Protein AF-0000000067800783 (afdb_homodimer)

Solvent-accessible surface area (backbone atoms only — not comparable to full-atom values): 25568 Å² total; per-residue (Å²): 109,69,65,57,51,54,49,50,56,50,50,53,51,50,42,39,51,51,50,55,54,52,52,68,62,44,72,72,63,83,54,63,78,52,46,61,51,41,54,51,48,53,39,51,51,39,40,50,51,52,49,51,55,44,42,70,77,40,67,85,53,42,53,25,36,76,65,89,71,30,76,47,62,46,54,59,49,42,20,39,31,32,23,58,57,34,14,56,64,30,40,72,47,44,70,35,69,29,20,35,31,38,21,37,24,50,55,54,41,56,44,32,13,29,40,28,34,49,82,78,70,40,38,34,37,24,5,57,92,41,72,41,25,47,63,93,41,76,56,64,54,74,73,93,71,61,54,70,63,28,34,32,34,39,38,61,68,43,42,48,66,33,50,71,1,43,31,54,46,37,69,53,29,70,34,68,33,23,77,63,22,56,47,60,46,47,50,34,32,59,69,57,42,22,56,28,36,39,43,74,44,42,41,46,54,42,47,20,54,42,25,33,27,48,65,31,47,25,40,62,28,29,71,88,68,44,78,74,79,66,78,53,74,41,53,32,31,40,35,42,51,91,43,45,66,61,51,50,52,41,20,61,70,44,82,109,67,66,58,49,54,50,50,55,51,51,54,52,49,43,39,52,52,49,55,54,51,53,67,60,42,72,74,60,81,54,66,77,51,45,61,50,42,54,51,46,52,38,50,52,38,40,50,51,52,49,52,55,45,42,71,77,39,68,83,50,41,53,24,36,75,66,89,72,31,75,48,63,46,54,58,50,42,20,39,32,32,23,56,58,33,15,55,64,30,39,72,47,43,70,36,70,29,19,34,32,37,20,35,23,49,55,54,40,57,44,32,12,28,41,28,34,48,81,77,69,41,40,34,36,24,6,58,90,40,72,41,26,48,63,91,41,79,54,64,54,74,71,94,70,64,54,69,64,28,34,32,33,37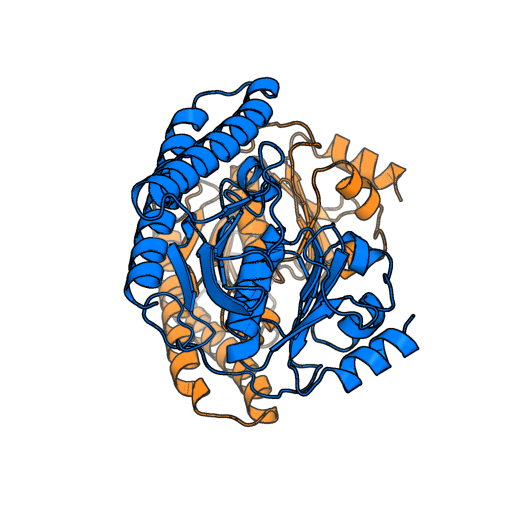,39,62,67,44,42,47,64,34,50,70,2,44,32,55,45,38,69,53,29,69,34,70,34,22,78,63,22,57,47,61,46,48,50,33,34,58,68,56,42,22,57,28,35,37,43,73,45,42,40,47,56,41,48,18,55,41,25,32,24,50,66,30,45,26,40,64,30,30,72,88,68,45,78,76,80,67,78,54,74,41,52,30,30,41,34,42,50,91,43,44,66,61,52,50,52,41,20,62,71,44,81

Radius of gyration: 23.29 Å; Cα contacts (8 Å, |Δi|>4): 1131; chains: 2; bounding box: 54×68×54 Å

Secondary structure (DSSP, 8-state):
-HHHHHHHHHHHHHHHHHHHHHHHHHTT---HHHHHHHHHHHHHHHHHHHHHHHHHH-TT-EEEESGGG----TTSSEEEEEEEEE-HHHHHHHS-S-EEEEEEEETTEEEEEEEEETTTTEEEEEETTEEEEETTEEPPPP----GGG--EEE-HHHHHTTGGGHHHHHTTSS-EEB-S-HHHHHHHHHTTSSSEEEEEE-HHHHHHHHHHHHHTTEEEEETTSPPP-SSS-EEEEEEEGGGHHHHHHHHHH--/-HHHHHHHHHHHHHHHHHHHHHHHHHTT---HHHHHHHHHHHHHHHHHHHHHHHHHH-TT-EEEESGGG----TTSSEEEEEEEEE-HHHHHHHS-S-EEEEEEEETTEEEEEEEEETTTTEEEEEETTEEEEETTEEPPPP----GGG--EEE-HHHHHTTGGGHHHHHTTSS-EEB-S-HHHHHHHHHTTSSSEEEEEE-HHHHHHHHHHHHHTTEEEEETTSPPP-SSS-EEEEEEEGGGHHHHHHHHHH--

pLDDT: mean 93.05, std 10.53, range [46.91, 98.94]

Structure (mmCIF, N/CA/C/O backbone):
data_AF-0000000067800783-model_v1
#
loop_
_entity.id
_entity.type
_entity.pdbx_description
1 polymer 'Inositol monophosphatase family protein'
#
loop_
_atom_site.group_PDB
_atom_site.id
_atom_site.type_symbol
_atom_site.label_atom_id
_atom_site.label_alt_id
_atom_site.label_comp_id
_atom_site.label_asym_id
_atom_site.label_entity_id
_atom_site.label_seq_id
_atom_site.pdbx_PDB_ins_code
_atom_site.Cartn_x
_atom_site.Cartn_y
_atom_site.Cartn_z
_atom_site.occupancy
_atom_site.B_iso_or_equiv
_atom_site.auth_seq_id
_atom_site.auth_comp_id
_atom_site.auth_asym_id
_atom_site.auth_atom_id
_atom_site.pdbx_PDB_model_num
ATOM 1 N N . MET A 1 1 ? 0.707 -35.031 -0.145 1 89.5 1 MET A N 1
ATOM 2 C CA . MET A 1 1 ? 0.405 -33.625 -0.422 1 89.5 1 MET A CA 1
ATOM 3 C C . MET A 1 1 ? 0.593 -32.781 0.827 1 89.5 1 MET A C 1
ATOM 5 O O . MET A 1 1 ? 1.224 -31.719 0.772 1 89.5 1 MET A O 1
ATOM 9 N N . GLU A 1 2 ? 0.248 -33.344 2.002 1 91.88 2 GLU A N 1
ATOM 10 C CA . GLU A 1 2 ? 0.424 -32.625 3.252 1 91.88 2 GLU A CA 1
ATOM 11 C C . GLU A 1 2 ? 1.903 -32.406 3.561 1 91.88 2 GLU A C 1
ATOM 13 O O . GLU A 1 2 ? 2.305 -31.312 3.977 1 91.88 2 GLU A O 1
ATOM 18 N N . ASN A 1 3 ? 2.678 -33.375 3.289 1 93.81 3 ASN A N 1
ATOM 19 C CA . ASN A 1 3 ? 4.113 -33.281 3.541 1 93.81 3 ASN A CA 1
ATOM 20 C C . ASN A 1 3 ? 4.773 -32.219 2.664 1 93.81 3 ASN A C 1
ATOM 22 O O . ASN A 1 3 ? 5.656 -31.5 3.123 1 93.81 3 ASN A O 1
ATOM 26 N N . LYS A 1 4 ? 4.312 -32.188 1.416 1 97.56 4 LYS A N 1
ATOM 27 C CA . LYS A 1 4 ? 4.898 -31.219 0.494 1 97.56 4 LYS A CA 1
ATOM 28 C C . LYS A 1 4 ? 4.527 -29.781 0.887 1 97.56 4 LYS A C 1
ATOM 30 O O . LYS A 1 4 ? 5.336 -28.875 0.753 1 97.56 4 LYS A O 1
ATOM 35 N N . LEU A 1 5 ? 3.295 -29.641 1.345 1 98.31 5 LEU A N 1
ATOM 36 C CA . LEU A 1 5 ? 2.873 -28.312 1.771 1 98.31 5 LEU A CA 1
ATOM 37 C C . LEU A 1 5 ? 3.648 -27.859 3.006 1 98.31 5 LEU A C 1
ATOM 39 O O . LEU A 1 5 ? 4.07 -26.703 3.094 1 98.31 5 LEU A O 1
ATOM 43 N N . VAL A 1 6 ? 3.797 -28.766 3.975 1 98.25 6 VAL A N 1
ATOM 44 C CA . VAL A 1 6 ? 4.559 -28.469 5.184 1 98.25 6 VAL A CA 1
ATOM 45 C C . VAL A 1 6 ? 5.992 -28.094 4.812 1 98.25 6 VAL A C 1
ATOM 47 O O . VAL A 1 6 ? 6.551 -27.141 5.336 1 98.25 6 VAL A O 1
ATOM 50 N N . PHE A 1 7 ? 6.504 -28.891 3.918 1 98.62 7 PHE A N 1
ATOM 51 C CA . PHE A 1 7 ? 7.848 -28.625 3.418 1 98.62 7 PHE A CA 1
ATOM 52 C C . PHE A 1 7 ? 7.93 -27.266 2.756 1 98.62 7 PHE A C 1
ATOM 54 O O . PHE A 1 7 ? 8.867 -26.5 3.004 1 98.62 7 PHE A O 1
ATOM 61 N N . ALA A 1 8 ? 6.949 -26.906 1.933 1 98.75 8 ALA A N 1
ATOM 62 C CA . ALA A 1 8 ? 6.914 -25.625 1.234 1 98.75 8 ALA A CA 1
ATOM 63 C C . ALA A 1 8 ? 6.863 -24.453 2.223 1 98.75 8 ALA A C 1
ATOM 65 O O . ALA A 1 8 ? 7.508 -23.438 2.016 1 98.75 8 ALA A O 1
ATOM 66 N N . LYS A 1 9 ? 6.098 -24.625 3.287 1 98.69 9 LYS A N 1
ATOM 67 C CA . LYS A 1 9 ? 5.992 -23.594 4.32 1 98.69 9 LYS A CA 1
ATOM 68 C C . LYS A 1 9 ? 7.332 -23.375 5.016 1 98.69 9 LYS A C 1
ATOM 70 O O . LYS A 1 9 ? 7.699 -22.25 5.328 1 98.69 9 LYS A O 1
ATOM 75 N N . GLU A 1 10 ? 7.992 -24.422 5.203 1 98.56 10 GLU A N 1
ATOM 76 C CA . GLU A 1 10 ? 9.297 -24.344 5.855 1 98.56 10 GLU A CA 1
ATOM 77 C C . GLU A 1 10 ? 10.305 -23.594 4.984 1 98.56 10 GLU A C 1
ATOM 79 O O . GLU A 1 10 ? 10.984 -22.672 5.457 1 98.56 10 GLU A O 1
ATOM 84 N N . ILE A 1 11 ? 10.367 -23.938 3.779 1 98.62 11 ILE A N 1
ATOM 85 C CA . ILE A 1 11 ? 11.445 -23.422 2.953 1 98.62 11 ILE A CA 1
ATOM 86 C C . ILE A 1 11 ? 11.148 -21.969 2.561 1 98.62 11 ILE A C 1
ATOM 88 O O . ILE A 1 11 ? 12.062 -21.172 2.365 1 98.62 11 ILE A O 1
ATOM 92 N N . ILE A 1 12 ? 9.852 -21.641 2.396 1 98.75 12 ILE A N 1
ATOM 93 C CA . ILE A 1 12 ? 9.539 -20.25 2.045 1 98.75 12 ILE A CA 1
ATOM 94 C C . ILE A 1 12 ? 9.898 -19.328 3.207 1 98.75 12 ILE A C 1
ATOM 96 O O . ILE A 1 12 ? 10.336 -18.203 2.994 1 98.75 12 ILE A O 1
ATOM 100 N N . LYS A 1 13 ? 9.711 -19.781 4.418 1 98.56 13 LYS A N 1
ATOM 101 C CA . LYS A 1 13 ? 10.125 -19.016 5.594 1 98.56 13 LYS A CA 1
ATOM 102 C C . LYS A 1 13 ? 11.641 -18.922 5.672 1 98.56 13 LYS A C 1
ATOM 104 O O . LYS A 1 13 ? 12.18 -17.875 6.062 1 98.56 13 LYS A O 1
ATOM 109 N N . GLU A 1 14 ? 12.297 -20 5.34 1 98.44 14 GLU A N 1
ATOM 110 C CA . GLU A 1 14 ? 13.758 -19.984 5.27 1 98.44 14 GLU A CA 1
ATOM 111 C C . GLU A 1 14 ? 14.242 -18.953 4.258 1 98.44 14 GLU A C 1
ATOM 113 O O . GLU A 1 14 ? 15.195 -18.219 4.523 1 98.44 14 GLU A O 1
ATOM 118 N N . ALA A 1 15 ? 13.625 -18.953 3.117 1 98 15 ALA A N 1
ATOM 119 C CA . ALA A 1 15 ? 13.961 -17.984 2.08 1 98 15 ALA A CA 1
ATOM 120 C C . ALA A 1 15 ? 13.758 -16.562 2.576 1 98 15 ALA A C 1
ATOM 122 O O . ALA A 1 15 ? 14.602 -15.688 2.352 1 98 15 ALA A O 1
ATOM 123 N N . GLY A 1 16 ? 12.602 -16.328 3.215 1 97.81 16 GLY A N 1
ATOM 124 C CA . GLY A 1 16 ? 12.344 -15.023 3.789 1 97.81 16 GLY A CA 1
ATOM 125 C C . GLY A 1 16 ? 13.398 -14.586 4.785 1 97.81 16 GLY A C 1
ATOM 126 O O . GLY A 1 16 ? 13.844 -13.438 4.758 1 97.81 16 GLY A O 1
ATOM 127 N N . ALA A 1 17 ? 13.789 -15.469 5.648 1 97.31 17 ALA A N 1
ATOM 128 C CA . ALA A 1 17 ? 14.82 -15.18 6.645 1 97.31 17 ALA A CA 1
ATOM 129 C C . ALA A 1 17 ? 16.156 -14.859 5.977 1 97.31 17 ALA A C 1
ATOM 131 O O . ALA A 1 17 ? 16.875 -13.961 6.418 1 97.31 17 ALA A O 1
ATOM 132 N N . PHE A 1 18 ? 16.484 -15.609 4.992 1 96.06 18 PHE A N 1
ATOM 133 C CA . PHE A 1 18 ? 17.703 -15.383 4.23 1 96.06 18 PHE A CA 1
ATOM 134 C C . PHE A 1 18 ? 17.703 -13.984 3.621 1 96.06 18 PHE A C 1
ATOM 136 O O . PHE A 1 18 ? 18.703 -13.266 3.707 1 96.06 18 PHE A O 1
ATOM 143 N N . ILE A 1 19 ? 16.625 -13.586 3.029 1 94.69 19 ILE A N 1
ATOM 144 C CA . ILE A 1 19 ? 16.5 -12.281 2.389 1 94.69 19 ILE A CA 1
ATOM 145 C C . ILE A 1 19 ? 16.656 -11.18 3.432 1 94.69 19 ILE A C 1
ATOM 147 O O . ILE A 1 19 ? 17.391 -10.211 3.215 1 94.69 19 ILE A O 1
ATOM 151 N N . LYS A 1 20 ? 15.969 -11.273 4.555 1 93 20 LYS A N 1
ATOM 152 C CA . LYS A 1 20 ? 16.047 -10.281 5.625 1 93 20 LYS A CA 1
ATOM 153 C C . LYS A 1 20 ? 17.484 -10.102 6.113 1 93 20 LYS A C 1
ATOM 155 O O . LYS A 1 20 ? 17.922 -8.977 6.332 1 93 20 LYS A O 1
ATOM 160 N N . LYS A 1 21 ? 18.156 -11.219 6.25 1 90.88 21 LYS A N 1
ATOM 161 C CA . LYS A 1 21 ? 19.547 -11.18 6.695 1 90.88 21 LYS A CA 1
ATOM 162 C C . LYS A 1 21 ? 20.438 -10.492 5.668 1 90.88 21 LYS A C 1
ATOM 164 O O . LYS A 1 21 ? 21.344 -9.734 6.031 1 90.88 21 LYS A O 1
ATOM 169 N N . SER A 1 22 ? 20.219 -10.75 4.457 1 86.12 22 SER A N 1
ATOM 170 C CA . SER A 1 22 ? 21 -10.156 3.379 1 86.12 22 SER A CA 1
ATOM 171 C C . SER A 1 22 ? 20.781 -8.648 3.303 1 86.12 22 SER A C 1
ATOM 173 O O . SER A 1 22 ? 21.688 -7.898 2.967 1 86.12 22 SER A O 1
ATOM 175 N N . LEU A 1 23 ? 19.547 -8.203 3.541 1 82.25 23 LEU A N 1
ATOM 176 C CA . LEU A 1 23 ? 19.203 -6.781 3.543 1 82.25 23 LEU A CA 1
ATOM 177 C C . LEU A 1 23 ? 19.938 -6.051 4.66 1 82.25 23 LEU A C 1
ATOM 179 O O . LEU A 1 23 ? 20.375 -4.914 4.484 1 82.25 23 LEU A O 1
ATOM 183 N N . SER A 1 24 ? 20.016 -6.594 5.715 1 77.31 24 SER A N 1
ATOM 184 C CA . SER A 1 24 ? 20.656 -5.98 6.867 1 77.31 24 SER A CA 1
ATOM 185 C C . SER A 1 24 ? 22.156 -5.805 6.633 1 77.31 24 SER A C 1
ATOM 187 O O . SER A 1 24 ? 22.766 -4.871 7.156 1 77.31 24 SER A O 1
ATOM 189 N N . LYS A 1 25 ? 22.734 -6.703 5.824 1 70.88 25 LYS A N 1
ATOM 190 C CA . LYS A 1 25 ? 24.156 -6.645 5.543 1 70.88 25 LYS A CA 1
ATOM 191 C C . LYS A 1 25 ? 24.469 -5.57 4.504 1 70.88 25 LYS A C 1
ATOM 193 O O . LYS A 1 25 ? 25.578 -5.035 4.477 1 70.88 25 LYS A O 1
ATOM 198 N N . THR A 1 26 ? 23.656 -5.387 3.473 1 58.75 26 THR A N 1
ATOM 199 C CA . THR A 1 26 ? 23.891 -4.504 2.338 1 58.75 26 THR A CA 1
ATOM 200 C C . THR A 1 26 ? 23.75 -3.041 2.752 1 58.75 26 THR A C 1
ATOM 202 O O . THR A 1 26 ? 24.312 -2.152 2.115 1 58.75 26 THR A O 1
ATOM 205 N N . ILE A 1 27 ? 22.938 -2.719 3.635 1 54.78 27 ILE A N 1
ATOM 206 C CA . ILE A 1 27 ? 22.766 -1.322 4.027 1 54.78 27 ILE A CA 1
ATOM 207 C C . ILE A 1 27 ? 24.141 -0.67 4.184 1 54.78 27 ILE A C 1
ATOM 209 O O . ILE A 1 27 ? 24.297 0.529 3.943 1 54.78 27 ILE A O 1
ATOM 213 N N . THR A 1 28 ? 25.109 -1.48 4.215 1 47.44 28 THR A N 1
ATOM 214 C CA . THR A 1 28 ? 26.406 -0.83 4.371 1 47.44 28 THR A CA 1
ATOM 215 C C . THR A 1 28 ? 27 -0.475 3.012 1 47.44 28 THR A C 1
ATOM 217 O O . THR A 1 28 ? 27.984 0.251 2.932 1 47.44 28 THR A O 1
ATOM 220 N N . VAL A 1 29 ? 26.422 -0.997 1.944 1 47.5 29 VAL A N 1
ATOM 221 C CA . VAL A 1 29 ? 27.109 -0.758 0.675 1 47.5 29 VAL A CA 1
ATOM 222 C C . VAL A 1 29 ? 26.391 0.35 -0.094 1 47.5 29 VAL A C 1
ATOM 224 O O . VAL A 1 29 ? 25.203 0.22 -0.427 1 47.5 29 VAL A O 1
ATOM 227 N N . GLU A 1 30 ? 26.766 1.521 -0.139 1 47.84 30 GLU A N 1
ATOM 228 C CA . GLU A 1 30 ? 26.234 2.814 -0.577 1 47.84 30 GLU A CA 1
ATOM 229 C C . GLU A 1 30 ? 26.25 2.922 -2.1 1 47.84 30 GLU A C 1
ATOM 231 O O . GLU A 1 30 ? 25.5 3.729 -2.67 1 47.84 30 GLU A O 1
ATOM 236 N N . GLU A 1 31 ? 27.047 2.217 -2.98 1 47.12 31 GLU A N 1
ATOM 237 C CA . GLU A 1 31 ? 27.188 2.639 -4.371 1 47.12 31 GLU A CA 1
ATOM 238 C C . GLU A 1 31 ? 26.156 1.928 -5.258 1 47.12 31 GLU A C 1
ATOM 240 O O . GLU A 1 31 ? 25.828 0.764 -5.023 1 47.12 31 GLU A O 1
ATOM 245 N N . LYS A 1 32 ? 25.547 2.664 -6.199 1 50.69 32 LYS A N 1
ATOM 246 C CA . LYS A 1 32 ? 24.469 2.381 -7.152 1 50.69 32 LYS A CA 1
ATOM 247 C C . LYS A 1 32 ? 24.641 0.998 -7.777 1 50.69 32 LYS A C 1
ATOM 249 O O . LYS A 1 32 ? 23.703 0.205 -7.812 1 50.69 32 LYS A O 1
ATOM 254 N N . SER A 1 33 ? 25.688 1.02 -8.648 1 51.62 33 SER A N 1
ATOM 255 C CA . SER A 1 33 ? 26 -0.219 -9.359 1 51.62 33 SER A CA 1
ATOM 256 C C . SER A 1 33 ? 25.938 -1.422 -8.422 1 51.62 33 SER A C 1
ATOM 258 O O . SER A 1 33 ? 25.469 -2.498 -8.82 1 51.62 33 SER A O 1
ATOM 260 N N . ALA A 1 34 ? 26.156 -0.977 -7.328 1 52.88 34 ALA A N 1
ATOM 261 C CA . ALA A 1 34 ? 26.297 -2.035 -6.336 1 52.88 34 ALA A CA 1
ATOM 262 C C . ALA A 1 34 ? 24.938 -2.508 -5.832 1 52.88 34 ALA A C 1
ATOM 264 O O . ALA A 1 34 ? 24.734 -3.701 -5.598 1 52.88 34 ALA A O 1
ATOM 265 N N . PHE A 1 35 ? 24 -1.573 -5.957 1 56.16 35 PHE A N 1
ATOM 266 C CA . PHE A 1 35 ? 22.703 -1.95 -5.418 1 56.16 35 PHE A CA 1
ATOM 267 C C . PHE A 1 35 ? 21.938 -2.814 -6.414 1 56.16 35 PHE A C 1
ATOM 269 O O . PHE A 1 35 ? 21.312 -3.814 -6.031 1 56.16 35 PHE A O 1
ATOM 276 N N . ASP A 1 36 ? 21.953 -2.424 -7.691 1 60.34 36 ASP A N 1
ATOM 277 C CA . ASP A 1 36 ? 21.312 -3.252 -8.711 1 60.34 36 ASP A CA 1
ATOM 278 C C . ASP A 1 36 ? 21.906 -4.66 -8.727 1 60.34 36 ASP A C 1
ATOM 280 O O . ASP A 1 36 ? 21.172 -5.645 -8.859 1 60.34 36 ASP A O 1
ATOM 284 N N . ASP A 1 37 ? 23.062 -4.605 -8.617 1 63.53 37 ASP A N 1
ATOM 285 C CA . ASP A 1 37 ? 23.781 -5.875 -8.555 1 63.53 37 ASP A CA 1
ATOM 286 C C . ASP A 1 37 ? 23.391 -6.668 -7.312 1 63.53 37 ASP A C 1
ATOM 288 O O . ASP A 1 37 ? 23.266 -7.895 -7.367 1 63.53 37 ASP A O 1
ATOM 292 N N . LEU A 1 38 ? 23.109 -5.996 -6.34 1 61.62 38 LEU A N 1
ATOM 293 C CA . LEU A 1 38 ? 22.766 -6.637 -5.074 1 61.62 38 LEU A CA 1
ATOM 294 C C . LEU A 1 38 ? 21.406 -7.328 -5.168 1 61.62 38 LEU A C 1
ATOM 296 O O . LEU A 1 38 ? 21.266 -8.484 -4.762 1 61.62 38 LEU A O 1
ATOM 300 N N . VAL A 1 39 ? 20.484 -6.609 -5.711 1 68.56 39 VAL A N 1
ATOM 301 C CA . VAL A 1 39 ? 19.156 -7.199 -5.824 1 68.56 39 VAL A CA 1
ATOM 302 C C . VAL A 1 39 ? 19.219 -8.43 -6.723 1 68.56 39 VAL A C 1
ATOM 304 O O . VAL A 1 39 ? 18.609 -9.461 -6.41 1 68.56 39 VAL A O 1
ATOM 307 N N . THR A 1 40 ? 20.016 -8.273 -7.633 1 72.06 40 THR A N 1
ATOM 308 C CA . THR A 1 40 ? 20.188 -9.398 -8.547 1 72.06 40 THR A CA 1
ATOM 309 C C . THR A 1 40 ? 20.828 -10.578 -7.832 1 72.06 40 THR A C 1
ATOM 311 O O . THR A 1 40 ? 20.391 -11.719 -7.992 1 72.06 40 THR A O 1
ATOM 314 N N . ASN A 1 41 ? 21.688 -10.258 -6.984 1 82.69 41 ASN A N 1
ATOM 315 C CA . ASN A 1 41 ? 22.391 -11.328 -6.285 1 82.69 41 ASN A CA 1
ATOM 316 C C . ASN A 1 41 ? 21.5 -12 -5.246 1 82.69 41 ASN A C 1
ATOM 318 O O . ASN A 1 41 ? 21.484 -13.234 -5.137 1 82.69 41 ASN A O 1
ATOM 322 N N . ILE A 1 42 ? 20.719 -11.234 -4.539 1 88.06 42 ILE A N 1
ATOM 323 C CA . ILE A 1 42 ? 19.844 -11.805 -3.516 1 88.06 42 ILE A CA 1
ATOM 324 C C . ILE A 1 42 ? 18.766 -12.648 -4.176 1 88.06 42 ILE A C 1
ATOM 326 O O . ILE A 1 42 ? 18.422 -13.719 -3.672 1 88.06 42 ILE A O 1
ATOM 330 N N . ASP A 1 43 ? 18.25 -12.164 -5.27 1 88.94 43 ASP A N 1
ATOM 331 C CA . ASP A 1 43 ? 17.25 -12.898 -6.035 1 88.94 43 ASP A CA 1
ATOM 332 C C . ASP A 1 43 ? 17.781 -14.266 -6.457 1 88.94 43 ASP A C 1
ATOM 334 O O . ASP A 1 43 ? 17.125 -15.289 -6.215 1 88.94 43 ASP A O 1
ATOM 338 N N . LYS A 1 44 ? 18.938 -14.297 -7.023 1 90.06 44 LYS A N 1
ATOM 339 C CA . LYS A 1 44 ? 19.547 -15.531 -7.504 1 90.06 44 LYS A CA 1
ATOM 340 C C . LYS A 1 44 ? 19.875 -16.469 -6.344 1 90.06 44 LYS A C 1
ATOM 342 O O . LYS A 1 44 ? 19.625 -17.672 -6.426 1 90.06 44 LYS A O 1
ATOM 347 N N . GLU A 1 45 ? 20.406 -15.938 -5.34 1 92.62 45 GLU A N 1
ATOM 348 C CA . GLU A 1 45 ? 20.781 -16.75 -4.184 1 92.62 45 GLU A CA 1
ATOM 349 C C . GLU A 1 45 ? 19.547 -17.344 -3.506 1 92.62 45 GLU A C 1
ATOM 351 O O . GLU A 1 45 ? 19.594 -18.469 -3.018 1 92.62 45 GLU A O 1
ATOM 356 N N . THR A 1 46 ? 18.531 -16.531 -3.434 1 95 46 THR A N 1
ATOM 357 C CA . THR A 1 46 ? 17.297 -17.031 -2.854 1 95 46 THR A CA 1
ATOM 358 C C . THR A 1 46 ? 16.719 -18.172 -3.688 1 95 46 THR A C 1
ATOM 360 O O . THR A 1 46 ? 16.281 -19.188 -3.143 1 95 46 THR A O 1
ATOM 363 N N . GLN A 1 47 ? 16.719 -18 -4.969 1 94.69 47 GLN A N 1
ATOM 364 C CA . GLN A 1 47 ? 16.266 -19.062 -5.848 1 94.69 47 GLN A CA 1
ATOM 365 C C . GLN A 1 47 ? 17.094 -20.328 -5.668 1 94.69 47 GLN A C 1
ATOM 367 O O . GLN A 1 47 ? 16.547 -21.438 -5.594 1 94.69 47 GLN A O 1
ATOM 372 N N . ASP A 1 48 ? 18.406 -20.172 -5.621 1 95.25 48 ASP A N 1
ATOM 373 C CA . ASP A 1 48 ? 19.312 -21.312 -5.449 1 95.25 48 ASP A CA 1
ATOM 374 C C . ASP A 1 48 ? 19 -22.078 -4.16 1 95.25 48 ASP A C 1
ATOM 376 O O . ASP A 1 48 ? 19 -23.297 -4.137 1 95.25 48 ASP A O 1
ATOM 380 N N . LEU A 1 49 ? 18.75 -21.328 -3.139 1 96.88 49 LEU A N 1
ATOM 381 C CA . LEU A 1 49 ? 18.391 -21.922 -1.855 1 96.88 49 LEU A CA 1
ATOM 382 C C . LEU A 1 49 ? 17.125 -22.766 -1.982 1 96.88 49 LEU A C 1
ATOM 384 O O . LEU A 1 49 ? 17.109 -23.922 -1.551 1 96.88 49 LEU A O 1
ATOM 388 N N . LEU A 1 50 ? 16.125 -22.203 -2.584 1 97.81 50 LEU A N 1
ATOM 389 C CA . LEU A 1 50 ? 14.852 -22.891 -2.734 1 97.81 50 LEU A CA 1
ATOM 390 C C . LEU A 1 50 ? 15.008 -24.125 -3.609 1 97.81 50 LEU A C 1
ATOM 392 O O . LEU A 1 50 ? 14.508 -25.203 -3.266 1 97.81 50 LEU A O 1
ATOM 396 N N . VAL A 1 51 ? 15.719 -24 -4.711 1 97 51 VAL A N 1
ATOM 397 C CA . VAL A 1 51 ? 15.906 -25.094 -5.652 1 97 51 VAL A CA 1
ATOM 398 C C . VAL A 1 51 ? 16.688 -26.219 -4.984 1 97 51 VAL A C 1
ATOM 400 O O . VAL A 1 51 ? 16.344 -27.391 -5.117 1 97 51 VAL A O 1
ATOM 403 N N . ALA A 1 52 ? 17.734 -25.859 -4.273 1 97.56 52 ALA A N 1
ATOM 404 C CA . ALA A 1 52 ? 18.562 -26.844 -3.59 1 97.56 52 ALA A CA 1
ATOM 405 C C . ALA A 1 52 ? 17.734 -27.625 -2.572 1 97.56 52 ALA A C 1
ATOM 407 O O . ALA A 1 52 ? 17.859 -28.859 -2.469 1 97.56 52 ALA A O 1
ATOM 408 N N . ARG A 1 53 ? 16.922 -26.906 -1.795 1 98.12 53 ARG A N 1
ATOM 409 C CA . ARG A 1 53 ? 16.062 -27.547 -0.796 1 98.12 53 ARG A CA 1
ATOM 410 C C . ARG A 1 53 ? 15.07 -28.5 -1.453 1 98.12 53 ARG A C 1
ATOM 412 O O . ARG A 1 53 ? 14.852 -29.609 -0.975 1 98.12 53 ARG A O 1
ATOM 419 N N . ILE A 1 54 ? 14.469 -28.078 -2.578 1 97.94 54 ILE A N 1
ATOM 420 C CA . ILE A 1 54 ? 13.453 -28.875 -3.27 1 97.94 54 ILE A CA 1
ATOM 421 C C . ILE A 1 54 ? 14.102 -30.109 -3.893 1 97.94 54 ILE A C 1
ATOM 423 O O . ILE A 1 54 ? 13.594 -31.219 -3.744 1 97.94 54 ILE A O 1
ATOM 427 N N . LYS A 1 55 ? 15.25 -29.922 -4.559 1 97.12 55 LYS A N 1
ATOM 428 C CA . LYS A 1 55 ? 15.922 -31.031 -5.234 1 97.12 55 LYS A CA 1
ATOM 429 C C . LYS A 1 55 ? 16.453 -32.062 -4.23 1 97.12 55 LYS A C 1
ATOM 431 O O . LYS A 1 55 ? 16.5 -33.25 -4.523 1 97.12 55 LYS A O 1
ATOM 436 N N . SER A 1 56 ? 16.797 -31.578 -3.066 1 98.12 56 SER A N 1
ATOM 437 C CA . SER A 1 56 ? 17.234 -32.5 -2.014 1 98.12 56 SER A CA 1
ATOM 438 C C . SER A 1 56 ? 16.078 -33.344 -1.514 1 98.12 56 SER A C 1
ATOM 440 O O . SER A 1 56 ? 16.25 -34.562 -1.283 1 98.12 56 SER A O 1
ATOM 442 N N . ALA A 1 57 ? 14.914 -32.844 -1.361 1 97.62 57 ALA A N 1
ATOM 443 C CA . ALA A 1 57 ? 13.758 -33.562 -0.817 1 97.62 57 ALA A CA 1
ATOM 444 C C . ALA A 1 57 ? 13.016 -34.312 -1.911 1 97.62 57 ALA A C 1
ATOM 446 O O . ALA A 1 57 ? 12.492 -35.406 -1.668 1 97.62 57 ALA A O 1
ATOM 447 N N . PHE A 1 58 ? 12.969 -33.719 -3.113 1 97.62 58 PHE A N 1
ATOM 448 C CA . PHE A 1 58 ? 12.25 -34.281 -4.246 1 97.62 58 PHE A CA 1
ATOM 449 C C . PHE A 1 58 ? 13.086 -34.188 -5.52 1 97.62 58 PHE A C 1
ATOM 451 O O . PHE A 1 58 ? 12.758 -33.438 -6.434 1 97.62 58 PHE A O 1
ATOM 458 N N . PRO A 1 59 ? 14.016 -35.094 -5.707 1 96.81 59 PRO A N 1
ATOM 459 C CA . PRO A 1 59 ? 15.008 -35 -6.777 1 96.81 59 PRO A CA 1
ATOM 460 C C . PRO A 1 59 ? 14.391 -35.094 -8.172 1 96.81 59 PRO A C 1
ATOM 462 O O . PRO A 1 59 ? 14.961 -34.594 -9.141 1 96.81 59 PRO A O 1
ATOM 465 N N . THR A 1 60 ? 13.227 -35.656 -8.32 1 95.94 60 THR A N 1
ATOM 466 C CA . THR A 1 60 ? 12.648 -35.906 -9.633 1 95.94 60 THR A CA 1
ATOM 467 C C . THR A 1 60 ? 11.695 -34.781 -10.016 1 95.94 60 THR A C 1
ATOM 469 O O . THR A 1 60 ? 11.203 -34.719 -11.148 1 95.94 60 THR A O 1
ATOM 472 N N . ASP A 1 61 ? 11.375 -33.938 -9.07 1 96.5 61 ASP A N 1
ATOM 473 C CA . ASP A 1 61 ? 10.469 -32.812 -9.367 1 96.5 61 ASP A CA 1
ATOM 474 C C . ASP A 1 61 ? 11.148 -31.766 -10.25 1 96.5 61 ASP A C 1
ATOM 476 O O . ASP A 1 61 ? 12.375 -31.656 -10.258 1 96.5 61 ASP A O 1
ATOM 480 N N . ASN A 1 62 ? 10.344 -31.062 -10.984 1 96 62 ASN A N 1
ATOM 481 C CA . ASN A 1 62 ? 10.844 -30.031 -11.891 1 96 62 ASN A CA 1
ATOM 482 C C . ASN A 1 62 ? 10.594 -28.625 -11.336 1 96 62 ASN A C 1
ATOM 484 O O . ASN A 1 62 ? 9.82 -28.453 -10.391 1 96 62 ASN A O 1
ATOM 488 N N . ILE A 1 63 ? 11.359 -27.688 -11.977 1 95.81 63 ILE A N 1
ATOM 489 C CA . ILE A 1 63 ? 11.305 -26.312 -11.469 1 95.81 63 ILE A CA 1
ATOM 490 C C . ILE A 1 63 ? 10.961 -25.359 -12.609 1 95.81 63 ILE A C 1
ATOM 492 O O . ILE A 1 63 ? 11.523 -25.453 -13.703 1 95.81 63 ILE A O 1
ATOM 496 N N . LEU A 1 64 ? 10.008 -24.516 -12.422 1 93.81 64 LEU A N 1
ATOM 497 C CA . LEU A 1 64 ? 9.742 -23.312 -13.227 1 93.81 64 LEU A CA 1
ATOM 498 C C . LEU A 1 64 ? 10.008 -22.047 -12.422 1 93.81 64 LEU A C 1
ATOM 500 O O . LEU A 1 64 ? 9.312 -21.766 -11.453 1 93.81 64 LEU A O 1
ATOM 504 N N . ALA A 1 65 ? 11.023 -21.344 -12.812 1 89.94 65 ALA A N 1
ATOM 505 C CA . ALA A 1 65 ? 11.422 -20.172 -12.031 1 89.94 65 ALA A CA 1
ATOM 506 C C . ALA A 1 65 ? 11.938 -19.047 -12.93 1 89.94 65 ALA A C 1
ATOM 508 O O . ALA A 1 65 ? 12.219 -19.281 -14.109 1 89.94 65 ALA A O 1
ATOM 509 N N . GLU A 1 66 ? 12.016 -17.875 -12.336 1 78.44 66 GLU A N 1
ATOM 510 C CA . GLU A 1 66 ? 12.352 -16.641 -13.031 1 78.44 66 GLU A CA 1
ATOM 511 C C . GLU A 1 66 ? 13.82 -16.625 -13.453 1 78.44 66 GLU A C 1
ATOM 513 O O . GLU A 1 66 ? 14.141 -16.297 -14.594 1 78.44 66 GLU A O 1
ATOM 518 N N . GLU A 1 67 ? 14.641 -17.078 -12.539 1 74.06 67 GLU A N 1
ATOM 519 C CA . GLU A 1 67 ? 16.078 -16.875 -12.75 1 74.06 67 GLU A CA 1
ATOM 520 C C . GLU A 1 67 ? 16.688 -18.047 -13.523 1 74.06 67 GLU A C 1
ATOM 522 O O . GLU A 1 67 ? 16.234 -19.188 -13.383 1 74.06 67 GLU A O 1
ATOM 527 N N . ASN A 1 68 ? 17.688 -17.797 -14.289 1 73.12 68 ASN A N 1
ATOM 528 C CA . ASN A 1 68 ? 18.5 -18.766 -15.016 1 73.12 68 ASN A CA 1
ATOM 529 C C . ASN A 1 68 ? 17.672 -19.547 -16.031 1 73.12 68 ASN A C 1
ATOM 531 O O . ASN A 1 68 ? 17.969 -20.719 -16.312 1 73.12 68 ASN A O 1
ATOM 535 N N . ASP A 1 69 ? 16.578 -19.016 -16.438 1 74.5 69 ASP A N 1
ATOM 536 C CA . ASP A 1 69 ? 15.75 -19.594 -17.484 1 74.5 69 ASP A CA 1
ATOM 537 C C . ASP A 1 69 ? 15.312 -21 -17.125 1 74.5 69 ASP A C 1
ATOM 539 O O . ASP A 1 69 ? 15.391 -21.906 -17.969 1 74.5 69 ASP A O 1
ATOM 543 N N . MET A 1 70 ? 15.148 -21.141 -15.898 1 80.81 70 MET A N 1
ATOM 544 C CA . MET A 1 70 ? 14.586 -22.422 -15.492 1 80.81 70 MET A CA 1
ATOM 545 C C . MET A 1 70 ? 13.125 -22.531 -15.906 1 80.81 70 MET A C 1
ATOM 547 O O . MET A 1 70 ? 12.234 -22.109 -15.172 1 80.81 70 MET A O 1
ATOM 551 N N . VAL A 1 71 ? 12.938 -23.109 -17.109 1 83.19 71 VAL A N 1
ATOM 552 C CA . VAL A 1 71 ? 11.586 -23.172 -17.656 1 83.19 71 VAL A CA 1
ATOM 553 C C . VAL A 1 71 ? 11.18 -24.625 -17.859 1 83.19 71 VAL A C 1
ATOM 555 O O . VAL A 1 71 ? 11.914 -25.391 -18.484 1 83.19 71 VAL A O 1
ATOM 558 N N . HIS A 1 72 ? 10.219 -25.031 -17.125 1 86.31 72 HIS A N 1
ATOM 559 C CA . HIS A 1 72 ? 9.609 -26.344 -17.312 1 86.31 72 HIS A CA 1
ATOM 560 C C . HIS A 1 72 ? 8.109 -26.234 -17.531 1 86.31 72 HIS A C 1
ATOM 562 O O . HIS A 1 72 ? 7.449 -25.375 -16.953 1 86.31 72 HIS A O 1
ATOM 568 N N . ASN A 1 73 ? 7.629 -27.062 -18.359 1 89.69 73 ASN A N 1
ATOM 569 C CA . ASN A 1 73 ? 6.188 -27.125 -18.594 1 89.69 73 ASN A CA 1
ATOM 570 C C . ASN A 1 73 ? 5.434 -27.609 -17.359 1 89.69 73 ASN A C 1
ATOM 572 O O . ASN A 1 73 ? 5.707 -28.688 -16.844 1 89.69 73 ASN A O 1
ATOM 576 N N . ILE A 1 74 ? 4.457 -26.828 -16.922 1 91.12 74 ILE A N 1
ATOM 577 C CA . ILE A 1 74 ? 3.744 -27.141 -15.688 1 91.12 74 ILE A CA 1
ATOM 578 C C . ILE A 1 74 ? 2.943 -28.438 -15.867 1 91.12 74 ILE A C 1
ATOM 580 O O . ILE A 1 74 ? 2.527 -29.047 -14.883 1 91.12 74 ILE A O 1
ATOM 584 N N . LYS A 1 75 ? 2.727 -28.859 -17.078 1 91.94 75 LYS A N 1
ATOM 585 C CA . LYS A 1 75 ? 1.923 -30.031 -17.359 1 91.94 75 LYS A CA 1
ATOM 586 C C . LYS A 1 75 ? 2.773 -31.297 -17.312 1 91.94 75 LYS A C 1
ATOM 588 O O . LYS A 1 75 ? 2.242 -32.406 -17.344 1 91.94 75 LYS A O 1
ATOM 593 N N . ASP A 1 76 ? 4.039 -31.094 -17.234 1 92.62 76 ASP A N 1
ATOM 594 C CA . ASP A 1 76 ? 4.949 -32.25 -17.281 1 92.62 76 ASP A CA 1
ATOM 595 C C . ASP A 1 76 ? 5.383 -32.656 -15.883 1 92.62 76 ASP A C 1
ATOM 597 O O . ASP A 1 76 ? 6.332 -32.094 -15.328 1 92.62 76 ASP A O 1
ATOM 601 N N . GLY A 1 77 ? 4.66 -33.656 -15.352 1 94.75 77 GLY A N 1
ATOM 602 C CA . GLY A 1 77 ? 5.027 -34.219 -14.055 1 94.75 77 GLY A CA 1
ATOM 603 C C . GLY A 1 77 ? 4.746 -33.25 -12.906 1 94.75 77 GLY A C 1
ATOM 604 O O . GLY A 1 77 ? 3.707 -32.594 -12.883 1 94.75 77 GLY A O 1
ATOM 605 N N . ASN A 1 78 ? 5.676 -33.375 -11.852 1 97.19 78 ASN A N 1
ATOM 606 C CA . ASN A 1 78 ? 5.617 -32.5 -10.68 1 97.19 78 ASN A CA 1
ATOM 607 C C . ASN A 1 78 ? 6.477 -31.266 -10.867 1 97.19 78 ASN A C 1
ATOM 609 O O . ASN A 1 78 ? 7.676 -31.359 -11.141 1 97.19 78 ASN A O 1
ATOM 613 N N . VAL A 1 79 ? 5.812 -30.125 -10.766 1 97.75 79 VAL A N 1
ATOM 614 C CA . VAL A 1 79 ? 6.535 -28.891 -11.062 1 97.75 79 VAL A CA 1
ATOM 615 C C . VAL A 1 79 ? 6.352 -27.891 -9.93 1 97.75 79 VAL A C 1
ATOM 617 O O . VAL A 1 79 ? 5.227 -27.625 -9.508 1 97.75 79 VAL A O 1
ATOM 620 N N . TRP A 1 80 ? 7.465 -27.375 -9.398 1 98.19 80 TRP A N 1
ATOM 621 C CA . TRP A 1 80 ? 7.48 -26.25 -8.469 1 98.19 80 TRP A CA 1
ATOM 622 C C . TRP A 1 80 ? 7.688 -24.922 -9.211 1 98.19 80 TRP A C 1
ATOM 624 O O . TRP A 1 80 ? 8.633 -24.797 -9.992 1 98.19 80 TRP A O 1
ATOM 634 N N . VAL A 1 81 ? 6.758 -24.047 -9.031 1 97.88 81 VAL A N 1
ATOM 635 C CA . VAL A 1 81 ? 6.875 -22.703 -9.617 1 97.88 81 VAL A CA 1
ATOM 636 C C . VAL A 1 81 ? 7.352 -21.719 -8.555 1 97.88 81 VAL A C 1
ATOM 638 O O . VAL A 1 81 ? 6.727 -21.578 -7.504 1 97.88 81 VAL A O 1
ATOM 641 N N . LEU A 1 82 ? 8.461 -20.969 -8.859 1 97.56 82 LEU A N 1
ATOM 642 C CA . LEU A 1 82 ? 9.102 -20.156 -7.832 1 97.56 82 LEU A CA 1
ATOM 643 C C . LEU A 1 82 ? 9.273 -18.719 -8.32 1 97.56 82 LEU A C 1
ATOM 645 O O . LEU A 1 82 ? 9.672 -18.484 -9.461 1 97.56 82 LEU A O 1
ATOM 649 N N . ASP A 1 83 ? 8.953 -17.812 -7.469 1 96.19 83 ASP A N 1
ATOM 650 C CA . ASP A 1 83 ? 9.359 -16.406 -7.566 1 96.19 83 ASP A CA 1
ATOM 651 C C . ASP A 1 83 ? 10.078 -15.961 -6.297 1 96.19 83 ASP A C 1
ATOM 653 O O . ASP A 1 83 ? 9.438 -15.602 -5.309 1 96.19 83 ASP A O 1
ATOM 657 N N . PRO A 1 84 ? 11.352 -15.906 -6.336 1 95 84 PRO A N 1
ATOM 658 C CA . PRO A 1 84 ? 12.125 -15.617 -5.121 1 95 84 PRO A CA 1
ATOM 659 C C . PRO A 1 84 ? 11.82 -14.234 -4.543 1 95 84 PRO A C 1
ATOM 661 O O . PRO A 1 84 ? 11.766 -14.07 -3.322 1 95 84 PRO A O 1
ATOM 664 N N . ILE A 1 85 ? 11.711 -13.242 -5.398 1 93.25 85 ILE A N 1
ATOM 665 C CA . ILE A 1 85 ? 11.398 -11.898 -4.941 1 93.25 85 ILE A CA 1
ATOM 666 C C . ILE A 1 85 ? 10.414 -11.242 -5.906 1 93.25 85 ILE A C 1
ATOM 668 O O . ILE A 1 85 ? 10.812 -10.68 -6.926 1 93.25 85 ILE A O 1
ATOM 672 N N . ASP A 1 86 ? 9.188 -11.289 -5.605 1 94.75 86 ASP A N 1
ATOM 673 C CA . ASP A 1 86 ? 8.18 -10.508 -6.316 1 94.75 86 ASP A CA 1
ATOM 674 C C . ASP A 1 86 ? 8.07 -9.094 -5.742 1 94.75 86 ASP A C 1
ATOM 676 O O . ASP A 1 86 ? 7.926 -8.922 -4.531 1 94.75 86 ASP A O 1
ATOM 680 N N . GLY A 1 87 ? 8.039 -8.102 -6.613 1 93.12 87 GLY A N 1
ATOM 681 C CA . GLY A 1 87 ? 8.117 -6.723 -6.16 1 93.12 87 GLY A CA 1
ATOM 682 C C . GLY A 1 87 ? 9.539 -6.238 -5.973 1 93.12 87 GLY A C 1
ATOM 683 O O . GLY A 1 87 ? 9.875 -5.68 -4.926 1 93.12 87 GLY A O 1
ATOM 684 N N . THR A 1 88 ? 10.328 -6.488 -6.969 1 89.12 88 THR A N 1
ATOM 685 C CA . THR A 1 88 ? 11.758 -6.199 -6.918 1 89.12 88 THR A CA 1
ATOM 686 C C . THR A 1 88 ? 12 -4.707 -6.719 1 89.12 88 THR A C 1
ATOM 688 O O . THR A 1 88 ? 12.914 -4.312 -5.996 1 89.12 88 THR A O 1
ATOM 691 N N . VAL A 1 89 ? 11.18 -3.889 -7.32 1 90.62 89 VAL A N 1
ATOM 692 C CA . VAL A 1 89 ? 11.336 -2.445 -7.164 1 90.62 89 VAL A CA 1
ATOM 693 C C . VAL A 1 89 ? 11.078 -2.053 -5.711 1 90.62 89 VAL A C 1
ATOM 695 O O . VAL A 1 89 ? 11.836 -1.271 -5.133 1 90.62 89 VAL A O 1
ATOM 698 N N . ASN A 1 90 ? 10 -2.568 -5.148 1 94 90 ASN A N 1
ATOM 699 C CA . ASN A 1 90 ? 9.742 -2.33 -3.734 1 94 90 ASN A CA 1
ATOM 700 C C . ASN A 1 90 ? 10.906 -2.807 -2.865 1 94 90 ASN A C 1
ATOM 702 O O . ASN A 1 90 ? 11.297 -2.125 -1.915 1 94 90 ASN A O 1
ATOM 706 N N . PHE A 1 91 ? 11.414 -3.961 -3.238 1 91.56 91 PHE A N 1
ATOM 707 C CA . PHE A 1 91 ? 12.531 -4.543 -2.508 1 91.56 91 PHE A CA 1
ATOM 708 C C . PHE A 1 91 ? 13.727 -3.604 -2.518 1 91.56 91 PHE A C 1
ATOM 710 O O . PHE A 1 91 ? 14.336 -3.348 -1.475 1 91.56 91 PHE A O 1
ATOM 717 N N . ILE A 1 92 ? 14.008 -3.066 -3.615 1 85.31 92 ILE A N 1
ATOM 718 C CA . ILE A 1 92 ? 15.195 -2.244 -3.818 1 85.31 92 ILE A CA 1
ATOM 719 C C . ILE A 1 92 ? 14.992 -0.876 -3.172 1 85.31 92 ILE A C 1
ATOM 721 O O . ILE A 1 92 ? 15.883 -0.362 -2.496 1 85.31 92 ILE A O 1
ATOM 725 N N . VAL A 1 93 ? 13.867 -0.324 -3.283 1 89.38 93 VAL A N 1
ATOM 726 C CA . VAL A 1 93 ? 13.656 1.076 -2.936 1 89.38 93 VAL A CA 1
ATOM 727 C C . VAL A 1 93 ? 13.156 1.181 -1.495 1 89.38 93 VAL A C 1
ATOM 729 O O . VAL A 1 93 ? 13.594 2.061 -0.747 1 89.38 93 VAL A O 1
ATOM 732 N N . GLN A 1 94 ? 12.305 0.239 -1.132 1 92.12 94 GLN A N 1
ATOM 733 C CA . GLN A 1 94 ? 11.617 0.374 0.148 1 92.12 94 GLN A CA 1
ATOM 734 C C . GLN A 1 94 ? 12.148 -0.628 1.168 1 92.12 94 GLN A C 1
ATOM 736 O O . GLN A 1 94 ? 11.898 -0.494 2.367 1 92.12 94 GLN A O 1
ATOM 741 N N . GLN A 1 95 ? 12.789 -1.658 0.661 1 90.38 95 GLN A N 1
ATOM 742 C CA . GLN A 1 95 ? 13.188 -2.775 1.51 1 90.38 95 GLN A CA 1
ATOM 743 C C . GLN A 1 95 ? 12 -3.334 2.285 1 90.38 95 GLN A C 1
ATOM 745 O O . GLN A 1 95 ? 12.133 -3.691 3.459 1 90.38 95 GLN A O 1
ATOM 750 N N . ASP A 1 96 ? 10.867 -3.205 1.657 1 93.5 96 ASP A N 1
ATOM 751 C CA . ASP A 1 96 ? 9.578 -3.629 2.195 1 93.5 96 ASP A CA 1
ATOM 752 C C . ASP A 1 96 ? 8.586 -3.945 1.073 1 93.5 96 ASP A C 1
ATOM 754 O O . ASP A 1 96 ? 8.859 -3.672 -0.097 1 93.5 96 ASP A O 1
ATOM 758 N N . ASN A 1 97 ? 7.5 -4.645 1.422 1 96.38 97 ASN A N 1
ATOM 759 C CA . ASN A 1 97 ? 6.395 -4.832 0.489 1 96.38 97 ASN A CA 1
ATOM 760 C C . ASN A 1 97 ? 6.801 -5.699 -0.698 1 96.38 97 ASN A C 1
ATOM 762 O O . ASN A 1 97 ? 6.512 -5.363 -1.848 1 96.38 97 ASN A O 1
ATOM 766 N N . PHE A 1 98 ? 7.527 -6.762 -0.41 1 95.81 98 PHE A N 1
ATOM 767 C CA . PHE A 1 98 ? 7.871 -7.777 -1.401 1 95.81 98 PHE A CA 1
ATOM 768 C C . PHE A 1 98 ? 7.52 -9.172 -0.894 1 95.81 98 PHE A C 1
ATOM 770 O O . PHE A 1 98 ? 7.328 -9.367 0.308 1 95.81 98 PHE A O 1
ATOM 777 N N . CYS A 1 99 ? 7.426 -10.102 -1.854 1 98.12 99 CYS A N 1
ATOM 778 C CA . CYS A 1 99 ? 6.961 -11.43 -1.483 1 98.12 99 CYS A CA 1
ATOM 779 C C . CYS A 1 99 ? 7.855 -12.508 -2.084 1 98.12 99 CYS A C 1
ATOM 781 O O . CYS A 1 99 ? 8.5 -12.281 -3.107 1 98.12 99 CYS A O 1
ATOM 783 N N . VAL A 1 100 ? 7.887 -13.609 -1.388 1 98.25 100 VAL A N 1
ATOM 784 C CA . VAL A 1 100 ? 8.336 -14.875 -1.962 1 98.25 100 VAL A CA 1
ATOM 785 C C . VAL A 1 100 ? 7.125 -15.742 -2.314 1 98.25 100 VAL A C 1
ATOM 787 O O . VAL A 1 100 ? 6.176 -15.844 -1.533 1 98.25 100 VAL A O 1
ATOM 790 N N . MET A 1 101 ? 7.152 -16.328 -3.496 1 98.56 101 MET A N 1
ATOM 791 C CA . MET A 1 101 ? 5.996 -17.125 -3.912 1 98.56 101 MET A CA 1
ATOM 792 C C . MET A 1 101 ? 6.422 -18.516 -4.359 1 98.56 101 MET A C 1
ATOM 794 O O . MET A 1 101 ? 7.461 -18.672 -5.004 1 98.56 101 MET A O 1
ATOM 798 N N . ILE A 1 102 ? 5.648 -19.484 -3.99 1 98.75 102 ILE A N 1
ATOM 799 C CA . ILE A 1 102 ? 5.82 -20.891 -4.379 1 98.75 102 ILE A CA 1
ATOM 800 C C . ILE A 1 102 ? 4.477 -21.469 -4.801 1 98.75 102 ILE A C 1
ATOM 802 O O . ILE A 1 102 ? 3.459 -21.25 -4.141 1 98.75 102 ILE A O 1
ATOM 806 N N . ALA A 1 103 ? 4.488 -22.172 -5.867 1 98.69 103 ALA A N 1
ATOM 807 C CA . ALA A 1 103 ? 3.33 -22.969 -6.277 1 98.69 103 ALA A CA 1
ATOM 808 C C . ALA A 1 103 ? 3.742 -24.375 -6.668 1 98.69 103 ALA A C 1
ATOM 810 O O . ALA A 1 103 ? 4.867 -24.594 -7.121 1 98.69 103 ALA A O 1
ATOM 811 N N . TYR A 1 104 ? 2.834 -25.312 -6.441 1 98.69 104 TYR A N 1
ATOM 812 C CA . TYR A 1 104 ? 3.098 -26.703 -6.773 1 98.69 104 TYR A CA 1
ATOM 813 C C . TYR A 1 104 ? 2.01 -27.266 -7.684 1 98.69 104 TYR A C 1
ATOM 815 O O . TYR A 1 104 ? 0.821 -27.172 -7.371 1 98.69 104 TYR A O 1
ATOM 823 N N . TYR A 1 105 ? 2.52 -27.812 -8.797 1 98 105 TYR A N 1
ATOM 824 C CA . TYR A 1 105 ? 1.623 -28.391 -9.789 1 98 105 TYR A CA 1
ATOM 825 C C . TYR A 1 105 ? 1.938 -29.875 -9.992 1 98 105 TYR A C 1
ATOM 827 O O . TYR A 1 105 ? 3.1 -30.281 -9.938 1 98 105 TYR A O 1
ATOM 835 N N . GLU A 1 106 ? 0.931 -30.672 -10.25 1 97.75 106 GLU A N 1
ATOM 836 C CA . GLU A 1 106 ? 1.051 -32.031 -10.75 1 97.75 106 GLU A CA 1
ATOM 837 C C . GLU A 1 106 ? 0.277 -32.219 -12.055 1 97.75 106 GLU A C 1
ATOM 839 O O . GLU A 1 106 ? -0.953 -32.156 -12.07 1 97.75 106 GLU A O 1
ATOM 844 N N . LYS A 1 107 ? 1.029 -32.5 -13.156 1 96.5 107 LYS A N 1
ATOM 845 C CA . LYS A 1 107 ? 0.432 -32.719 -14.469 1 96.5 107 LYS A CA 1
ATOM 846 C C . LYS A 1 107 ? -0.502 -31.562 -14.844 1 96.5 107 LYS A C 1
ATOM 848 O O . LYS A 1 107 ? -1.639 -31.797 -15.266 1 96.5 107 LYS A O 1
ATOM 853 N N . GLY A 1 108 ? -0.064 -30.391 -14.477 1 95.19 108 GLY A N 1
ATOM 854 C CA . GLY A 1 108 ? -0.791 -29.203 -14.883 1 95.19 108 GLY A CA 1
ATOM 855 C C . GLY A 1 108 ? -1.852 -28.781 -13.883 1 95.19 108 GLY A C 1
ATOM 856 O O . GLY A 1 108 ? -2.441 -27.703 -14.016 1 95.19 108 GLY A O 1
ATOM 857 N N . GLN A 1 109 ? -2.115 -29.594 -12.922 1 96.88 109 GLN A N 1
ATOM 858 C CA . GLN A 1 109 ? -3.119 -29.266 -11.914 1 96.88 109 GLN A CA 1
ATOM 859 C C . GLN A 1 109 ? -2.482 -28.625 -10.688 1 96.88 109 GLN A C 1
ATOM 861 O O . GLN A 1 109 ? -1.595 -29.203 -10.062 1 96.88 109 GLN A O 1
ATOM 866 N N . GLY A 1 110 ? -2.971 -27.453 -10.391 1 97.75 110 GLY A N 1
ATOM 867 C CA . GLY A 1 110 ? -2.469 -26.781 -9.203 1 97.75 110 GLY A CA 1
ATOM 868 C C . GLY A 1 110 ? -2.895 -27.438 -7.914 1 97.75 110 GLY A C 1
ATOM 869 O O . GLY A 1 110 ? -4.086 -27.656 -7.68 1 97.75 110 GLY A O 1
ATOM 870 N N . LYS A 1 111 ? -1.913 -27.703 -7.07 1 98.62 111 LYS A N 1
ATOM 871 C CA . LYS A 1 111 ? -2.207 -28.422 -5.836 1 98.62 111 LYS A CA 1
ATOM 872 C C . LYS A 1 111 ? -2.229 -27.484 -4.637 1 98.62 111 LYS A C 1
ATOM 874 O O . LYS A 1 111 ? -3.105 -27.594 -3.777 1 98.62 111 LYS A O 1
ATOM 879 N N . PHE A 1 112 ? -1.213 -26.625 -4.547 1 98.75 112 PHE A N 1
ATOM 880 C CA . PHE A 1 112 ? -1.202 -25.594 -3.525 1 98.75 112 PHE A CA 1
ATOM 881 C C . PHE A 1 112 ? -0.297 -24.438 -3.936 1 98.75 112 PHE A C 1
ATOM 883 O O . PHE A 1 112 ? 0.529 -24.578 -4.84 1 98.75 112 PHE A O 1
ATOM 890 N N . GLY A 1 113 ? -0.553 -23.281 -3.354 1 98.81 113 GLY A N 1
ATOM 891 C CA . GLY A 1 113 ? 0.258 -22.078 -3.525 1 98.81 113 GLY A CA 1
ATOM 892 C C . GLY A 1 113 ? 0.598 -21.391 -2.213 1 98.81 113 GLY A C 1
ATOM 893 O O . GLY A 1 113 ? -0.096 -21.578 -1.212 1 98.81 113 GLY A O 1
ATOM 894 N N . LEU A 1 114 ? 1.698 -20.656 -2.225 1 98.94 114 LEU A N 1
ATOM 895 C CA . LEU A 1 114 ? 2.145 -19.859 -1.086 1 98.94 114 LEU A CA 1
ATOM 896 C C . LEU A 1 114 ? 2.594 -18.469 -1.533 1 98.94 114 LEU A C 1
ATOM 898 O O . LEU A 1 114 ? 3.266 -18.344 -2.559 1 98.94 114 LEU A O 1
ATOM 902 N N . ILE A 1 115 ? 2.189 -17.516 -0.821 1 98.94 115 ILE A N 1
ATOM 903 C CA . ILE A 1 115 ? 2.672 -16.141 -0.936 1 98.94 115 ILE A CA 1
ATOM 904 C C . ILE A 1 115 ? 3.121 -15.633 0.433 1 98.94 115 ILE A C 1
ATOM 906 O O . ILE A 1 115 ? 2.324 -15.57 1.371 1 98.94 115 ILE A O 1
ATOM 910 N N . TYR A 1 116 ? 4.398 -15.273 0.534 1 98.88 116 TYR A N 1
ATOM 911 C CA . TYR A 1 116 ? 4.941 -14.82 1.809 1 98.88 116 TYR A CA 1
ATOM 912 C C . TYR A 1 116 ? 5.375 -13.359 1.726 1 98.88 116 TYR A C 1
ATOM 914 O O . TYR A 1 116 ? 6.355 -13.031 1.058 1 98.88 116 TYR A O 1
ATOM 922 N N . ASN A 1 117 ? 4.551 -12.492 2.301 1 98.38 117 ASN A N 1
ATOM 923 C CA . ASN A 1 117 ? 5.004 -11.125 2.537 1 98.38 117 ASN A CA 1
ATOM 924 C C . ASN A 1 117 ? 6.066 -11.07 3.629 1 98.38 117 ASN A C 1
ATOM 926 O O . ASN A 1 117 ? 5.746 -11.109 4.816 1 98.38 117 ASN A O 1
ATOM 930 N N . VAL A 1 118 ? 7.27 -10.93 3.273 1 97.62 118 VAL A N 1
ATOM 931 C CA . VAL A 1 118 ? 8.43 -11.25 4.105 1 97.62 118 VAL A CA 1
ATOM 932 C C . VAL A 1 118 ? 8.484 -10.297 5.293 1 97.62 118 VAL A C 1
ATOM 934 O O . VAL A 1 118 ? 8.531 -10.734 6.445 1 97.62 118 VAL A O 1
ATOM 937 N N . MET A 1 119 ? 8.391 -9.086 5.078 1 95.19 119 MET A N 1
ATOM 938 C CA . 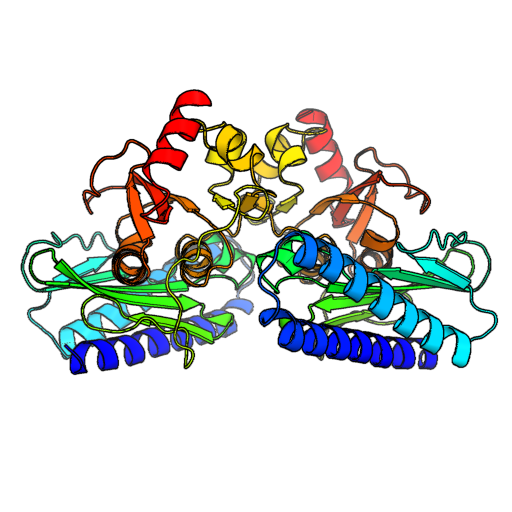MET A 1 119 ? 8.617 -8.102 6.133 1 95.19 119 MET A CA 1
ATOM 939 C C . MET A 1 119 ? 7.418 -8.039 7.078 1 95.19 119 MET A C 1
ATOM 941 O O . MET A 1 119 ? 7.578 -7.766 8.273 1 95.19 119 MET A O 1
ATOM 945 N N . ALA A 1 120 ? 6.215 -8.312 6.547 1 95.06 120 ALA A N 1
ATOM 946 C CA . ALA A 1 120 ? 5.016 -8.297 7.379 1 95.06 120 ALA A CA 1
ATOM 947 C C . ALA A 1 120 ? 4.812 -9.641 8.07 1 95.06 120 ALA A C 1
ATOM 949 O O . ALA A 1 120 ? 3.924 -9.781 8.914 1 95.06 120 ALA A O 1
ATOM 950 N N . ASP A 1 121 ? 5.578 -10.578 7.699 1 97.12 121 ASP A N 1
ATOM 951 C CA . ASP A 1 121 ? 5.465 -11.938 8.219 1 97.12 121 ASP A CA 1
ATOM 952 C C . ASP A 1 121 ? 4.051 -12.484 8.031 1 97.12 121 ASP A C 1
ATOM 954 O O . ASP A 1 121 ? 3.428 -12.945 8.984 1 97.12 121 ASP A O 1
ATOM 958 N N . GLN A 1 122 ? 3.562 -12.352 6.863 1 98.06 122 GLN A N 1
ATOM 959 C CA . GLN A 1 122 ? 2.262 -12.891 6.469 1 98.06 122 GLN A CA 1
ATOM 960 C C . GLN A 1 122 ? 2.414 -13.984 5.418 1 98.06 122 GLN A C 1
ATOM 962 O O . GLN A 1 122 ? 2.887 -13.727 4.312 1 98.06 122 GLN A O 1
ATOM 967 N N . LEU A 1 123 ? 2.047 -15.125 5.809 1 98.81 123 LEU A N 1
ATOM 968 C CA . LEU A 1 123 ? 2.141 -16.266 4.902 1 98.81 123 LEU A CA 1
ATOM 969 C C . LEU A 1 123 ? 0.753 -16.734 4.477 1 98.81 123 LEU A C 1
ATOM 971 O O . LEU A 1 123 ? -0.016 -17.25 5.297 1 98.81 123 LEU A O 1
ATOM 975 N N . PHE A 1 124 ? 0.41 -16.547 3.234 1 98.94 124 PHE A N 1
ATOM 976 C CA . PHE A 1 124 ? -0.771 -17.141 2.613 1 98.94 124 PHE A CA 1
ATOM 977 C C . PHE A 1 124 ? -0.455 -18.516 2.043 1 98.94 124 PHE A C 1
ATOM 979 O O . PHE A 1 124 ? 0.576 -18.703 1.393 1 98.94 124 PHE A O 1
ATOM 986 N N . TYR A 1 125 ? -1.284 -19.469 2.293 1 98.88 125 TYR A N 1
ATOM 987 C CA . TYR A 1 125 ? -1.012 -20.797 1.761 1 98.88 125 TYR A CA 1
ATOM 988 C C . TYR A 1 125 ? -2.293 -21.609 1.648 1 98.88 125 TYR A C 1
ATOM 990 O O . TYR A 1 125 ? -3.254 -21.375 2.385 1 98.88 125 TYR A O 1
ATOM 998 N N . GLY A 1 126 ? -2.227 -22.531 0.73 1 98.69 126 GLY A N 1
ATOM 999 C CA . GLY A 1 126 ? -3.332 -23.453 0.538 1 98.69 126 GLY A CA 1
ATOM 1000 C C . GLY A 1 126 ? -3.723 -23.625 -0.917 1 98.69 126 GLY A C 1
ATOM 1001 O O . GLY A 1 126 ? -2.877 -23.516 -1.809 1 98.69 126 GLY A O 1
ATOM 1002 N N . GLY A 1 127 ? -5.055 -24.016 -1.11 1 97.94 127 GLY A N 1
ATOM 1003 C CA . GLY A 1 127 ? -5.547 -24.312 -2.445 1 97.94 127 GLY A CA 1
ATOM 1004 C C . GLY A 1 127 ? -5.66 -25.812 -2.717 1 97.94 127 GLY A C 1
ATOM 1005 O O . GLY A 1 127 ? -5.098 -26.625 -1.983 1 97.94 127 GLY A O 1
ATOM 1006 N N . GLY A 1 128 ? -6.332 -26.141 -3.859 1 97.25 128 GLY A N 1
ATOM 1007 C CA . GLY A 1 128 ? -6.605 -27.547 -4.113 1 97.25 128 GLY A CA 1
ATOM 1008 C C . GLY A 1 128 ? -7.41 -28.203 -3.008 1 97.25 128 GLY A C 1
ATOM 1009 O O . GLY A 1 128 ? -8.508 -27.766 -2.684 1 97.25 128 GLY A O 1
ATOM 1010 N N . GLN A 1 129 ? -6.82 -29.172 -2.328 1 97.81 129 GLN A N 1
ATOM 1011 C CA . GLN A 1 129 ? -7.523 -29.891 -1.272 1 97.81 129 GLN A CA 1
ATOM 1012 C C . GLN A 1 129 ? -7.414 -29.156 0.063 1 97.81 129 GLN A C 1
ATOM 1014 O O . GLN A 1 129 ? -8.094 -29.516 1.026 1 97.81 129 GLN A O 1
ATOM 1019 N N . PHE A 1 130 ? -6.633 -28.141 0.111 1 98.31 130 PHE A N 1
ATOM 1020 C CA . PHE A 1 130 ? -6.383 -27.453 1.368 1 98.31 130 PHE A CA 1
ATOM 1021 C C . PHE A 1 130 ? -7.203 -26.172 1.448 1 98.31 130 PHE A C 1
ATOM 1023 O O . PHE A 1 130 ? -7.398 -25.484 0.441 1 98.31 130 PHE A O 1
ATOM 1030 N N . ASP A 1 131 ? -7.621 -25.844 2.678 1 98.31 131 ASP A N 1
ATOM 1031 C CA . ASP A 1 131 ? -8.156 -24.5 2.922 1 98.31 131 ASP A CA 1
ATOM 1032 C C . ASP A 1 131 ? -7.062 -23.453 2.797 1 98.31 131 ASP A C 1
ATOM 1034 O O . ASP A 1 131 ? -5.871 -23.766 2.85 1 98.31 131 ASP A O 1
ATOM 1038 N N . VAL A 1 132 ? -7.508 -22.297 2.533 1 98.75 132 VAL A N 1
ATOM 1039 C CA . VAL A 1 132 ? -6.543 -21.219 2.375 1 98.75 132 VAL A CA 1
ATOM 1040 C C . VAL A 1 132 ? -6.449 -20.422 3.67 1 98.75 132 VAL A C 1
ATOM 1042 O O . VAL A 1 132 ? -7.469 -20.016 4.23 1 98.75 132 VAL A O 1
ATOM 1045 N N . TYR A 1 133 ? -5.18 -20.188 4.125 1 98.75 133 TYR A N 1
ATOM 1046 C CA . TYR A 1 133 ? -4.918 -19.469 5.371 1 98.75 133 TYR A CA 1
ATOM 1047 C C . TYR A 1 133 ? -3.982 -18.297 5.141 1 98.75 133 TYR A C 1
ATOM 1049 O O . TYR A 1 133 ? -3.209 -18.281 4.18 1 98.75 133 TYR A O 1
ATOM 1057 N N . CYS A 1 134 ? -4.133 -17.328 5.883 1 98.5 134 CYS A N 1
ATOM 1058 C CA . CYS A 1 134 ? -3.072 -16.375 6.168 1 98.5 134 CYS A CA 1
ATOM 1059 C C . CYS A 1 134 ? -2.549 -16.531 7.59 1 98.5 134 CYS A C 1
ATOM 1061 O O . CYS A 1 134 ? -3.244 -16.219 8.555 1 98.5 134 CYS A O 1
ATOM 1063 N N . ASN A 1 135 ? -1.307 -16.953 7.609 1 97.62 135 ASN A N 1
ATOM 1064 C CA . ASN A 1 135 ? -0.804 -17.391 8.906 1 97.62 135 ASN A CA 1
ATOM 1065 C C . ASN A 1 135 ? -1.76 -18.391 9.562 1 97.62 135 ASN A C 1
ATOM 1067 O O . ASN A 1 135 ? -2.049 -19.453 9 1 97.62 135 ASN A O 1
ATOM 1071 N N . ASP A 1 136 ? -2.402 -18.031 10.711 1 95.81 136 ASP A N 1
ATOM 1072 C CA . ASP A 1 136 ? -3.273 -18.969 11.406 1 95.81 136 ASP A CA 1
ATOM 1073 C C . ASP A 1 136 ? -4.746 -18.641 11.156 1 95.81 136 ASP A C 1
ATOM 1075 O O . ASP A 1 136 ? -5.633 -19.328 11.68 1 95.81 136 ASP A O 1
ATOM 1079 N N . LYS A 1 137 ? -4.992 -17.797 10.312 1 96.44 137 LYS A N 1
ATOM 1080 C CA . LYS A 1 137 ? -6.367 -17.359 10.07 1 96.44 137 LYS A CA 1
ATOM 1081 C C . LYS A 1 137 ? -6.918 -17.969 8.789 1 96.44 137 LYS A C 1
ATOM 1083 O O . LYS A 1 137 ? -6.332 -17.812 7.715 1 96.44 137 LYS A O 1
ATOM 1088 N N . LEU A 1 138 ? -8.031 -18.625 8.867 1 98.06 138 LEU A N 1
ATOM 1089 C CA . LEU A 1 138 ? -8.734 -19.156 7.707 1 98.06 138 L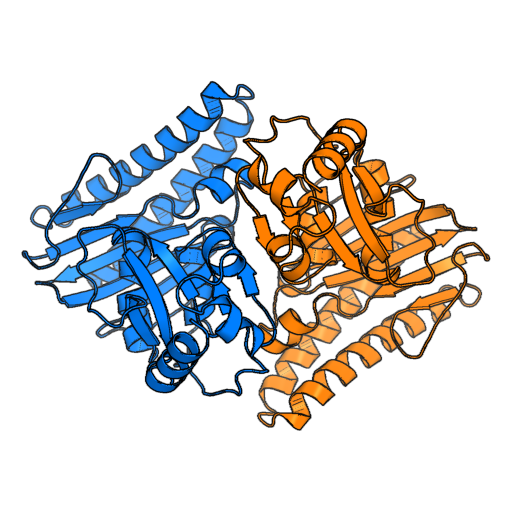EU A CA 1
ATOM 1090 C C . LEU A 1 138 ? -9.352 -18.031 6.879 1 98.06 138 LEU A C 1
ATOM 1092 O O . LEU A 1 138 ? -10.016 -17.156 7.422 1 98.06 138 LEU A O 1
ATOM 1096 N N . LEU A 1 139 ? -9.086 -18.047 5.59 1 97.88 139 LEU A N 1
ATOM 1097 C CA . LEU A 1 139 ? -9.656 -17.031 4.715 1 97.88 139 LEU A CA 1
ATOM 1098 C C . LEU A 1 139 ? -11.039 -17.453 4.219 1 97.88 139 LEU A C 1
ATOM 1100 O O . LEU A 1 139 ? -11.273 -18.641 3.949 1 97.88 139 LEU A O 1
ATOM 1104 N N . SER A 1 140 ? -11.867 -16.5 4.082 1 95.69 140 SER A N 1
ATOM 1105 C CA . SER A 1 140 ? -13.219 -16.75 3.604 1 95.69 140 SER A CA 1
ATOM 1106 C C . SER A 1 140 ? -13.32 -16.578 2.094 1 95.69 140 SER A C 1
ATOM 1108 O O . SER A 1 140 ? -12.672 -15.695 1.524 1 95.69 140 SER A O 1
ATOM 1110 N N . PRO A 1 141 ? -14.195 -17.375 1.5 1 96.69 141 PRO A N 1
ATOM 1111 C CA . PRO A 1 141 ? -14.453 -17.156 0.076 1 96.69 141 PRO A CA 1
ATOM 1112 C C . PRO A 1 141 ? -15.062 -15.781 -0.203 1 96.69 141 PRO A C 1
ATOM 1114 O O . PRO A 1 141 ? -15.516 -15.102 0.722 1 96.69 141 PRO A O 1
ATOM 1117 N N . TYR A 1 142 ? -15.016 -15.453 -1.452 1 96.25 142 TYR A N 1
ATOM 1118 C CA . TYR A 1 142 ? -15.523 -14.164 -1.896 1 96.25 142 TYR A CA 1
ATOM 1119 C C . TYR A 1 142 ? -16.969 -13.969 -1.451 1 96.25 142 TYR A C 1
ATOM 1121 O O . TYR A 1 142 ? -17.797 -14.875 -1.576 1 96.25 142 TYR A O 1
ATOM 1129 N N . LYS A 1 143 ? -17.234 -12.789 -0.9 1 91.38 143 LYS A N 1
ATOM 1130 C CA . LYS A 1 143 ? -18.578 -12.328 -0.595 1 91.38 143 LYS A CA 1
ATOM 1131 C C . LYS A 1 143 ? -18.953 -11.117 -1.438 1 91.38 143 LYS A C 1
ATOM 1133 O O . LYS A 1 143 ? -18.234 -10.109 -1.442 1 91.38 143 LYS A O 1
ATOM 1138 N N . ARG A 1 144 ? -20.094 -11.234 -2.02 1 91.56 144 ARG A N 1
ATOM 1139 C CA . ARG A 1 144 ? -20.5 -10.219 -2.984 1 91.56 144 ARG A CA 1
ATOM 1140 C C . ARG A 1 144 ? -20.797 -8.891 -2.289 1 91.56 144 ARG A C 1
ATOM 1142 O O . ARG A 1 144 ? -21.406 -8.875 -1.214 1 91.56 144 ARG A O 1
ATOM 1149 N N . ARG A 1 145 ? -20.312 -7.777 -2.869 1 88.38 145 ARG A N 1
ATOM 1150 C CA . ARG A 1 145 ? -20.578 -6.398 -2.48 1 88.38 145 ARG A CA 1
ATOM 1151 C C . ARG A 1 145 ? -20.719 -5.5 -3.707 1 88.38 145 ARG A C 1
ATOM 1153 O O . ARG A 1 145 ? -20.172 -5.805 -4.77 1 88.38 145 ARG A O 1
ATOM 1160 N N . PRO A 1 146 ? -21.438 -4.387 -3.523 1 90.69 146 PRO A N 1
ATOM 1161 C CA . PRO A 1 146 ? -21.562 -3.465 -4.656 1 90.69 146 PRO A CA 1
ATOM 1162 C C . PRO A 1 146 ? -20.203 -2.912 -5.109 1 90.69 146 PRO A C 1
ATOM 1164 O O . PRO A 1 146 ? -19.312 -2.691 -4.285 1 90.69 146 PRO A O 1
ATOM 1167 N N . LEU A 1 147 ? -20.094 -2.668 -6.395 1 93.19 147 LEU A N 1
ATOM 1168 C CA . LEU A 1 147 ? -18.859 -2.176 -6.977 1 93.19 147 LEU A CA 1
ATOM 1169 C C . LEU A 1 147 ? -18.438 -0.862 -6.324 1 93.19 147 LEU A C 1
ATOM 1171 O O . LEU A 1 147 ? -17.234 -0.622 -6.113 1 93.19 147 LEU A O 1
ATOM 1175 N N . ASP A 1 148 ? -19.422 -0.022 -5.996 1 90.25 148 ASP A N 1
ATOM 1176 C CA . ASP A 1 148 ? -19.125 1.287 -5.422 1 90.25 148 ASP A CA 1
ATOM 1177 C C . ASP A 1 148 ? -18.734 1.164 -3.953 1 90.25 148 ASP A C 1
ATOM 1179 O O . ASP A 1 148 ? -18.734 2.15 -3.215 1 90.25 148 ASP A O 1
ATOM 1183 N N . ARG A 1 149 ? -18.375 -0.031 -3.523 1 91.12 149 ARG A N 1
ATOM 1184 C CA . ARG A 1 149 ? -17.828 -0.29 -2.195 1 91.12 149 ARG A CA 1
ATOM 1185 C C . ARG A 1 149 ? -16.562 -1.141 -2.275 1 91.12 149 ARG A C 1
ATOM 1187 O O . ARG A 1 149 ? -16.219 -1.825 -1.314 1 91.12 149 ARG A O 1
ATOM 1194 N N . CYS A 1 150 ? -16.016 -1.135 -3.414 1 95.12 150 CYS A N 1
ATOM 1195 C CA . CYS A 1 150 ? -14.836 -1.958 -3.633 1 95.12 150 CYS A CA 1
ATOM 1196 C C . CYS A 1 150 ? -13.664 -1.108 -4.09 1 95.12 150 CYS A C 1
ATOM 1198 O O . CYS A 1 150 ? -13.844 0.026 -4.535 1 95.12 150 CYS A O 1
ATOM 1200 N N . LEU A 1 151 ? -12.562 -1.617 -3.826 1 97.25 151 LEU A N 1
ATOM 1201 C CA . LEU A 1 151 ? -11.305 -1.125 -4.379 1 97.25 151 LEU A CA 1
ATOM 1202 C C . LEU A 1 151 ? -10.711 -2.131 -5.359 1 97.25 151 LEU A C 1
ATOM 1204 O O . LEU A 1 151 ? -11.023 -3.322 -5.301 1 97.25 151 LEU A O 1
ATOM 1208 N N . VAL A 1 152 ? -9.883 -1.638 -6.254 1 98.62 152 VAL A N 1
ATOM 1209 C CA . VAL A 1 152 ? -9.281 -2.51 -7.254 1 98.62 152 VAL A CA 1
ATOM 1210 C C . VAL A 1 152 ? -7.781 -2.232 -7.34 1 98.62 152 VAL A C 1
ATOM 1212 O O . VAL A 1 152 ? -7.352 -1.077 -7.297 1 98.62 152 VAL A O 1
ATOM 1215 N N . GLY A 1 153 ? -7 -3.307 -7.336 1 98.75 153 GLY A N 1
ATOM 1216 C CA . GLY A 1 153 ? -5.582 -3.172 -7.633 1 98.75 153 GLY A CA 1
ATOM 1217 C C . GLY A 1 153 ? -5.277 -3.227 -9.117 1 98.75 153 GLY A C 1
ATOM 1218 O O . GLY A 1 153 ? -5.902 -3.988 -9.859 1 98.75 153 GLY A O 1
ATOM 1219 N N . SER A 1 154 ? -4.266 -2.426 -9.539 1 98.5 154 SER A N 1
ATOM 1220 C CA . SER A 1 154 ? -3.908 -2.439 -10.953 1 98.5 154 SER A CA 1
ATOM 1221 C C . SER A 1 154 ? -2.475 -1.966 -11.164 1 98.5 154 SER A C 1
ATOM 1223 O O . SER A 1 154 ? -1.923 -1.247 -10.328 1 98.5 154 SER A O 1
ATOM 1225 N N . ASN A 1 155 ? -1.938 -2.486 -12.242 1 97.75 155 ASN A N 1
ATOM 1226 C CA . ASN A 1 155 ? -0.754 -1.824 -12.781 1 97.75 155 ASN A CA 1
ATOM 1227 C C . ASN A 1 155 ? -1.037 -0.365 -13.125 1 97.75 155 ASN A C 1
ATOM 1229 O O . ASN A 1 155 ? -2.064 -0.055 -13.734 1 97.75 155 ASN A O 1
ATOM 1233 N N . ALA A 1 156 ? -0.121 0.495 -12.75 1 97.31 156 ALA A N 1
ATOM 1234 C CA . ALA A 1 156 ? -0.35 1.933 -12.867 1 97.31 156 ALA A CA 1
ATOM 1235 C C . ALA A 1 156 ? -0.499 2.346 -14.328 1 97.31 156 ALA A C 1
ATOM 1237 O O . ALA A 1 156 ? -1.372 3.148 -14.664 1 97.31 156 ALA A O 1
ATOM 1238 N N . ALA A 1 157 ? 0.373 1.845 -15.172 1 96.38 157 ALA A N 1
ATOM 1239 C CA . ALA A 1 157 ? 0.349 2.211 -16.594 1 96.38 157 ALA A CA 1
ATOM 1240 C C . ALA A 1 157 ? -0.933 1.725 -17.266 1 96.38 157 ALA A C 1
ATOM 1242 O O . ALA A 1 157 ? -1.507 2.424 -18.094 1 96.38 157 ALA A O 1
ATOM 1243 N N . MET A 1 158 ? -1.357 0.515 -16.922 1 97.31 158 MET A N 1
ATOM 1244 C CA . MET A 1 158 ? -2.604 -0.017 -17.453 1 97.31 158 MET A CA 1
ATOM 1245 C C . MET A 1 158 ? -3.783 0.875 -17.094 1 97.31 158 MET A C 1
ATOM 1247 O O . MET A 1 158 ? -4.637 1.164 -17.922 1 97.31 158 MET A O 1
ATOM 1251 N N . TYR A 1 159 ? -3.811 1.29 -15.828 1 98 159 TYR A N 1
ATOM 1252 C CA . TYR A 1 159 ? -4.863 2.182 -15.352 1 98 159 TYR A CA 1
ATOM 1253 C C . TYR A 1 159 ? -4.809 3.521 -16.078 1 98 159 TYR A C 1
ATOM 1255 O O . TYR A 1 159 ? -5.82 3.99 -16.609 1 98 159 TYR A O 1
ATOM 1263 N N . ALA A 1 160 ? -3.648 4.133 -16.141 1 97.06 160 ALA A N 1
ATOM 1264 C CA . ALA A 1 160 ? -3.48 5.465 -16.703 1 97.06 160 ALA A CA 1
ATOM 1265 C C . ALA A 1 160 ? -3.869 5.48 -18.188 1 97.06 160 ALA A C 1
ATOM 1267 O O . ALA A 1 160 ? -4.418 6.469 -18.672 1 97.06 160 ALA A O 1
ATOM 1268 N N . LYS A 1 161 ? -3.664 4.363 -18.891 1 96.62 161 LYS A N 1
ATOM 1269 C CA . LYS A 1 161 ? -3.9 4.297 -20.328 1 96.62 161 LYS A CA 1
ATOM 1270 C C . LYS A 1 161 ? -5.277 3.719 -20.625 1 96.62 161 LYS A C 1
ATOM 1272 O O . LYS A 1 161 ? -5.645 3.549 -21.797 1 96.62 161 LYS A O 1
ATOM 1277 N N . ASN A 1 162 ? -6.051 3.4 -19.594 1 97.5 162 ASN A N 1
ATOM 1278 C CA . ASN A 1 162 ? -7.328 2.709 -19.734 1 97.5 162 ASN A CA 1
ATOM 1279 C C . ASN A 1 162 ? -7.188 1.443 -20.578 1 97.5 162 ASN A C 1
ATOM 1281 O O . ASN A 1 162 ? -7.949 1.236 -21.516 1 97.5 162 ASN A O 1
ATOM 1285 N N . TYR A 1 163 ? -6.129 0.679 -20.344 1 97.44 163 TYR A N 1
ATOM 1286 C CA . TYR A 1 163 ? -5.828 -0.561 -21.047 1 97.44 163 TYR A CA 1
ATOM 1287 C C . TYR A 1 163 ? -7.004 -1.528 -20.969 1 97.44 163 TYR A C 1
ATOM 1289 O O . TYR A 1 163 ? -7.355 -2.006 -19.891 1 97.44 163 TYR A O 1
ATOM 1297 N N . HIS A 1 164 ? -7.695 -1.823 -22.156 1 97.38 164 HIS A N 1
ATOM 1298 C CA . HIS A 1 164 ? -8.805 -2.76 -22.266 1 97.38 164 HIS A CA 1
ATOM 1299 C C . HIS A 1 164 ? -9.977 -2.34 -21.391 1 97.38 164 HIS A C 1
ATOM 1301 O O . HIS A 1 164 ? -10.664 -3.188 -20.812 1 97.38 164 HIS A O 1
ATOM 1307 N N . GLY A 1 165 ? -10.117 -0.988 -21.062 1 97.75 165 GLY A N 1
ATOM 1308 C CA . GLY A 1 165 ? -11.273 -0.49 -20.328 1 97.75 165 GLY A CA 1
ATOM 1309 C C . GLY A 1 165 ? -11.109 -0.549 -18.828 1 97.75 165 GLY A C 1
ATOM 1310 O O . GLY A 1 165 ? -12.062 -0.321 -18.078 1 97.75 165 GLY A O 1
ATOM 1311 N N . ILE A 1 166 ? -9.906 -0.777 -18.375 1 97.94 166 ILE A N 1
ATOM 1312 C CA . ILE A 1 166 ? -9.625 -0.999 -16.953 1 97.94 166 ILE A CA 1
ATOM 1313 C C . ILE A 1 166 ? -9.945 0.268 -16.156 1 97.94 166 ILE A C 1
ATOM 1315 O O . ILE A 1 166 ? -10.547 0.202 -15.086 1 97.94 166 ILE A O 1
ATOM 1319 N N . LYS A 1 167 ? -9.5 1.397 -16.656 1 97.69 167 LYS A N 1
ATOM 1320 C CA . LYS A 1 167 ? -9.805 2.643 -15.961 1 97.69 167 LYS A CA 1
ATOM 1321 C C . LYS A 1 167 ? -11.312 2.857 -15.859 1 97.69 167 LYS A C 1
ATOM 1323 O O . LYS A 1 167 ? -11.812 3.254 -14.805 1 97.69 167 LYS A O 1
ATOM 1328 N N . GLY A 1 168 ? -12.016 2.646 -16.938 1 97.06 168 GLY A N 1
ATOM 1329 C CA . GLY A 1 168 ? -13.469 2.762 -16.922 1 97.06 168 GLY A CA 1
ATOM 1330 C C . GLY A 1 168 ? -14.125 1.872 -15.883 1 97.06 168 GLY A C 1
ATOM 1331 O O . GLY A 1 168 ? -15.047 2.303 -15.18 1 97.06 168 GLY A O 1
ATOM 1332 N N . PHE A 1 169 ? -13.688 0.656 -15.758 1 97.69 169 PHE A N 1
ATOM 1333 C CA . PHE A 1 169 ? -14.188 -0.276 -14.75 1 97.69 169 PHE A CA 1
ATOM 1334 C C . PHE A 1 169 ? -13.883 0.23 -13.352 1 97.69 169 PHE A C 1
ATOM 1336 O O . PHE A 1 169 ? -14.773 0.281 -12.5 1 97.69 169 PHE A O 1
ATOM 1343 N N . ILE A 1 170 ? -12.641 0.674 -13.164 1 97.81 170 ILE A N 1
ATOM 1344 C CA . ILE A 1 170 ? -12.188 1.094 -11.844 1 97.81 170 ILE A CA 1
ATOM 1345 C C . ILE A 1 170 ? -12.938 2.35 -11.414 1 97.81 170 ILE A C 1
ATOM 1347 O O . ILE A 1 170 ? -13.266 2.514 -10.234 1 97.81 170 ILE A O 1
ATOM 1351 N N . ASP A 1 171 ? -13.25 3.189 -12.328 1 95.62 171 ASP A N 1
ATOM 1352 C CA . ASP A 1 171 ? -13.961 4.43 -12.031 1 95.62 171 ASP A CA 1
ATOM 1353 C C . ASP A 1 171 ? -15.367 4.141 -11.508 1 95.62 171 ASP A C 1
ATOM 1355 O O . ASP A 1 171 ? -16.016 5.031 -10.961 1 95.62 171 ASP A O 1
ATOM 1359 N N . LYS A 1 172 ? -15.852 2.924 -11.609 1 95.69 172 LYS A N 1
ATOM 1360 C CA . LYS A 1 172 ? -17.156 2.52 -11.086 1 95.69 172 LYS A CA 1
ATOM 1361 C C . LYS A 1 172 ? -17.016 2.002 -9.648 1 95.69 172 LYS A C 1
ATOM 1363 O O . LYS A 1 172 ? -18.031 1.684 -9.008 1 95.69 172 LYS A O 1
ATOM 1368 N N . THR A 1 173 ? -15.844 1.918 -9.172 1 96.44 173 THR A N 1
ATOM 1369 C CA . THR A 1 173 ? -15.555 1.507 -7.801 1 96.44 173 THR A CA 1
ATOM 1370 C C . THR A 1 173 ? -15.125 2.703 -6.957 1 96.44 173 THR A C 1
ATOM 1372 O O . THR A 1 173 ? -15.375 3.854 -7.328 1 96.44 173 THR A O 1
ATOM 1375 N N . LEU A 1 174 ? -14.5 2.447 -5.773 1 94.56 174 LEU A N 1
ATOM 1376 C CA . LEU A 1 174 ? -14.086 3.521 -4.875 1 94.56 174 LEU A CA 1
ATOM 1377 C C . LEU A 1 174 ? -12.664 3.973 -5.18 1 94.56 174 LEU A C 1
ATOM 1379 O O . LEU A 1 174 ? -12.172 4.934 -4.586 1 94.56 174 LEU A O 1
ATOM 1383 N N . GLY A 1 175 ? -12.008 3.217 -6.137 1 96.25 175 GLY A N 1
ATOM 1384 C CA . GLY A 1 175 ? -10.703 3.707 -6.543 1 96.25 175 GLY A CA 1
ATOM 1385 C C . GLY A 1 175 ? -9.703 2.6 -6.789 1 96.25 175 GLY A C 1
ATOM 1386 O O . GLY A 1 175 ? -10.016 1.42 -6.609 1 96.25 175 GLY A O 1
ATOM 1387 N N . VAL A 1 176 ? -8.523 3.018 -7.23 1 98.5 176 VAL A N 1
ATOM 1388 C CA . VAL A 1 176 ? -7.445 2.1 -7.578 1 98.5 176 VAL A CA 1
ATOM 1389 C C . VAL A 1 176 ? -6.371 2.131 -6.496 1 98.5 176 VAL A C 1
ATOM 1391 O O . VAL A 1 176 ? -6.195 3.143 -5.812 1 98.5 176 VAL A O 1
ATOM 1394 N N . ARG A 1 177 ? -5.77 1.045 -6.234 1 98.69 177 ARG A N 1
ATOM 1395 C CA . ARG A 1 177 ? -4.543 0.929 -5.457 1 98.69 177 ARG A CA 1
ATOM 1396 C C . ARG A 1 177 ? -3.408 0.36 -6.305 1 98.69 177 ARG A C 1
ATOM 1398 O O . ARG A 1 177 ? -3.623 -0.553 -7.105 1 98.69 177 ARG A O 1
ATOM 1405 N N . VAL A 1 178 ? -2.246 0.932 -6.191 1 98.62 178 VAL A N 1
ATOM 1406 C CA . VAL A 1 178 ? -1.022 0.483 -6.848 1 98.62 178 VAL A CA 1
ATOM 1407 C C . VAL A 1 178 ? 0.039 0.164 -5.797 1 98.62 178 VAL A C 1
ATOM 1409 O O . VAL A 1 178 ? 0.64 1.071 -5.219 1 98.62 178 VAL A O 1
ATOM 1412 N N . TYR A 1 179 ? 0.326 -1.126 -5.645 1 97.69 179 TYR A N 1
ATOM 1413 C CA . TYR A 1 179 ? 1.184 -1.561 -4.547 1 97.69 179 TYR A CA 1
ATOM 1414 C C . TYR A 1 179 ? 2.572 -1.928 -5.051 1 97.69 179 TYR A C 1
ATOM 1416 O O . TYR A 1 179 ? 3.523 -2.01 -4.27 1 97.69 179 TYR A O 1
ATOM 1424 N N . GLY A 1 180 ? 2.752 -2.248 -6.281 1 95.62 180 GLY A N 1
ATOM 1425 C CA . GLY A 1 180 ? 4.07 -2.445 -6.859 1 95.62 180 GLY A CA 1
ATOM 1426 C C . GLY A 1 180 ? 4.504 -3.9 -6.875 1 95.62 180 GLY A C 1
ATOM 1427 O O . GLY A 1 180 ? 5.648 -4.207 -7.211 1 95.62 180 GLY A O 1
ATOM 1428 N N . GLY A 1 181 ? 3.652 -4.867 -6.551 1 95.94 181 GLY A N 1
ATOM 1429 C CA . GLY A 1 181 ? 3.943 -6.293 -6.566 1 95.94 181 GLY A CA 1
ATOM 1430 C C . GLY A 1 181 ? 2.715 -7.148 -6.809 1 95.94 181 GLY A C 1
ATOM 1431 O O . GLY A 1 181 ? 1.636 -6.859 -6.285 1 95.94 181 GLY A O 1
ATOM 1432 N N . ALA A 1 182 ? 2.926 -8.172 -7.625 1 97.81 182 ALA A N 1
ATOM 1433 C CA . ALA A 1 182 ? 1.817 -9.062 -7.949 1 97.81 182 ALA A CA 1
ATOM 1434 C C . ALA A 1 182 ? 1.382 -9.859 -6.723 1 97.81 182 ALA A C 1
ATOM 1436 O O . ALA A 1 182 ? 0.19 -9.93 -6.41 1 97.81 182 ALA A O 1
ATOM 1437 N N . GLY A 1 183 ? 2.367 -10.438 -6.07 1 98.44 183 GLY A N 1
ATOM 1438 C CA . GLY A 1 183 ? 2.057 -11.203 -4.875 1 98.44 183 GLY A CA 1
ATOM 1439 C C . GLY A 1 183 ? 1.331 -10.391 -3.816 1 98.44 183 GLY A C 1
ATOM 1440 O O . GLY A 1 183 ? 0.333 -10.852 -3.254 1 98.44 183 GLY A O 1
ATOM 1441 N N . LEU A 1 184 ? 1.844 -9.227 -3.584 1 98.12 184 LEU A N 1
ATOM 1442 C CA . LEU A 1 184 ? 1.23 -8.328 -2.609 1 98.12 184 LEU A CA 1
ATOM 1443 C C . LEU A 1 184 ? -0.196 -7.977 -3.018 1 98.12 184 LEU A C 1
ATOM 1445 O O . LEU A 1 184 ? -1.115 -8.039 -2.197 1 98.12 184 LEU A O 1
ATOM 1449 N N . SER A 1 185 ? -0.392 -7.625 -4.199 1 98.62 185 SER A N 1
ATOM 1450 C CA . SER A 1 185 ? -1.7 -7.219 -4.703 1 98.62 185 SER A CA 1
ATOM 1451 C C . SER A 1 185 ? -2.686 -8.383 -4.684 1 98.62 185 SER A C 1
ATOM 1453 O O . SER A 1 185 ? -3.824 -8.234 -4.234 1 98.62 185 SER A O 1
ATOM 1455 N N . MET A 1 186 ? -2.252 -9.484 -5.145 1 98.69 186 MET A N 1
ATOM 1456 C CA . MET A 1 186 ? -3.168 -10.625 -5.215 1 98.69 186 MET A CA 1
ATOM 1457 C C . MET A 1 186 ? -3.484 -11.156 -3.82 1 98.69 186 MET A C 1
ATOM 1459 O O . MET A 1 186 ? -4.586 -11.648 -3.574 1 98.69 186 MET A O 1
ATOM 1463 N N . SER A 1 187 ? -2.541 -11.039 -2.891 1 98.38 187 SER A N 1
ATOM 1464 C CA . SER A 1 187 ? -2.842 -11.406 -1.509 1 98.38 187 SER A CA 1
ATOM 1465 C C . SER A 1 187 ? -3.971 -10.547 -0.946 1 98.38 187 SER A C 1
ATOM 1467 O O . SER A 1 187 ? -4.773 -11.016 -0.138 1 98.38 187 SER A O 1
ATOM 1469 N N . LYS A 1 188 ? -4.035 -9.289 -1.344 1 98.19 188 LYS A N 1
ATOM 1470 C CA . LYS A 1 188 ? -5.105 -8.391 -0.904 1 98.19 188 LYS A CA 1
ATOM 1471 C C . LYS A 1 188 ? -6.441 -8.797 -1.519 1 98.19 188 LYS A C 1
ATOM 1473 O O . LYS A 1 188 ? -7.492 -8.625 -0.895 1 98.19 188 LYS A O 1
ATOM 1478 N N . VAL A 1 189 ? -6.41 -9.336 -2.699 1 98.5 189 VAL A N 1
ATOM 1479 C CA . VAL A 1 189 ? -7.625 -9.875 -3.291 1 98.5 189 VAL A CA 1
ATOM 1480 C C . VAL A 1 189 ? -8.078 -11.102 -2.504 1 98.5 189 VAL A C 1
ATOM 1482 O O . VAL A 1 189 ? -9.242 -11.195 -2.104 1 98.5 189 VAL A O 1
ATOM 1485 N N . LEU A 1 190 ? -7.137 -12.016 -2.264 1 98.38 190 LEU A N 1
ATOM 1486 C CA . LEU A 1 190 ? -7.449 -13.273 -1.599 1 98.38 190 LEU A CA 1
ATOM 1487 C C . LEU A 1 190 ? -8.008 -13.031 -0.201 1 98.38 190 LEU A C 1
ATOM 1489 O O . LEU A 1 190 ? -8.844 -13.797 0.28 1 98.38 190 LEU A O 1
ATOM 1493 N N . SER A 1 191 ? -7.574 -11.953 0.385 1 96.88 191 SER A N 1
ATOM 1494 C CA . SER A 1 191 ? -8.008 -11.648 1.746 1 96.88 191 SER A CA 1
ATOM 1495 C C . SER A 1 191 ? -9.258 -10.773 1.749 1 96.88 191 SER A C 1
ATOM 1497 O O . SER A 1 191 ? -9.727 -10.352 2.809 1 96.88 191 SER A O 1
ATOM 1499 N N . GLY A 1 192 ? -9.695 -10.383 0.603 1 95.69 192 GLY A N 1
ATOM 1500 C CA . GLY A 1 192 ? -10.93 -9.625 0.502 1 95.69 192 GLY A CA 1
ATOM 1501 C C . GLY A 1 192 ? -10.734 -8.133 0.676 1 95.69 192 GLY A C 1
ATOM 1502 O O . GLY A 1 192 ? -11.703 -7.383 0.78 1 95.69 192 GLY A O 1
ATOM 1503 N N . GLN A 1 193 ? -9.555 -7.676 0.67 1 96 193 GLN A N 1
ATOM 1504 C CA . GLN A 1 193 ? -9.266 -6.262 0.906 1 96 193 GLN A CA 1
ATOM 1505 C C . GLN A 1 193 ? -9.492 -5.438 -0.358 1 96 193 GLN A C 1
ATOM 1507 O O . GLN A 1 193 ? -9.719 -4.227 -0.285 1 96 193 GLN A O 1
ATOM 1512 N N . ILE A 1 194 ? -9.328 -6.051 -1.509 1 97.69 194 ILE A N 1
ATOM 1513 C CA . ILE A 1 194 ? -9.703 -5.43 -2.773 1 97.69 194 ILE A CA 1
ATOM 1514 C C . ILE A 1 194 ? -10.461 -6.434 -3.637 1 97.69 194 ILE A C 1
ATOM 1516 O O . ILE A 1 194 ? -10.375 -7.645 -3.408 1 97.69 194 ILE A O 1
ATOM 1520 N N . LEU A 1 195 ? -11.18 -5.945 -4.605 1 98 195 LEU A N 1
ATOM 1521 C CA . LEU A 1 195 ? -12.102 -6.758 -5.395 1 98 195 LEU A CA 1
ATOM 1522 C C . LEU A 1 195 ? -11.344 -7.57 -6.441 1 98 195 LEU A C 1
ATOM 1524 O O . LEU A 1 195 ? -11.672 -8.734 -6.684 1 98 195 LEU A O 1
ATOM 1528 N N . ALA A 1 196 ? -10.398 -6.91 -7.066 1 98.69 196 ALA A N 1
ATOM 1529 C CA . ALA A 1 196 ? -9.758 -7.469 -8.25 1 98.69 196 ALA A CA 1
ATOM 1530 C C . ALA A 1 196 ? -8.359 -6.887 -8.445 1 98.69 196 ALA A C 1
ATOM 1532 O O . ALA A 1 196 ? -7.992 -5.91 -7.785 1 98.69 196 ALA A O 1
ATOM 1533 N N . TYR A 1 197 ? -7.637 -7.566 -9.273 1 98.88 197 TYR A N 1
ATOM 1534 C CA . TYR A 1 197 ? -6.293 -7.117 -9.617 1 98.88 197 TYR A CA 1
ATOM 1535 C C . TYR A 1 197 ? -6.023 -7.305 -11.109 1 98.88 197 TYR A C 1
ATOM 1537 O O . TYR A 1 197 ? -6.355 -8.344 -11.68 1 98.88 197 TYR A O 1
ATOM 1545 N N . PHE A 1 198 ? -5.402 -6.254 -11.758 1 98.81 198 PHE A N 1
ATOM 1546 C CA . PHE A 1 198 ? -5.055 -6.266 -13.172 1 98.81 198 PHE A CA 1
ATOM 1547 C C . PHE A 1 198 ? -3.578 -5.949 -13.375 1 98.81 198 PHE A C 1
ATOM 1549 O O . PHE A 1 198 ? -3.078 -4.945 -12.859 1 98.81 198 PHE A O 1
ATOM 1556 N N . SER A 1 199 ? -2.871 -6.801 -14.133 1 98.69 199 SER A N 1
ATOM 1557 C CA . SER A 1 199 ? -1.464 -6.535 -14.406 1 98.69 199 SER A CA 1
ATOM 1558 C C . SER A 1 199 ? -0.961 -7.379 -15.578 1 98.69 199 SER A C 1
ATOM 1560 O O . SER A 1 199 ? -1.701 -8.203 -16.109 1 98.69 199 SER A O 1
ATOM 1562 N N . VAL A 1 200 ? 0.239 -7.074 -16.094 1 98 200 VAL A N 1
ATOM 1563 C CA . VAL A 1 200 ? 0.982 -7.879 -17.047 1 98 200 VAL A CA 1
ATOM 1564 C C . VAL A 1 200 ? 2.152 -8.57 -16.359 1 98 200 VAL A C 1
ATOM 1566 O O . VAL A 1 200 ? 3.125 -7.922 -15.969 1 98 200 VAL A O 1
ATOM 1569 N N . ILE A 1 201 ? 2.02 -9.891 -16.219 1 96.81 201 ILE A N 1
ATOM 1570 C CA . ILE A 1 201 ? 2.977 -10.555 -15.336 1 96.81 201 ILE A CA 1
ATOM 1571 C C . ILE A 1 201 ? 3.279 -11.953 -15.867 1 96.81 201 ILE A C 1
ATOM 1573 O O . ILE A 1 201 ? 2.639 -12.414 -16.812 1 96.81 201 ILE A O 1
ATOM 1577 N N . TYR A 1 202 ? 4.301 -12.586 -15.289 1 96 202 TYR A N 1
ATOM 1578 C CA . TYR A 1 202 ? 4.785 -13.906 -15.688 1 96 202 TYR A CA 1
ATOM 1579 C C . TYR A 1 202 ? 4.098 -15 -14.883 1 96 202 TYR A C 1
ATOM 1581 O O . TYR A 1 202 ? 3.479 -14.734 -13.852 1 96 202 TYR A O 1
ATOM 1589 N N . PRO A 1 203 ? 4.207 -16.266 -15.336 1 96.31 203 PRO A N 1
ATOM 1590 C CA . PRO A 1 203 ? 3.535 -17.375 -14.672 1 96.31 203 PRO A CA 1
ATOM 1591 C C . PRO A 1 203 ? 3.926 -17.516 -13.203 1 96.31 203 PRO A C 1
ATOM 1593 O O . PRO A 1 203 ? 3.08 -17.828 -12.359 1 96.31 203 PRO A O 1
ATOM 1596 N N . TRP A 1 204 ? 5.188 -17.266 -12.859 1 96.25 204 TRP A N 1
ATOM 1597 C C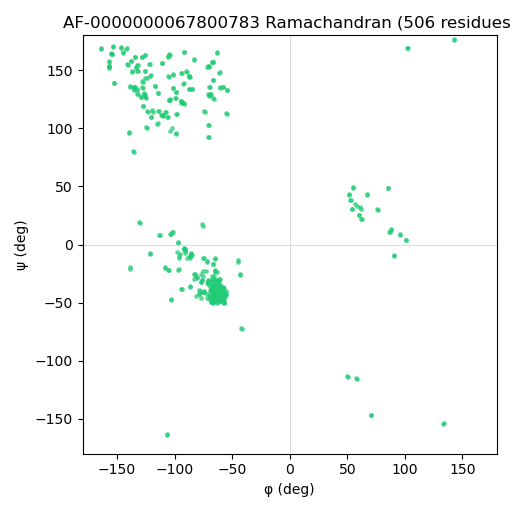A . TRP A 1 204 ? 5.637 -17.422 -11.477 1 96.25 204 TRP A CA 1
ATOM 1598 C C . TRP A 1 204 ? 5.062 -16.312 -10.586 1 96.25 204 TRP A C 1
ATOM 1600 O O . TRP A 1 204 ? 5.07 -16.438 -9.359 1 96.25 204 TRP A O 1
ATOM 1610 N N . ASP A 1 205 ? 4.543 -15.289 -11.242 1 97 205 ASP A N 1
ATOM 1611 C CA . ASP A 1 205 ? 3.918 -14.195 -10.492 1 97 205 ASP A CA 1
ATOM 1612 C C . ASP A 1 205 ? 2.479 -14.547 -10.125 1 97 205 ASP A C 1
ATOM 1614 O O . ASP A 1 205 ? 1.944 -14.023 -9.141 1 97 205 ASP A O 1
ATOM 1618 N N . TYR A 1 206 ? 1.851 -15.43 -10.906 1 97.94 206 TYR A N 1
ATOM 1619 C CA . TYR A 1 206 ? 0.421 -15.578 -10.656 1 97.94 206 TYR A CA 1
ATOM 1620 C C . TYR A 1 206 ? 0.077 -17.016 -10.305 1 97.94 206 TYR A C 1
ATOM 1622 O O . TYR A 1 206 ? -1.041 -17.312 -9.875 1 97.94 206 TYR A O 1
ATOM 1630 N N . ALA A 1 207 ? 0.985 -17.953 -10.398 1 98.19 207 ALA A N 1
ATOM 1631 C CA . ALA A 1 207 ? 0.696 -19.375 -10.211 1 98.19 207 ALA A CA 1
ATOM 1632 C C . ALA A 1 207 ? 0.123 -19.641 -8.828 1 98.19 207 ALA A C 1
ATOM 1634 O O . ALA A 1 207 ? -0.923 -20.281 -8.688 1 98.19 207 ALA A O 1
ATOM 1635 N N . ALA A 1 208 ? 0.775 -19.109 -7.836 1 98.69 208 ALA A N 1
ATOM 1636 C CA . ALA A 1 208 ? 0.342 -19.344 -6.461 1 98.69 208 ALA A CA 1
ATOM 1637 C C . ALA A 1 208 ? -1.056 -18.781 -6.219 1 98.69 208 ALA A C 1
ATOM 1639 O O . ALA A 1 208 ? -1.925 -19.469 -5.68 1 98.69 208 ALA A O 1
ATOM 1640 N N . ALA A 1 209 ? -1.256 -17.578 -6.629 1 98.75 209 ALA A N 1
ATOM 1641 C CA . ALA A 1 209 ? -2.543 -16.906 -6.422 1 98.75 209 ALA A CA 1
ATOM 1642 C C . ALA A 1 209 ? -3.652 -17.625 -7.199 1 98.75 209 ALA A C 1
ATOM 1644 O O . ALA A 1 209 ? -4.797 -17.672 -6.742 1 98.75 209 ALA A O 1
ATOM 1645 N N . SER A 1 210 ? -3.311 -18.125 -8.367 1 98.31 210 SER A N 1
ATOM 1646 C CA . SER A 1 210 ? -4.301 -18.828 -9.18 1 98.31 210 SER A CA 1
ATOM 1647 C C . SER A 1 210 ? -4.855 -20.047 -8.445 1 98.31 210 SER A C 1
ATOM 1649 O O . SER A 1 210 ? -6.066 -20.266 -8.438 1 98.31 210 SER A O 1
ATOM 1651 N N . ILE A 1 211 ? -4.027 -20.797 -7.816 1 98.56 211 ILE A N 1
ATOM 1652 C CA . ILE A 1 211 ? -4.426 -22 -7.113 1 98.56 211 ILE A CA 1
ATOM 1653 C C . ILE A 1 211 ? -5.277 -21.641 -5.898 1 98.56 211 ILE A C 1
ATOM 1655 O O . ILE A 1 211 ? -6.363 -22.188 -5.707 1 98.56 211 ILE A O 1
ATOM 1659 N N . MET A 1 212 ? -4.816 -20.719 -5.09 1 98.81 212 MET A N 1
ATOM 1660 C CA . MET A 1 212 ? -5.531 -20.312 -3.885 1 98.81 212 MET A CA 1
ATOM 1661 C C . MET A 1 212 ? -6.836 -19.609 -4.242 1 98.81 212 MET A C 1
ATOM 1663 O O . MET A 1 212 ? -7.855 -19.797 -3.576 1 98.81 212 MET A O 1
ATOM 1667 N N . GLY A 1 213 ? -6.754 -18.766 -5.25 1 98.69 213 GLY A N 1
ATOM 1668 C CA . GLY A 1 213 ? -7.93 -18.031 -5.684 1 98.69 213 GLY A CA 1
ATOM 1669 C C . GLY A 1 213 ? -9.094 -18.938 -6.062 1 98.69 213 GLY A C 1
ATOM 1670 O O . GLY A 1 213 ? -10.234 -18.672 -5.703 1 98.69 213 GLY A O 1
ATOM 1671 N N . LYS A 1 214 ? -8.758 -19.969 -6.805 1 98.06 214 LYS A N 1
ATOM 1672 C CA . LYS A 1 214 ? -9.805 -20.906 -7.195 1 98.06 214 LYS A CA 1
ATOM 1673 C C . LYS A 1 214 ? -10.547 -21.453 -5.977 1 98.06 214 LYS A C 1
ATOM 1675 O O . LYS A 1 214 ? -11.773 -21.562 -5.992 1 98.06 214 LYS A O 1
ATOM 1680 N N . LYS A 1 215 ? -9.836 -21.734 -4.945 1 98.06 215 LYS A N 1
ATOM 1681 C CA . LYS A 1 215 ? -10.422 -22.25 -3.703 1 98.06 215 LYS A CA 1
ATOM 1682 C C . LYS A 1 215 ? -11.281 -21.188 -3.031 1 98.06 215 LYS A C 1
ATOM 1684 O O . LYS A 1 215 ? -12.258 -21.516 -2.346 1 98.06 215 LYS A O 1
ATOM 1689 N N . LEU A 1 216 ? -11.047 -19.938 -3.215 1 98.44 216 LEU A N 1
ATOM 1690 C CA . LEU A 1 216 ? -11.727 -18.828 -2.559 1 98.44 216 LEU A CA 1
ATOM 1691 C C . LEU A 1 216 ? -12.758 -18.203 -3.488 1 98.44 216 LEU A C 1
ATOM 1693 O O . LEU A 1 216 ? -13.219 -17.078 -3.242 1 98.44 216 LEU A O 1
ATOM 1697 N N . ASP A 1 217 ? -13.055 -18.828 -4.602 1 98.31 217 ASP A N 1
ATOM 1698 C CA . ASP A 1 217 ? -14.094 -18.438 -5.547 1 98.31 217 ASP A CA 1
ATOM 1699 C C . ASP A 1 217 ? -13.656 -17.234 -6.387 1 98.31 217 ASP A C 1
ATOM 1701 O O . ASP A 1 217 ? -14.477 -16.391 -6.73 1 98.31 217 ASP A O 1
ATOM 1705 N N . TYR A 1 218 ? -12.391 -17.172 -6.594 1 98.5 218 TYR A N 1
ATOM 1706 C CA . TYR A 1 218 ? -11.836 -16.25 -7.566 1 98.5 218 TYR A CA 1
ATOM 1707 C C . TYR A 1 218 ? -11.375 -16.984 -8.82 1 98.5 218 TYR A C 1
ATOM 1709 O O . TYR A 1 218 ? -11.227 -18.203 -8.812 1 98.5 218 TYR A O 1
ATOM 1717 N N . GLN A 1 219 ? -11.211 -16.203 -9.859 1 97.81 219 GLN A N 1
ATOM 1718 C CA . GLN A 1 219 ? -10.719 -16.719 -11.125 1 97.81 219 GLN A CA 1
ATOM 1719 C C . GLN A 1 219 ? -9.609 -15.836 -11.688 1 97.81 219 GLN A C 1
ATOM 1721 O O . GLN A 1 219 ? -9.727 -14.609 -11.688 1 97.81 219 GLN A O 1
ATOM 1726 N N . LEU A 1 220 ? -8.539 -16.469 -12.039 1 98.31 220 LEU A N 1
ATOM 1727 C CA . LEU A 1 220 ? -7.449 -15.797 -12.734 1 98.31 220 LEU A CA 1
ATOM 1728 C C . LEU A 1 220 ? -7.441 -16.172 -14.219 1 98.31 220 LEU A C 1
ATOM 1730 O O . LEU A 1 220 ? -7.43 -17.344 -14.562 1 98.31 220 LEU A O 1
ATOM 1734 N N . GLU A 1 221 ? -7.492 -15.219 -15.07 1 97.69 221 GLU A N 1
ATOM 1735 C CA . GLU A 1 221 ? -7.469 -15.414 -16.516 1 97.69 221 GLU A CA 1
ATOM 1736 C C . GLU A 1 221 ? -6.902 -14.188 -17.234 1 97.69 221 GLU A C 1
ATOM 1738 O O . GLU A 1 221 ? -6.617 -13.172 -16.594 1 97.69 221 GLU A O 1
ATOM 1743 N N . THR A 1 222 ? -6.656 -14.336 -18.484 1 97.69 222 THR A N 1
ATOM 1744 C CA . THR A 1 222 ? -6.223 -13.156 -19.234 1 97.69 222 THR A CA 1
ATOM 1745 C C . THR A 1 222 ? -7.344 -12.125 -19.312 1 97.69 222 THR A C 1
ATOM 1747 O O . THR A 1 222 ? -8.523 -12.461 -19.188 1 97.69 222 THR A O 1
ATOM 1750 N N . ILE A 1 223 ? -6.996 -10.891 -19.531 1 96.75 223 ILE A N 1
ATOM 1751 C CA . ILE A 1 223 ? -7.965 -9.805 -19.578 1 96.75 223 ILE A CA 1
ATOM 1752 C C . ILE A 1 223 ? -8.906 -10.008 -20.766 1 96.75 223 ILE A C 1
ATOM 1754 O O . ILE A 1 223 ? -10.07 -9.594 -20.703 1 96.75 223 ILE A O 1
ATOM 1758 N N . THR A 1 224 ? -8.453 -10.758 -21.75 1 94.25 224 THR A N 1
ATOM 1759 C CA . THR A 1 224 ? -9.258 -11.016 -22.938 1 94.25 224 THR A CA 1
ATOM 1760 C C . THR A 1 224 ? -10.078 -12.289 -22.766 1 94.25 224 THR A C 1
ATOM 1762 O O . THR A 1 224 ? -10.836 -12.672 -23.672 1 94.25 224 THR A O 1
ATOM 1765 N N . GLY A 1 225 ? -9.945 -13.016 -21.703 1 93 225 GLY A N 1
ATOM 1766 C CA . GLY A 1 225 ? -10.82 -14.133 -21.391 1 93 225 GLY A CA 1
ATOM 1767 C C . GLY A 1 225 ? -10.203 -15.477 -21.719 1 93 225 GLY A C 1
ATOM 1768 O O . GLY A 1 225 ? -10.852 -16.516 -21.547 1 93 225 GLY A O 1
ATOM 1769 N N . GLU A 1 226 ? -8.984 -15.516 -22.156 1 92.94 226 GLU A N 1
ATOM 1770 C CA . GLU A 1 226 ? -8.312 -16.781 -22.469 1 92.94 226 GLU A CA 1
ATOM 1771 C C . GLU A 1 226 ? -7.73 -17.422 -21.219 1 92.94 226 GLU A C 1
ATOM 1773 O O . GLU A 1 226 ? -7.457 -16.734 -20.234 1 92.94 226 GLU A O 1
ATOM 1778 N N . LEU A 1 227 ? -7.516 -18.719 -21.359 1 91.62 227 LEU A N 1
ATOM 1779 C CA . LEU A 1 227 ? -6.836 -19.422 -20.281 1 91.62 227 LEU A CA 1
ATOM 1780 C C . LEU A 1 227 ? -5.367 -19.016 -20.203 1 91.62 227 LEU A C 1
ATOM 1782 O O . LEU A 1 227 ? -4.77 -18.641 -21.219 1 91.62 227 LEU A O 1
ATOM 1786 N N . LEU A 1 228 ? -4.844 -19.141 -19 1 94.88 228 LEU A N 1
ATOM 1787 C CA . LEU A 1 228 ? -3.43 -18.844 -18.797 1 94.88 228 LEU A CA 1
ATOM 1788 C C . LEU A 1 228 ? -2.557 -19.859 -19.531 1 94.88 228 LEU A C 1
ATOM 1790 O O . LEU A 1 228 ? -2.865 -21.047 -19.547 1 94.88 228 LEU A O 1
ATOM 1794 N N . ASP A 1 229 ? -1.462 -19.422 -20.109 1 92.38 229 ASP A N 1
ATOM 1795 C CA . ASP A 1 229 ? -0.632 -20.344 -20.875 1 92.38 229 ASP A CA 1
ATOM 1796 C C . ASP A 1 229 ? 0.522 -20.875 -20.031 1 92.38 229 ASP A C 1
ATOM 1798 O O . ASP A 1 229 ? 1.146 -21.875 -20.391 1 92.38 229 ASP A O 1
ATOM 1802 N N . TYR A 1 230 ? 0.904 -20.188 -18.953 1 93 230 TYR A N 1
ATOM 1803 C CA . TYR A 1 230 ? 1.967 -20.562 -18.031 1 93 230 TYR A CA 1
ATOM 1804 C C . TYR A 1 230 ? 3.311 -20.641 -18.75 1 93 230 TYR A C 1
ATOM 1806 O O . TYR A 1 230 ? 4.168 -21.453 -18.391 1 93 230 TYR A O 1
ATOM 1814 N N . SER A 1 231 ? 3.533 -19.828 -19.766 1 90.75 231 SER A N 1
ATOM 1815 C CA . SER A 1 231 ? 4.77 -19.906 -20.531 1 90.75 231 SER A CA 1
ATOM 1816 C C . SER A 1 231 ? 5.297 -18.516 -20.859 1 90.75 231 SER A C 1
ATOM 1818 O O . SER A 1 231 ? 6.48 -18.344 -21.172 1 90.75 231 SER A O 1
ATOM 1820 N N . SER A 1 232 ? 4.434 -17.562 -20.812 1 92.19 232 SER A N 1
ATOM 1821 C CA . SER A 1 232 ? 4.852 -16.219 -21.203 1 92.19 232 SER A CA 1
ATOM 1822 C C . SER A 1 232 ? 4.227 -15.164 -20.297 1 92.19 232 SER A C 1
ATOM 1824 O O . SER A 1 232 ? 3.359 -15.477 -19.484 1 92.19 232 SER A O 1
ATOM 1826 N N . ARG A 1 233 ? 4.766 -13.961 -20.469 1 94.88 233 ARG A N 1
ATOM 1827 C CA . ARG A 1 233 ? 4.156 -12.805 -19.828 1 94.88 233 ARG A CA 1
ATOM 1828 C C . ARG A 1 233 ? 2.805 -12.477 -20.438 1 94.88 233 ARG A C 1
ATOM 1830 O O . ARG A 1 233 ? 2.682 -12.391 -21.672 1 94.88 233 ARG A O 1
ATOM 1837 N N . GLN A 1 234 ? 1.74 -12.305 -19.594 1 97.31 234 GLN A N 1
ATOM 1838 C CA . GLN A 1 234 ? 0.39 -12.062 -20.094 1 97.31 234 GLN A CA 1
ATOM 1839 C C . GLN A 1 234 ? -0.307 -10.969 -19.297 1 97.31 234 GLN A C 1
ATOM 1841 O O . GLN A 1 234 ? 0.016 -10.75 -18.125 1 97.31 234 GLN A O 1
ATOM 1846 N N . ALA A 1 235 ? -1.185 -10.234 -19.953 1 98.25 235 ALA A N 1
ATOM 1847 C CA . ALA A 1 235 ? -2.111 -9.359 -19.25 1 98.25 235 ALA A CA 1
ATOM 1848 C C . ALA A 1 235 ? -3.223 -10.164 -18.578 1 98.25 235 ALA A C 1
ATOM 1850 O O . ALA A 1 235 ? -4.051 -10.773 -19.266 1 98.25 235 ALA A O 1
ATOM 1851 N N . VAL A 1 236 ? -3.232 -10.125 -17.266 1 98.5 236 VAL A N 1
ATOM 1852 C CA . VAL A 1 236 ? -4.141 -11.023 -16.562 1 98.5 236 VAL A CA 1
ATOM 1853 C C . VAL A 1 236 ? -5.016 -10.219 -15.609 1 98.5 236 VAL A C 1
ATOM 1855 O O . VAL A 1 236 ? -4.742 -9.039 -15.336 1 98.5 236 VAL A O 1
ATOM 1858 N N . MET A 1 237 ? -6.117 -10.82 -15.148 1 98.62 237 MET A N 1
ATOM 1859 C CA . MET A 1 237 ? -6.961 -10.305 -14.078 1 98.62 237 MET A CA 1
ATOM 1860 C C . MET A 1 237 ? -7.336 -11.406 -13.094 1 98.62 237 MET A C 1
ATOM 1862 O O . MET A 1 237 ? -7.555 -12.555 -13.492 1 98.62 237 MET A O 1
ATOM 1866 N N . LEU A 1 238 ? -7.215 -11.18 -11.859 1 98.75 238 LEU A N 1
ATOM 1867 C CA . LEU A 1 238 ? -7.785 -11.969 -10.766 1 98.75 238 LEU A CA 1
ATOM 1868 C C . LEU A 1 238 ? -9.078 -11.328 -10.258 1 98.75 238 LEU A C 1
ATOM 1870 O O . LEU A 1 238 ? -9.055 -10.227 -9.711 1 98.75 238 LEU A O 1
ATOM 1874 N N . VAL A 1 239 ? -10.234 -12.016 -10.484 1 98.56 239 VAL A N 1
ATOM 1875 C CA . VAL A 1 239 ? -11.539 -11.445 -10.18 1 98.56 239 VAL A CA 1
ATOM 1876 C C . VAL A 1 239 ? -12.43 -12.5 -9.523 1 98.56 239 VAL A C 1
ATOM 1878 O O . VAL A 1 239 ? -12.18 -13.695 -9.656 1 98.56 239 VAL A O 1
ATOM 1881 N N . PRO A 1 240 ? -13.477 -12.031 -8.773 1 98.5 240 PRO A N 1
ATOM 1882 C CA . PRO A 1 240 ? -14.438 -13.023 -8.281 1 98.5 240 PRO A CA 1
ATOM 1883 C C . PRO A 1 240 ? -15.133 -13.781 -9.414 1 98.5 240 PRO A C 1
ATOM 1885 O O . PRO A 1 240 ? -15.594 -13.172 -10.375 1 98.5 240 PRO A O 1
ATOM 1888 N N . LYS A 1 241 ? -15.203 -15.062 -9.219 1 97.56 241 LYS A N 1
ATOM 1889 C CA . LYS A 1 241 ? -15.781 -15.922 -10.242 1 97.56 241 LYS A CA 1
ATOM 1890 C C . LYS A 1 241 ? -17.219 -15.516 -10.555 1 97.56 241 LYS A C 1
ATOM 1892 O O . LYS A 1 241 ? -17.625 -15.484 -11.719 1 97.56 241 LYS A O 1
ATOM 1897 N N . ASP A 1 242 ? -17.922 -15.156 -9.609 1 96.75 242 ASP A N 1
ATOM 1898 C CA . ASP A 1 242 ? -19.344 -14.859 -9.75 1 96.75 242 ASP A CA 1
ATOM 1899 C C . ASP A 1 242 ? -19.562 -13.508 -10.438 1 96.75 242 ASP A C 1
ATOM 1901 O O . ASP A 1 242 ? -20.672 -13.195 -10.867 1 96.75 242 ASP A O 1
ATOM 1905 N N . ARG A 1 243 ? -18.5 -12.742 -10.57 1 97 243 ARG A N 1
ATOM 1906 C CA . ARG A 1 243 ? -18.641 -11.422 -11.188 1 97 243 ARG A CA 1
ATOM 1907 C C . ARG A 1 243 ? -17.922 -11.359 -12.523 1 97 243 ARG A C 1
ATOM 1909 O O . ARG A 1 243 ? -17.797 -10.281 -13.117 1 97 243 ARG A O 1
ATOM 1916 N N . LEU A 1 244 ? -17.484 -12.445 -12.945 1 96.81 244 LEU A N 1
ATOM 1917 C CA . LEU A 1 244 ? -16.641 -12.508 -14.133 1 96.81 244 LEU A CA 1
ATOM 1918 C C . LEU A 1 244 ? -17.344 -11.891 -15.336 1 96.81 244 LEU A C 1
ATOM 1920 O O . LEU A 1 244 ? -16.781 -11.031 -16.016 1 96.81 244 LEU A O 1
ATOM 1924 N N . GLU A 1 245 ? -18.531 -12.266 -15.602 1 95.88 245 GLU A N 1
ATOM 1925 C CA . GLU A 1 245 ? -19.266 -11.773 -16.75 1 95.88 245 GLU A CA 1
ATOM 1926 C C . GLU A 1 245 ? -19.562 -10.281 -16.625 1 95.88 245 GLU A C 1
ATOM 1928 O O . GLU A 1 245 ? -19.469 -9.539 -17.609 1 95.88 245 GLU A O 1
ATOM 1933 N N . GLU A 1 246 ? -19.922 -9.875 -15.461 1 96.5 246 GLU A N 1
ATOM 1934 C CA . GLU A 1 246 ? -20.188 -8.469 -15.195 1 96.5 246 GLU A CA 1
ATOM 1935 C C . GLU A 1 246 ? -18.938 -7.617 -15.469 1 96.5 246 GLU A C 1
ATOM 1937 O O . GLU A 1 246 ? -19.031 -6.57 -16.109 1 96.5 246 GLU A O 1
ATOM 1942 N N . ILE A 1 247 ? -17.828 -8.078 -14.977 1 97 247 ILE A N 1
ATOM 1943 C CA . ILE A 1 247 ? -16.578 -7.348 -15.125 1 97 247 ILE A CA 1
ATOM 1944 C C . ILE A 1 247 ? -16.172 -7.312 -16.594 1 97 247 ILE A C 1
ATOM 1946 O O . ILE A 1 247 ? -15.789 -6.262 -17.109 1 97 247 ILE A O 1
ATOM 1950 N N . ARG A 1 248 ? -16.344 -8.414 -17.266 1 95.94 248 ARG A N 1
ATOM 1951 C CA . ARG A 1 248 ? -16.031 -8.484 -18.688 1 95.94 248 ARG A CA 1
ATOM 1952 C C . ARG A 1 248 ? -16.891 -7.512 -19.484 1 95.94 248 ARG A C 1
ATOM 1954 O O . ARG A 1 248 ? -16.406 -6.836 -20.391 1 95.94 248 ARG A O 1
ATOM 1961 N N . ASP A 1 249 ? -18.125 -7.469 -19.188 1 96.31 249 ASP A N 1
ATOM 1962 C CA . ASP A 1 249 ? -19.047 -6.574 -19.875 1 96.31 249 ASP A CA 1
ATOM 1963 C C . ASP A 1 249 ? -18.641 -5.113 -19.703 1 96.31 249 ASP A C 1
ATOM 1965 O O . ASP A 1 249 ? -18.672 -4.332 -20.656 1 96.31 249 ASP A O 1
ATOM 1969 N N . ILE A 1 250 ? -18.281 -4.793 -18.5 1 96.44 250 ILE A N 1
ATOM 1970 C CA . ILE A 1 250 ? -17.891 -3.416 -18.219 1 96.44 250 ILE A CA 1
ATOM 1971 C C . ILE A 1 250 ? -16.594 -3.084 -18.938 1 96.44 250 ILE A C 1
ATOM 1973 O O . ILE A 1 250 ? -16.469 -2.016 -19.531 1 96.44 250 ILE A O 1
ATOM 1977 N N . LEU A 1 251 ? -15.633 -4.027 -18.859 1 96.5 251 LEU A N 1
ATOM 1978 C CA . LEU A 1 251 ? -14.359 -3.812 -19.531 1 96.5 251 LEU A CA 1
ATOM 1979 C C . LEU A 1 251 ? -14.57 -3.576 -21.016 1 96.5 251 LEU A C 1
ATOM 1981 O O . LEU A 1 251 ? -13.961 -2.678 -21.609 1 96.5 251 LEU A O 1
ATOM 1985 N N . ASN A 1 252 ? -15.445 -4.336 -21.594 1 94.12 252 ASN A N 1
ATOM 1986 C CA . ASN A 1 252 ? -15.711 -4.242 -23.016 1 94.12 252 ASN A CA 1
ATOM 1987 C C . ASN A 1 252 ? -16.438 -2.945 -23.375 1 94.12 252 ASN A C 1
ATOM 1989 O O . ASN A 1 252 ? -16.234 -2.379 -24.438 1 94.12 252 ASN A O 1
ATOM 1993 N N . SER A 1 253 ? -17.266 -2.473 -22.531 1 92.81 253 SER A N 1
ATOM 1994 C CA . SER A 1 253 ? -18.016 -1.252 -22.781 1 92.81 253 SER A CA 1
ATOM 1995 C C . SER A 1 253 ? -17.141 -0.014 -22.625 1 92.81 253 SER A C 1
ATOM 1997 O O . SER A 1 253 ? -17.438 1.037 -23.188 1 92.81 253 SER A O 1
ATOM 1999 N N . GLU A 1 254 ? -16.141 -0.14 -21.812 1 87.44 254 GLU A N 1
ATOM 2000 C CA . GLU A 1 254 ? -15.297 1.003 -21.484 1 87.44 254 GLU A CA 1
ATOM 2001 C C . GLU A 1 254 ? -14.047 1.037 -22.375 1 87.44 254 GLU A C 1
ATOM 2003 O O . GLU A 1 254 ? -13.188 1.905 -22.203 1 87.44 254 GLU A O 1
ATOM 2008 N N . ASN A 1 255 ? -13.898 -0.033 -23.125 1 79.75 255 ASN A N 1
ATOM 2009 C CA . ASN A 1 255 ? -12.742 -0.097 -24 1 79.75 255 ASN A CA 1
ATOM 2010 C C . ASN A 1 255 ? -12.859 0.888 -25.156 1 79.75 255 ASN A C 1
ATOM 2012 O O . ASN A 1 255 ? -13.953 1.089 -25.703 1 79.75 255 ASN A O 1
ATOM 2016 N N . MET B 1 1 ? 6.406 21.75 26.172 1 89.88 1 MET B N 1
ATOM 2017 C CA . MET B 1 1 ? 6.309 21.125 24.859 1 89.88 1 MET B CA 1
ATOM 2018 C C . MET B 1 1 ? 6.457 19.609 24.953 1 89.88 1 MET B C 1
ATOM 2020 O O . MET B 1 1 ? 5.668 18.859 24.375 1 89.88 1 MET B O 1
ATOM 2024 N N . GLU B 1 2 ? 7.305 19.156 25.891 1 92.19 2 GLU B N 1
ATOM 2025 C CA . GLU B 1 2 ? 7.488 17.719 26.078 1 92.19 2 GLU B CA 1
ATOM 2026 C C . GLU B 1 2 ? 6.227 17.062 26.656 1 92.19 2 GLU B C 1
ATOM 2028 O O . GLU B 1 2 ? 5.82 15.992 26.203 1 92.19 2 GLU B O 1
ATOM 2033 N N . ASN B 1 3 ? 5.609 17.75 27.547 1 94.19 3 ASN B N 1
ATOM 2034 C CA . ASN B 1 3 ? 4.391 17.234 28.172 1 94.19 3 ASN B CA 1
ATOM 2035 C C . ASN B 1 3 ? 3.262 17.094 27.156 1 94.19 3 ASN B C 1
ATOM 2037 O O . ASN B 1 3 ? 2.5 16.141 27.188 1 94.19 3 ASN B O 1
ATOM 2041 N N . LYS B 1 4 ? 3.193 18.109 26.266 1 97.62 4 LYS B N 1
ATOM 2042 C CA . LYS B 1 4 ? 2.133 18.078 25.266 1 97.62 4 LYS B CA 1
ATOM 2043 C C . LYS B 1 4 ? 2.352 16.953 24.266 1 97.62 4 LYS B C 1
ATOM 2045 O O . LYS B 1 4 ? 1.395 16.328 23.812 1 97.62 4 LYS B O 1
ATOM 2050 N N . LEU B 1 5 ? 3.615 16.719 23.922 1 98.38 5 LEU B N 1
ATOM 2051 C CA . LEU B 1 5 ? 3.912 15.641 22.984 1 98.38 5 LEU B CA 1
ATOM 2052 C C . LEU B 1 5 ? 3.596 14.289 23.609 1 98.38 5 LEU B C 1
ATOM 2054 O O . LEU B 1 5 ? 3.033 13.414 22.953 1 98.38 5 LEU B O 1
ATOM 2058 N N . VAL B 1 6 ? 3.998 14.102 24.875 1 98.25 6 VAL B N 1
ATOM 2059 C CA . VAL B 1 6 ? 3.713 12.867 25.594 1 98.25 6 VAL B CA 1
ATOM 2060 C C . VAL B 1 6 ? 2.203 12.641 25.656 1 98.25 6 VAL B C 1
ATOM 2062 O O . VAL B 1 6 ? 1.72 11.531 25.422 1 98.25 6 VAL B O 1
ATOM 2065 N N . PHE B 1 7 ? 1.549 13.727 25.969 1 98.62 7 PHE B N 1
ATOM 2066 C CA . PHE B 1 7 ? 0.092 13.688 26.016 1 98.62 7 PHE B CA 1
ATOM 2067 C C . PHE B 1 7 ? -0.49 13.305 24.656 1 98.62 7 PHE B C 1
ATOM 2069 O O . PHE B 1 7 ? -1.388 12.469 24.578 1 98.62 7 PHE B O 1
ATOM 2076 N N . ALA B 1 8 ? 0.016 13.891 23.578 1 98.75 8 ALA B N 1
ATOM 2077 C CA . ALA B 1 8 ? -0.459 13.609 22.219 1 98.75 8 ALA B CA 1
ATOM 2078 C C . ALA B 1 8 ? -0.253 12.141 21.859 1 98.75 8 ALA B C 1
ATOM 2080 O O . ALA B 1 8 ? -1.11 11.523 21.219 1 98.75 8 ALA B O 1
ATOM 2081 N N . LYS B 1 9 ? 0.876 11.578 22.266 1 98.69 9 LYS B N 1
ATOM 2082 C CA . LYS B 1 9 ? 1.171 10.172 22 1 98.69 9 LYS B CA 1
ATOM 2083 C C . LYS B 1 9 ? 0.18 9.266 22.719 1 98.69 9 LYS B C 1
ATOM 2085 O O . LYS B 1 9 ? -0.241 8.242 22.188 1 98.69 9 LYS B O 1
ATOM 2090 N N . GLU B 1 10 ? -0.146 9.656 23.859 1 98.56 10 GLU B N 1
ATOM 2091 C CA . GLU B 1 10 ? -1.093 8.875 24.656 1 98.56 10 GLU B CA 1
ATOM 2092 C C . GLU B 1 10 ? -2.477 8.867 24 1 98.56 10 GLU B C 1
ATOM 2094 O O . GLU B 1 10 ? -3.08 7.812 23.828 1 98.56 10 GLU B O 1
ATOM 2099 N N . ILE B 1 11 ? -2.92 9.984 23.641 1 98.62 11 ILE B N 1
ATOM 2100 C CA . ILE B 1 11 ? -4.312 10.078 23.219 1 98.62 11 ILE B CA 1
ATOM 2101 C C . ILE B 1 11 ? -4.457 9.516 21.812 1 98.62 11 ILE B C 1
ATOM 2103 O O . ILE B 1 11 ? -5.512 8.984 21.453 1 98.62 11 ILE B O 1
ATOM 2107 N N . ILE B 1 12 ? -3.416 9.664 20.969 1 98.75 12 ILE B N 1
ATOM 2108 C CA . ILE B 1 12 ? -3.521 9.117 19.625 1 98.75 12 ILE B CA 1
ATOM 2109 C C . ILE B 1 12 ? -3.578 7.59 19.703 1 98.75 12 ILE B C 1
ATOM 2111 O O . ILE B 1 12 ? -4.266 6.949 18.906 1 98.75 12 ILE B O 1
ATOM 2115 N N . LYS B 1 13 ? -2.861 6.996 20.625 1 98.62 13 LYS B N 1
ATOM 2116 C CA . LYS B 1 13 ? -2.93 5.555 20.844 1 98.62 13 LYS B CA 1
ATOM 2117 C C . LYS B 1 13 ? -4.293 5.145 21.391 1 98.62 13 LYS B C 1
ATOM 2119 O O . LYS B 1 13 ? -4.824 4.094 21.016 1 98.62 13 LYS B O 1
ATOM 2124 N N . GLU B 1 14 ? -4.809 5.965 22.266 1 98.44 14 GLU B N 1
ATOM 2125 C CA . GLU B 1 14 ? -6.156 5.73 22.766 1 98.44 14 GLU B CA 1
ATOM 2126 C C . GLU B 1 14 ? -7.18 5.746 21.641 1 98.44 14 GLU B C 1
ATOM 2128 O O . GLU B 1 14 ? -8.078 4.902 21.594 1 98.44 14 GLU B O 1
ATOM 2133 N N . ALA B 1 15 ? -7.055 6.727 20.797 1 98.06 15 ALA B N 1
ATOM 2134 C CA . ALA B 1 15 ? -7.941 6.824 19.641 1 98.06 15 ALA B CA 1
ATOM 2135 C C . ALA B 1 15 ? -7.828 5.582 18.75 1 98.06 15 ALA B C 1
ATOM 2137 O O . ALA B 1 15 ? -8.844 5.043 18.297 1 98.06 15 ALA B O 1
ATOM 2138 N N . GLY B 1 16 ? -6.586 5.168 18.484 1 97.88 16 GLY B N 1
ATOM 2139 C CA . GLY B 1 16 ? -6.375 3.957 17.703 1 97.88 16 GLY B CA 1
ATOM 2140 C C . GLY B 1 16 ? -7.031 2.734 18.328 1 97.88 16 GLY B C 1
ATOM 2141 O O . GLY B 1 16 ? -7.664 1.944 17.625 1 97.88 16 GLY B O 1
ATOM 2142 N N . ALA B 1 17 ? -6.895 2.58 19.609 1 97.31 17 ALA B N 1
ATOM 2143 C CA . ALA B 1 17 ? -7.5 1.46 20.312 1 97.31 17 ALA B CA 1
ATOM 2144 C C . ALA B 1 17 ? -9.023 1.508 20.234 1 97.31 17 ALA B C 1
ATOM 2146 O O . ALA B 1 17 ? -9.672 0.473 20.062 1 97.31 17 ALA B O 1
ATOM 2147 N N . PHE B 1 18 ? -9.547 2.664 20.391 1 96.12 18 PHE B N 1
ATOM 2148 C CA . PHE B 1 18 ? -10.984 2.863 20.281 1 96.12 18 PHE B CA 1
ATOM 2149 C C . PHE B 1 18 ? -11.484 2.434 18.906 1 96.12 18 PHE B C 1
ATOM 2151 O O . PHE B 1 18 ? -12.492 1.73 18.797 1 96.12 18 PHE B O 1
ATOM 2158 N N . ILE B 1 19 ? -10.812 2.826 17.875 1 94.75 19 ILE B N 1
ATOM 2159 C CA . ILE B 1 19 ? -11.195 2.504 16.5 1 94.75 19 ILE B CA 1
ATOM 2160 C C . ILE B 1 19 ? -11.141 0.992 16.281 1 94.75 19 ILE B C 1
ATOM 2162 O O . ILE B 1 19 ? -12.07 0.404 15.727 1 94.75 19 ILE B O 1
ATOM 2166 N N . LYS B 1 20 ? -10.062 0.342 16.688 1 93 20 LYS B N 1
ATOM 2167 C CA . LYS B 1 20 ? -9.898 -1.103 16.562 1 93 20 LYS B CA 1
ATOM 2168 C C . LYS B 1 20 ? -11.047 -1.851 17.234 1 93 20 LYS B C 1
ATOM 2170 O O . LYS B 1 20 ? -11.578 -2.812 16.672 1 93 20 LYS B O 1
ATOM 2175 N N . LYS B 1 21 ? -11.398 -1.372 18.406 1 90.94 21 LYS B N 1
ATOM 2176 C CA . LYS B 1 21 ? -12.492 -1.99 19.156 1 90.94 21 LYS B CA 1
ATOM 2177 C C . LYS B 1 21 ? -13.82 -1.825 18.422 1 90.94 21 LYS B C 1
ATOM 2179 O O . LYS B 1 21 ? -14.641 -2.746 18.391 1 90.94 21 LYS B O 1
ATOM 2184 N N . SER B 1 22 ? -14.031 -0.704 17.891 1 86.06 22 SER B N 1
ATOM 2185 C CA . SER B 1 22 ? -15.266 -0.416 17.156 1 86.06 22 SER B CA 1
ATOM 2186 C C . SER B 1 22 ? -15.375 -1.271 15.906 1 86.06 22 SER B C 1
ATOM 2188 O O . SER B 1 22 ? -16.484 -1.664 15.508 1 86.06 22 SER B O 1
ATOM 2190 N N . LEU B 1 23 ? -14.266 -1.509 15.219 1 82.25 23 LEU B N 1
ATOM 2191 C CA . LEU B 1 23 ? -14.227 -2.344 14.023 1 82.25 23 LEU B CA 1
ATOM 2192 C C . LEU B 1 23 ? -14.602 -3.785 14.352 1 82.25 23 LEU B C 1
ATOM 2194 O O . LEU B 1 23 ? -15.281 -4.453 13.57 1 82.25 23 LEU B O 1
ATOM 2198 N N . SER B 1 24 ? -14.148 -4.242 15.359 1 77.56 24 SER B N 1
ATOM 2199 C CA . SER B 1 24 ? -14.406 -5.617 15.766 1 77.56 24 SER B CA 1
ATOM 2200 C C . SER B 1 24 ? -15.883 -5.832 16.078 1 77.56 24 SER B C 1
ATOM 2202 O O . SER B 1 24 ? -16.406 -6.93 15.891 1 77.56 24 SER B O 1
ATOM 2204 N N . LYS B 1 25 ? -16.531 -4.77 16.547 1 70.81 25 LYS B N 1
ATOM 2205 C CA . LYS B 1 25 ? -17.938 -4.863 16.906 1 70.81 25 LYS B CA 1
ATOM 2206 C C . LYS B 1 25 ? -18.828 -4.82 15.656 1 70.81 25 LYS B C 1
ATOM 2208 O O . LYS B 1 25 ? -19.938 -5.355 15.664 1 70.81 25 LYS B O 1
ATOM 2213 N N . THR B 1 26 ? -18.516 -3.99 14.664 1 58.94 26 THR B N 1
ATOM 2214 C CA . THR B 1 26 ? -19.328 -3.744 13.469 1 58.94 26 THR B CA 1
ATOM 2215 C C . THR B 1 26 ? -19.328 -4.965 12.555 1 58.94 26 THR B C 1
ATOM 2217 O O . THR B 1 26 ? -20.266 -5.18 11.797 1 58.94 26 THR B O 1
ATOM 2220 N N . ILE B 1 27 ? -18.297 -5.672 12.469 1 55.22 27 ILE B N 1
ATOM 2221 C CA . ILE B 1 27 ? -18.281 -6.836 11.586 1 55.22 27 ILE B CA 1
ATOM 2222 C C . ILE B 1 27 ? -19.562 -7.645 11.758 1 55.22 27 ILE B C 1
ATOM 2224 O O . ILE B 1 27 ? -20.031 -8.266 10.812 1 55.22 27 ILE B O 1
ATOM 2228 N N . THR B 1 28 ? -20.188 -7.34 12.781 1 48.19 28 THR B N 1
ATOM 2229 C CA . THR B 1 28 ? -21.422 -8.125 12.922 1 48.19 28 THR B CA 1
ATOM 2230 C C . THR B 1 28 ? -22.578 -7.461 12.172 1 48.19 28 THR B C 1
ATOM 2232 O O . THR B 1 28 ? -23.625 -8.07 11.984 1 48.19 28 THR B O 1
ATOM 2235 N N . VAL B 1 29 ? -22.391 -6.219 11.734 1 47.88 29 VAL B N 1
ATOM 2236 C CA . VAL B 1 29 ? -23.547 -5.559 11.133 1 47.88 29 VAL B CA 1
ATOM 2237 C C . VAL B 1 29 ? -23.391 -5.539 9.617 1 47.88 29 VAL B C 1
ATOM 2239 O O . VAL B 1 29 ? -22.453 -4.957 9.086 1 47.88 29 VAL B O 1
ATOM 2242 N N . GLU B 1 30 ? -23.906 -6.336 8.836 1 48.81 30 GLU B N 1
ATOM 2243 C CA . GLU B 1 30 ? -23.828 -6.73 7.434 1 48.81 30 GLU B CA 1
ATOM 2244 C C . GLU B 1 30 ? -24.453 -5.676 6.523 1 48.81 30 GLU B C 1
ATOM 2246 O O . GLU B 1 30 ? -24.125 -5.609 5.336 1 48.81 30 GLU B O 1
ATOM 2251 N N . GLU B 1 31 ? -25.375 -4.754 6.895 1 46.91 31 GLU B N 1
ATOM 2252 C CA . GLU B 1 31 ? -26.109 -4.023 5.867 1 46.91 31 GLU B CA 1
ATOM 2253 C C . GLU B 1 31 ? -25.406 -2.721 5.5 1 46.91 31 GLU B C 1
ATOM 2255 O O . GLU B 1 31 ? -24.812 -2.066 6.363 1 46.91 31 GLU B O 1
ATOM 2260 N N . LYS B 1 32 ? -25.359 -2.359 4.141 1 50.81 32 LYS B N 1
ATOM 2261 C CA . LYS B 1 32 ? -24.719 -1.276 3.404 1 50.81 32 LYS B CA 1
ATOM 2262 C C . LYS B 1 32 ? -24.844 0.049 4.148 1 50.81 32 LYS B C 1
ATOM 2264 O O . LYS B 1 32 ? -23.859 0.758 4.344 1 50.81 32 LYS B O 1
ATOM 2269 N N . SER B 1 33 ? -26.109 0.522 4.09 1 51.5 33 SER B N 1
ATOM 2270 C CA . SER B 1 33 ? -26.453 1.789 4.73 1 51.5 33 SER B CA 1
ATOM 2271 C C . SER B 1 33 ? -25.812 1.892 6.117 1 51.5 33 SER B C 1
ATOM 2273 O O . SER B 1 33 ? -25.328 2.953 6.5 1 51.5 33 SER B O 1
ATOM 2275 N N . ALA B 1 34 ? -25.641 0.838 6.516 1 52.97 34 ALA B N 1
ATOM 2276 C CA . ALA B 1 34 ? -25.203 0.741 7.906 1 52.97 34 ALA B CA 1
ATOM 2277 C C . ALA B 1 34 ? -23.703 0.931 8.023 1 52.97 34 ALA B C 1
ATOM 2279 O O . ALA B 1 34 ? -23.219 1.558 8.969 1 52.97 34 ALA B O 1
ATOM 2280 N N . PHE B 1 35 ? -23.109 0.503 6.906 1 55.75 35 PHE B N 1
ATOM 2281 C CA . PHE B 1 35 ? -21.656 0.591 6.988 1 55.75 35 PHE B CA 1
ATOM 2282 C C . PHE B 1 35 ? -21.188 2.029 6.797 1 55.75 35 PHE B C 1
ATOM 2284 O O . PHE B 1 35 ? -20.312 2.504 7.52 1 55.75 35 PHE B O 1
ATOM 2291 N N . ASP B 1 36 ? -21.766 2.701 5.762 1 60.19 36 ASP B N 1
ATOM 2292 C CA . ASP B 1 36 ? -21.422 4.105 5.566 1 60.19 36 ASP B CA 1
ATOM 2293 C C . ASP B 1 36 ? -21.719 4.922 6.824 1 60.19 36 ASP B C 1
ATOM 2295 O O . ASP B 1 36 ? -20.938 5.793 7.207 1 60.19 36 ASP B O 1
ATOM 2299 N N . ASP B 1 37 ? -22.75 4.605 7.301 1 63.16 37 ASP B N 1
ATOM 2300 C CA . ASP B 1 37 ? -23.141 5.242 8.547 1 63.16 37 ASP B CA 1
ATOM 2301 C C . ASP B 1 37 ? -22.188 4.902 9.68 1 63.16 37 ASP B C 1
ATOM 2303 O O . ASP B 1 37 ? -21.859 5.75 10.516 1 63.16 37 ASP B O 1
ATOM 2307 N N . LEU B 1 38 ? -21.672 3.812 9.594 1 61.16 38 LEU B N 1
ATOM 2308 C CA . LEU B 1 38 ? -20.766 3.342 10.641 1 61.16 38 LEU B CA 1
ATOM 2309 C C . LEU B 1 38 ? -19.438 4.094 10.594 1 61.16 38 LEU B C 1
ATOM 2311 O O . LEU B 1 38 ? -18.938 4.551 11.617 1 61.16 38 LEU B O 1
ATOM 2315 N N . VAL B 1 39 ? -18.953 4.203 9.406 1 67.88 39 VAL B N 1
ATOM 2316 C CA . VAL B 1 39 ? -17.672 4.898 9.281 1 67.88 39 VAL B CA 1
ATOM 2317 C C . VAL B 1 39 ? -17.828 6.352 9.719 1 67.88 39 VAL B C 1
ATOM 2319 O O . VAL B 1 39 ? -16.969 6.891 10.422 1 67.88 39 VAL B O 1
ATOM 2322 N N . THR B 1 40 ? -18.922 6.797 9.414 1 72.12 40 THR B N 1
ATOM 2323 C CA . THR B 1 40 ? -19.219 8.172 9.82 1 72.12 40 THR B CA 1
ATOM 2324 C C . THR B 1 40 ? -19.312 8.273 11.336 1 72.12 40 THR B C 1
ATOM 2326 O O . THR B 1 40 ? -18.781 9.203 11.938 1 72.12 40 THR B O 1
ATOM 2329 N N . ASN B 1 41 ? -19.812 7.285 11.898 1 82.81 41 ASN B N 1
ATOM 2330 C CA . ASN B 1 41 ? -20 7.312 13.344 1 82.81 41 ASN B CA 1
ATOM 2331 C C . ASN B 1 41 ? -18.672 7.133 14.078 1 82.81 41 ASN B C 1
ATOM 2333 O O . ASN B 1 41 ? -18.391 7.828 15.055 1 82.81 41 ASN B O 1
ATOM 2337 N N . ILE B 1 42 ? -17.828 6.246 13.578 1 88.12 42 ILE B N 1
ATOM 2338 C CA . ILE B 1 42 ? -16.547 6.008 14.234 1 88.12 42 ILE B CA 1
ATOM 2339 C C . ILE B 1 42 ? -15.664 7.242 14.094 1 88.12 42 ILE B C 1
ATOM 2341 O O . ILE B 1 42 ? -14.961 7.613 15.039 1 88.12 42 ILE B O 1
ATOM 2345 N N . ASP B 1 43 ? -15.719 7.852 12.953 1 88.81 43 ASP B N 1
ATOM 2346 C CA . ASP B 1 43 ? -14.969 9.078 12.703 1 88.81 43 ASP B CA 1
ATOM 2347 C C . ASP B 1 43 ? -15.352 10.172 13.703 1 88.81 43 ASP B C 1
ATOM 2349 O O . ASP B 1 43 ? -14.477 10.758 14.344 1 88.81 43 ASP B O 1
ATOM 2353 N N . LYS B 1 44 ? -16.609 10.391 13.859 1 89.94 44 LYS B N 1
ATOM 2354 C CA . LYS B 1 44 ? -17.109 11.422 14.766 1 89.94 44 LYS B CA 1
ATOM 2355 C C . LYS B 1 44 ? -16.797 11.086 16.219 1 89.94 44 LYS B C 1
ATOM 2357 O O . LYS B 1 44 ? -16.375 11.953 16.984 1 89.94 44 LYS B O 1
ATOM 2362 N N . GLU B 1 45 ? -16.984 9.883 16.562 1 92.62 45 GLU B N 1
ATOM 2363 C CA . GLU B 1 45 ? -16.734 9.469 17.938 1 92.62 45 GLU B CA 1
ATOM 2364 C C . GLU B 1 45 ? -15.25 9.562 18.281 1 92.62 45 GLU B C 1
ATOM 2366 O O . GLU B 1 45 ? -14.891 9.898 19.406 1 92.62 45 GLU B O 1
ATOM 2371 N N . THR B 1 46 ? -14.453 9.195 17.328 1 94.94 46 THR B N 1
ATOM 2372 C CA . THR B 1 46 ? -13.016 9.305 17.531 1 94.94 46 THR B CA 1
ATOM 2373 C C . THR B 1 46 ? -12.602 10.758 17.719 1 94.94 46 THR B C 1
ATOM 2375 O O . THR B 1 46 ? -11.805 11.07 18.609 1 94.94 46 THR B O 1
ATOM 2378 N N . GLN B 1 47 ? -13.133 11.617 16.906 1 94.62 47 GLN B N 1
ATOM 2379 C CA . GLN B 1 47 ? -12.844 13.039 17.062 1 94.62 47 GLN B CA 1
ATOM 2380 C C . GLN B 1 47 ? -13.297 13.547 18.422 1 94.62 47 GLN B C 1
ATOM 2382 O O . GLN B 1 47 ? -12.57 14.297 19.078 1 94.62 47 GLN B O 1
ATOM 2387 N N . ASP B 1 48 ? -14.492 13.164 18.844 1 95.19 48 ASP B N 1
ATOM 2388 C CA . ASP B 1 48 ? -15.023 13.586 20.125 1 95.19 48 ASP B CA 1
ATOM 2389 C C . ASP B 1 48 ? -14.109 13.148 21.281 1 95.19 48 ASP B C 1
ATOM 2391 O O . ASP B 1 48 ? -13.875 13.914 22.219 1 95.19 48 ASP B O 1
ATOM 2395 N N . LEU B 1 49 ? -13.633 11.969 21.172 1 96.88 49 LEU B N 1
ATOM 2396 C CA . LEU B 1 49 ? -12.711 11.445 22.172 1 96.88 49 LEU B CA 1
ATOM 2397 C C . LEU B 1 49 ? -11.453 12.312 22.25 1 96.88 49 LEU B C 1
ATOM 2399 O O . LEU B 1 49 ? -11.055 12.727 23.344 1 96.88 49 LEU B O 1
ATOM 2403 N N . LEU B 1 50 ? -10.891 12.594 21.109 1 97.81 50 LEU B N 1
ATOM 2404 C CA . LEU B 1 50 ? -9.664 13.383 21.062 1 97.81 50 LEU B CA 1
ATOM 2405 C C . LEU B 1 50 ? -9.906 14.797 21.578 1 97.81 50 LEU B C 1
ATOM 2407 O O . LEU B 1 50 ? -9.125 15.312 22.391 1 97.81 50 LEU B O 1
ATOM 2411 N N . VAL B 1 51 ? -11 15.414 21.172 1 97 51 VAL B N 1
ATOM 2412 C CA . VAL B 1 51 ? -11.336 16.781 21.562 1 97 51 VAL B CA 1
ATOM 2413 C C . VAL B 1 51 ? -11.578 16.844 23.062 1 97 51 VAL B C 1
ATOM 2415 O O . VAL B 1 51 ? -11.094 17.75 23.734 1 97 51 VAL B O 1
ATOM 2418 N N . ALA B 1 52 ? -12.312 15.875 23.562 1 97.56 52 ALA B N 1
ATOM 2419 C CA . ALA B 1 52 ? -12.609 15.836 25 1 97.56 52 ALA B CA 1
ATOM 2420 C C . ALA B 1 52 ? -11.328 15.719 25.812 1 97.56 52 ALA B C 1
ATOM 2422 O O . ALA B 1 52 ? -11.18 16.391 26.844 1 97.56 52 ALA B O 1
ATOM 2423 N N . ARG B 1 53 ? -10.43 14.836 25.375 1 98.12 53 ARG B N 1
ATOM 2424 C CA . ARG B 1 53 ? -9.156 14.648 26.078 1 98.12 53 ARG B CA 1
ATOM 2425 C C . ARG B 1 53 ? -8.328 15.93 26.047 1 98.12 53 ARG B C 1
ATOM 2427 O O . ARG B 1 53 ? -7.746 16.312 27.062 1 98.12 53 ARG B O 1
ATOM 2434 N N . ILE B 1 54 ? -8.297 16.625 24.906 1 97.94 54 ILE B N 1
ATOM 2435 C CA . ILE B 1 54 ? -7.496 17.828 24.734 1 97.94 54 ILE B CA 1
ATOM 2436 C C . ILE B 1 54 ? -8.086 18.969 25.578 1 97.94 54 ILE B C 1
ATOM 2438 O O . ILE B 1 54 ? -7.367 19.656 26.297 1 97.94 54 ILE B O 1
ATOM 2442 N N . LYS B 1 55 ? -9.422 19.125 25.531 1 97.12 55 LYS B N 1
ATOM 2443 C CA . LYS B 1 55 ? -10.086 20.203 26.25 1 97.12 55 LYS B CA 1
ATOM 2444 C C . LYS B 1 55 ? -9.992 20 27.75 1 97.12 55 LYS B C 1
ATOM 2446 O O . LYS B 1 55 ? -9.93 20.969 28.516 1 97.12 55 LYS B O 1
ATOM 2451 N N . SER B 1 56 ? -9.938 18.766 28.156 1 98.06 56 SER B N 1
ATOM 2452 C CA . SER B 1 56 ? -9.758 18.469 29.578 1 98.06 56 SER B CA 1
ATOM 2453 C C . SER B 1 56 ? -8.367 18.859 30.062 1 98.06 56 SER B C 1
ATOM 2455 O O . SER B 1 56 ? -8.203 19.406 31.141 1 98.06 56 SER B O 1
ATOM 2457 N N . ALA B 1 57 ? -7.344 18.641 29.312 1 97.62 57 ALA B N 1
ATOM 2458 C CA . ALA B 1 57 ? -5.957 18.891 29.688 1 97.62 57 ALA B CA 1
ATOM 2459 C C . ALA B 1 57 ? -5.562 20.344 29.391 1 97.62 57 ALA B C 1
ATOM 2461 O O . ALA B 1 57 ? -4.789 20.938 30.141 1 97.62 57 ALA B O 1
ATOM 2462 N N . PHE B 1 58 ? -6.098 20.875 28.266 1 97.62 58 PHE B N 1
ATOM 2463 C CA . PHE B 1 58 ? -5.77 22.203 27.797 1 97.62 58 PHE B CA 1
ATOM 2464 C C . PHE B 1 58 ? -7.027 22.953 27.375 1 97.62 58 PHE B C 1
ATOM 2466 O O . PHE B 1 58 ? -7.227 23.219 26.188 1 97.62 58 PHE B O 1
ATOM 2473 N N . PRO B 1 59 ? -7.77 23.5 28.297 1 96.75 59 PRO B N 1
ATOM 2474 C CA . PRO B 1 59 ? -9.102 24.062 28.047 1 96.75 59 PRO B CA 1
ATOM 2475 C C . PRO B 1 59 ? -9.055 25.281 27.125 1 96.75 59 PRO B C 1
ATOM 2477 O O . PRO B 1 59 ? -10.039 25.578 26.438 1 96.75 59 PRO B O 1
ATOM 2480 N N . THR B 1 60 ? -7.949 25.969 27.031 1 95.94 60 THR B N 1
ATOM 2481 C CA . THR B 1 60 ? -7.891 27.219 26.281 1 95.94 60 THR B CA 1
ATOM 2482 C C . THR B 1 60 ? -7.375 26.969 24.859 1 95.94 60 THR B C 1
ATOM 2484 O O . THR B 1 60 ? -7.375 27.875 24.031 1 95.94 60 THR B O 1
ATOM 2487 N N . ASP B 1 61 ? -6.887 25.766 24.609 1 96.56 61 ASP B N 1
ATOM 2488 C CA . ASP B 1 61 ? -6.383 25.453 23.281 1 96.56 61 ASP B CA 1
ATOM 2489 C C . ASP B 1 61 ? -7.527 25.328 22.281 1 96.56 61 ASP B C 1
ATOM 2491 O O . ASP B 1 61 ? -8.664 25.047 22.656 1 96.56 61 ASP B O 1
ATOM 2495 N N . ASN B 1 62 ? -7.211 25.594 21.047 1 96 62 ASN B N 1
ATOM 2496 C CA . ASN B 1 62 ? -8.195 25.531 19.969 1 96 62 ASN B CA 1
ATOM 2497 C C . ASN B 1 62 ? -8.023 24.281 19.125 1 96 62 ASN B C 1
ATOM 2499 O O . ASN B 1 62 ? -6.992 23.609 19.203 1 96 62 ASN B O 1
ATOM 2503 N N . ILE B 1 63 ? -9.141 24 18.359 1 95.81 63 ILE B N 1
ATOM 2504 C CA . ILE B 1 63 ? -9.156 22.766 17.578 1 95.81 63 ILE B CA 1
ATOM 2505 C C . ILE B 1 63 ? -9.461 23.078 16.125 1 95.81 63 ILE B C 1
ATOM 2507 O O . ILE B 1 63 ? -10.359 23.859 15.82 1 95.81 63 ILE B O 1
ATOM 2511 N N . LEU B 1 64 ? -8.68 22.594 15.219 1 93.94 64 LEU B N 1
ATOM 2512 C CA . LEU B 1 64 ? -8.961 22.484 13.797 1 93.94 64 LEU B CA 1
ATOM 2513 C C . LEU B 1 64 ? -9.141 21.031 13.375 1 93.94 64 LEU B C 1
ATOM 2515 O O . LEU B 1 64 ? -8.188 20.25 13.422 1 93.94 64 LEU B O 1
ATOM 2519 N N . ALA B 1 65 ? -10.336 20.672 13.023 1 90.12 65 ALA B N 1
ATOM 2520 C CA . ALA B 1 65 ? -10.609 19.281 12.719 1 90.12 65 ALA B CA 1
ATOM 2521 C C . ALA B 1 65 ? -11.633 19.156 11.586 1 90.12 65 ALA B C 1
ATOM 2523 O O . ALA B 1 65 ? -12.297 20.125 11.234 1 90.12 65 ALA B O 1
ATOM 2524 N N . GLU B 1 66 ? -11.711 17.938 11.062 1 78.56 66 GLU B N 1
ATOM 2525 C CA . GLU B 1 66 ? -12.516 17.625 9.883 1 78.56 66 GLU B CA 1
ATOM 2526 C C . GLU B 1 66 ? -14 17.656 10.211 1 78.56 66 GLU B C 1
ATOM 2528 O O . GLU B 1 66 ? -14.789 18.234 9.469 1 78.56 66 GLU B O 1
ATOM 2533 N N . GLU B 1 67 ? -14.312 17.094 11.352 1 73.69 67 GLU B N 1
ATOM 2534 C CA . GLU B 1 67 ? -15.727 16.859 11.633 1 73.69 67 GLU B CA 1
ATOM 2535 C C . GLU B 1 67 ? -16.359 18.062 12.328 1 73.69 67 GLU B C 1
ATOM 2537 O O . GLU B 1 67 ? -15.695 18.766 13.094 1 73.69 67 GLU B O 1
ATOM 2542 N N . ASN B 1 68 ? -17.609 18.297 12.102 1 72.69 68 ASN B N 1
ATOM 2543 C CA . ASN B 1 68 ? -18.438 19.297 12.75 1 72.69 68 ASN B CA 1
ATOM 2544 C C . ASN B 1 68 ? -17.938 20.719 12.484 1 72.69 68 ASN B C 1
ATOM 2546 O O . ASN B 1 68 ? -18.094 21.594 13.32 1 72.69 68 ASN B O 1
ATOM 2550 N N . ASP B 1 69 ? -17.203 20.875 11.445 1 74.19 69 ASP B N 1
ATOM 2551 C CA . ASP B 1 69 ? -16.734 22.188 10.992 1 74.19 69 ASP B CA 1
ATOM 2552 C C . ASP B 1 69 ? -15.945 22.906 12.086 1 74.19 69 ASP B C 1
ATOM 2554 O O . ASP B 1 69 ? -16.172 24.078 12.344 1 74.19 69 ASP B O 1
ATOM 2558 N N . MET B 1 70 ? -15.289 22.109 12.781 1 80.94 70 MET B N 1
ATOM 2559 C CA . MET B 1 70 ? -14.391 22.719 13.75 1 80.94 70 MET B CA 1
ATOM 2560 C C . MET B 1 70 ? -13.203 23.375 13.047 1 80.94 70 MET B C 1
ATOM 2562 O O . MET B 1 70 ? -12.195 22.719 12.781 1 80.94 70 MET B O 1
ATOM 2566 N N . VAL B 1 71 ? -13.383 24.672 12.773 1 83.44 71 VAL B N 1
ATOM 2567 C CA . VAL B 1 71 ? -12.359 25.375 12.008 1 83.44 71 VAL B CA 1
ATOM 2568 C C . VAL B 1 71 ? -11.789 26.531 12.836 1 83.44 71 VAL B C 1
ATOM 2570 O O . VAL B 1 71 ? -12.547 27.312 13.422 1 83.44 71 VAL B O 1
ATOM 2573 N N . HIS B 1 72 ? -10.555 26.422 13.141 1 86.5 72 HIS B N 1
ATOM 2574 C CA . HIS B 1 72 ? -9.828 27.5 13.805 1 86.5 72 HIS B CA 1
ATOM 2575 C C . HIS B 1 72 ? -8.57 27.875 13.031 1 86.5 72 HIS B C 1
ATOM 2577 O O . HIS B 1 72 ? -7.914 27.016 12.445 1 86.5 72 HIS B O 1
ATOM 2583 N N . ASN B 1 73 ? -8.297 29.109 13.031 1 89.81 73 ASN B N 1
ATOM 2584 C CA . ASN B 1 73 ? -7.078 29.594 12.398 1 89.81 73 ASN B CA 1
ATOM 2585 C C . ASN B 1 73 ? -5.836 29.109 13.141 1 89.81 73 ASN B C 1
ATOM 2587 O O . ASN B 1 73 ? -5.684 29.375 14.336 1 89.81 73 ASN B O 1
ATOM 2591 N N . ILE B 1 74 ? -4.926 28.469 12.422 1 91.25 74 ILE B N 1
ATOM 2592 C CA . ILE B 1 74 ? -3.752 27.875 13.047 1 91.25 74 ILE B CA 1
ATOM 2593 C C . ILE B 1 74 ? -2.855 28.969 13.609 1 91.25 74 ILE B C 1
ATOM 2595 O O . ILE B 1 74 ? -1.984 28.703 14.445 1 91.25 74 ILE B O 1
ATOM 2599 N N . LYS B 1 75 ? -3.047 30.188 13.195 1 92 75 LYS B N 1
ATOM 2600 C CA . LYS B 1 75 ? -2.211 31.312 13.625 1 92 75 LYS B CA 1
ATOM 2601 C C . LYS B 1 75 ? -2.729 31.906 14.922 1 92 75 LYS B C 1
ATOM 2603 O O . LYS B 1 75 ? -2.051 32.75 15.539 1 92 75 LYS B O 1
ATOM 2608 N N . ASP B 1 76 ? -3.879 31.469 15.305 1 92.62 76 ASP B N 1
ATOM 2609 C CA . ASP B 1 76 ? -4.508 32.062 16.469 1 92.62 76 ASP B CA 1
ATOM 2610 C C . ASP B 1 76 ? -4.289 31.203 17.719 1 92.62 76 ASP B C 1
ATOM 2612 O O . ASP B 1 76 ? -5.039 30.25 17.953 1 92.62 76 ASP B O 1
ATOM 2616 N N . GLY B 1 77 ? -3.236 31.578 18.484 1 94.75 77 GLY B N 1
ATOM 2617 C CA . GLY B 1 77 ? -2.975 30.875 19.734 1 94.75 77 GLY B CA 1
ATOM 2618 C C . GLY B 1 77 ? -2.459 29.469 19.531 1 94.75 77 GLY B C 1
ATOM 2619 O O . GLY B 1 77 ? -1.627 29.219 18.656 1 94.75 77 GLY B O 1
ATOM 2620 N N . ASN B 1 78 ? -2.883 28.562 20.531 1 97.19 78 ASN B N 1
ATOM 2621 C CA . ASN B 1 78 ? -2.547 27.156 20.5 1 97.19 78 ASN B CA 1
ATOM 2622 C C . ASN B 1 78 ? -3.627 26.344 19.781 1 97.19 78 ASN B C 1
ATOM 2624 O O . ASN B 1 78 ? -4.793 26.375 20.172 1 97.19 78 ASN B O 1
ATOM 2628 N N . VAL B 1 79 ? -3.197 25.672 18.734 1 97.81 79 VAL B N 1
ATOM 2629 C CA . VAL B 1 79 ? -4.195 24.984 17.922 1 97.81 79 VAL B CA 1
ATOM 2630 C C . VAL B 1 79 ? -3.783 23.531 17.719 1 97.81 79 VAL B C 1
ATOM 2632 O O . VAL B 1 79 ? -2.652 23.25 17.297 1 97.81 79 VAL B O 1
ATOM 2635 N N . TRP B 1 80 ? -4.676 22.594 18.031 1 98.19 80 TRP B N 1
ATOM 2636 C CA . TRP B 1 80 ? -4.547 21.188 17.688 1 98.19 80 TRP B CA 1
ATOM 2637 C C . TRP B 1 80 ? -5.262 20.859 16.375 1 98.19 80 TRP B C 1
ATOM 2639 O O . TRP B 1 80 ? -6.441 21.188 16.219 1 98.19 80 TRP B O 1
ATOM 2649 N N . VAL B 1 81 ? -4.52 20.359 15.461 1 97.88 81 VAL B N 1
ATOM 2650 C CA . VAL B 1 81 ? -5.098 19.922 14.188 1 97.88 81 VAL B CA 1
ATOM 2651 C C . VAL B 1 81 ? -5.309 18.406 14.203 1 97.88 81 VAL B C 1
ATOM 2653 O O . VAL B 1 81 ? -4.367 17.656 14.422 1 97.88 81 VAL B O 1
ATOM 2656 N N . LEU B 1 82 ? -6.562 17.969 13.906 1 97.56 82 LEU B N 1
ATOM 2657 C CA . LEU B 1 82 ? -6.906 16.562 14.086 1 97.56 82 LEU B CA 1
ATOM 2658 C C . LEU B 1 82 ? -7.516 15.977 12.812 1 97.56 82 LEU B C 1
ATOM 2660 O O . LEU B 1 82 ? -8.352 16.625 12.172 1 97.56 82 LEU B O 1
ATOM 2664 N N . ASP B 1 83 ? -7.07 14.82 12.453 1 96.12 83 ASP B N 1
ATOM 2665 C CA . ASP B 1 83 ? -7.734 13.93 11.508 1 96.12 83 ASP B CA 1
ATOM 2666 C C . ASP B 1 83 ? -7.988 12.555 12.125 1 96.12 83 ASP B C 1
ATOM 2668 O O . ASP B 1 83 ? -7.098 11.703 12.133 1 96.12 83 ASP B O 1
ATOM 2672 N N . PRO B 1 84 ? -9.172 12.32 12.555 1 94.94 84 PRO B N 1
ATOM 2673 C CA . PRO B 1 84 ? -9.453 11.078 13.289 1 94.94 84 PRO B CA 1
ATOM 2674 C C . PRO B 1 84 ? -9.227 9.828 12.445 1 94.94 84 PRO B C 1
ATOM 2676 O O . PRO B 1 84 ? -8.742 8.82 12.961 1 94.94 84 PRO B O 1
ATOM 2679 N N . ILE B 1 85 ? -9.641 9.859 11.188 1 93.25 85 ILE B N 1
ATOM 2680 C CA . ILE B 1 85 ? -9.438 8.719 10.305 1 93.25 85 ILE B CA 1
ATOM 2681 C C . ILE B 1 85 ? -9.039 9.211 8.914 1 93.25 85 ILE B C 1
ATOM 2683 O O . ILE B 1 85 ? -9.898 9.555 8.102 1 93.25 85 ILE B O 1
ATOM 2687 N N . ASP B 1 86 ? -7.801 9.242 8.648 1 94.62 86 ASP B N 1
ATOM 2688 C CA . ASP B 1 86 ? -7.305 9.469 7.293 1 94.62 86 ASP B CA 1
ATOM 2689 C C . ASP B 1 86 ? -7.25 8.164 6.5 1 94.62 86 ASP B C 1
ATOM 2691 O O . ASP B 1 86 ? -6.703 7.172 6.973 1 94.62 86 ASP B O 1
ATOM 2695 N N . GLY B 1 87 ? -7.738 8.195 5.27 1 93.12 87 GLY B N 1
ATOM 2696 C CA . GLY B 1 87 ? -7.895 6.965 4.504 1 93.12 87 GLY B CA 1
ATOM 2697 C C . GLY B 1 87 ? -9.203 6.246 4.789 1 93.12 87 GLY B C 1
ATOM 2698 O O . GLY B 1 87 ? -9.211 5.047 5.062 1 93.12 87 GLY B O 1
ATOM 2699 N N . THR B 1 88 ? -10.242 7.016 4.738 1 89.06 88 THR B N 1
ATOM 2700 C CA . THR B 1 88 ? -11.57 6.527 5.094 1 89.06 88 THR B CA 1
ATOM 2701 C C . THR B 1 88 ? -11.992 5.387 4.172 1 89.06 88 THR B C 1
ATOM 2703 O O . THR B 1 88 ? -12.617 4.426 4.613 1 89.06 88 THR B O 1
ATOM 2706 N N . VAL B 1 89 ? -11.648 5.477 2.918 1 90.69 89 VAL B N 1
ATOM 2707 C CA . VAL B 1 89 ? -11.992 4.418 1.978 1 90.69 89 VAL B CA 1
ATOM 2708 C C . VAL B 1 89 ? -11.273 3.127 2.365 1 90.69 89 VAL B C 1
ATOM 2710 O O . VAL B 1 89 ? -11.883 2.053 2.383 1 90.69 89 VAL B O 1
ATOM 2713 N N . ASN B 1 90 ? -9.984 3.227 2.641 1 94.06 90 ASN B N 1
ATOM 2714 C CA . ASN B 1 90 ? -9.258 2.062 3.125 1 94.06 90 ASN B CA 1
ATOM 2715 C C . ASN B 1 90 ? -9.883 1.492 4.395 1 94.06 90 ASN B C 1
ATOM 2717 O O . ASN B 1 90 ? -10 0.275 4.543 1 94.06 90 ASN B O 1
ATOM 2721 N N . PHE B 1 91 ? -10.281 2.418 5.27 1 91.38 91 PHE B N 1
ATOM 2722 C CA . PHE B 1 91 ? -10.906 2.025 6.527 1 91.38 91 PHE B CA 1
ATOM 2723 C C . PHE B 1 91 ? -12.172 1.216 6.273 1 91.38 91 PHE B C 1
ATOM 2725 O O . PHE B 1 91 ? -12.367 0.153 6.867 1 91.38 91 PHE B O 1
ATOM 2732 N N . ILE B 1 92 ? -12.938 1.645 5.383 1 85.38 92 ILE B N 1
ATOM 2733 C CA . ILE B 1 92 ? -14.242 1.057 5.109 1 85.38 92 ILE B CA 1
ATOM 2734 C C . ILE B 1 92 ? -14.07 -0.256 4.348 1 85.38 92 ILE B C 1
ATOM 2736 O O . ILE B 1 92 ? -14.719 -1.256 4.668 1 85.38 92 ILE B O 1
ATOM 2740 N N . VAL B 1 93 ? -13.203 -0.312 3.443 1 89.56 93 VAL B N 1
ATOM 2741 C CA . VAL B 1 93 ? -13.141 -1.42 2.496 1 89.56 93 VAL B CA 1
ATOM 2742 C C . VAL B 1 93 ? -12.164 -2.479 3.006 1 89.56 93 VAL B C 1
ATOM 2744 O O . VAL B 1 93 ? -12.43 -3.678 2.906 1 89.56 93 VAL B O 1
ATOM 2747 N N . GLN B 1 94 ? -11.078 -1.999 3.59 1 92.25 94 GLN B N 1
ATOM 2748 C CA . GLN B 1 94 ? -9.992 -2.918 3.916 1 92.25 94 GLN B CA 1
ATOM 2749 C C . GLN B 1 94 ? -9.89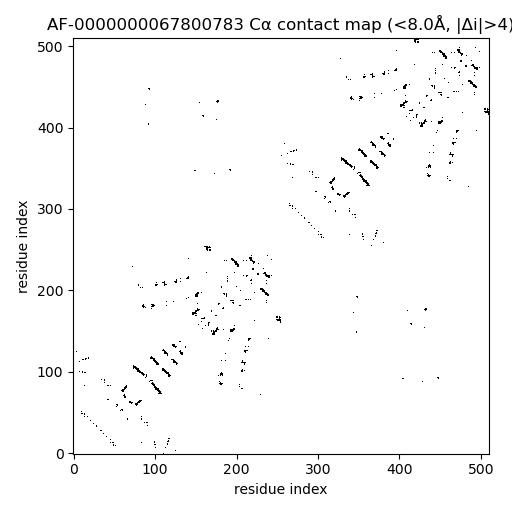8 -3.146 5.422 1 92.25 94 GLN B C 1
ATOM 2751 O O . GLN B 1 94 ? -9.234 -4.086 5.871 1 92.25 94 GLN B O 1
ATOM 2756 N N . GLN B 1 95 ? -10.469 -2.236 6.168 1 90.38 95 GLN B N 1
ATOM 2757 C CA . GLN B 1 95 ? -10.297 -2.24 7.617 1 90.38 95 GLN B CA 1
ATOM 2758 C C . GLN B 1 95 ? -8.82 -2.248 7.996 1 90.38 95 GLN B C 1
ATOM 2760 O O . GLN B 1 95 ? -8.422 -2.926 8.945 1 90.38 95 GLN B O 1
ATOM 2765 N N . ASP B 1 96 ? -8.062 -1.639 7.117 1 93.56 96 ASP B N 1
ATOM 2766 C CA . ASP B 1 96 ? -6.609 -1.536 7.234 1 93.56 96 ASP B CA 1
ATOM 2767 C C . ASP B 1 96 ? -6.082 -0.312 6.488 1 93.56 96 ASP B C 1
ATOM 2769 O O . ASP B 1 96 ? -6.828 0.34 5.75 1 93.56 96 ASP B O 1
ATOM 2773 N N . ASN B 1 97 ? -4.836 0.079 6.793 1 96.44 97 ASN B N 1
ATOM 2774 C CA . ASN B 1 97 ? -4.156 1.104 6.008 1 96.44 97 ASN B CA 1
ATOM 2775 C C . ASN B 1 97 ? -4.816 2.469 6.176 1 96.44 97 ASN B C 1
ATOM 2777 O O . ASN B 1 97 ? -5.059 3.172 5.195 1 96.44 97 ASN B O 1
ATOM 2781 N N . PHE B 1 98 ? -5.16 2.793 7.41 1 95.88 98 PHE B N 1
ATOM 2782 C CA . PHE B 1 98 ? -5.66 4.113 7.77 1 95.88 98 PHE B CA 1
ATOM 2783 C C . PHE B 1 98 ? -4.887 4.684 8.953 1 95.88 98 PHE B C 1
ATOM 2785 O O . PHE B 1 98 ? -4.219 3.941 9.68 1 95.88 98 PHE B O 1
ATOM 2792 N N . CYS B 1 99 ? -4.996 6.008 9.102 1 98.12 99 CYS B N 1
ATOM 2793 C CA . CYS B 1 99 ? -4.184 6.66 10.125 1 98.12 99 CYS B CA 1
ATOM 2794 C C . CYS B 1 99 ? -5.023 7.625 10.953 1 98.12 99 CYS B C 1
ATOM 2796 O O . CYS B 1 99 ? -6.043 8.133 10.477 1 98.12 99 CYS B O 1
ATOM 2798 N N . VAL B 1 100 ? -4.578 7.805 12.172 1 98.19 100 VAL B N 1
ATOM 2799 C CA . VAL B 1 100 ? -4.965 8.953 12.984 1 98.19 100 VAL B CA 1
ATOM 2800 C C . VAL B 1 100 ? -3.842 9.984 12.977 1 98.19 100 VAL B C 1
ATOM 2802 O O . VAL B 1 100 ? -2.666 9.641 13.109 1 98.19 100 VAL B O 1
ATOM 2805 N N . MET B 1 101 ? -4.203 11.234 12.797 1 98.56 101 MET B N 1
ATOM 2806 C CA . MET B 1 101 ? -3.168 12.258 12.727 1 98.56 101 MET B CA 1
ATOM 2807 C C . MET B 1 101 ? -3.463 13.398 13.695 1 98.56 101 MET B C 1
ATOM 2809 O O . MET B 1 101 ? -4.621 13.789 13.859 1 98.56 101 MET B O 1
ATOM 2813 N N . ILE B 1 102 ? -2.443 13.898 14.328 1 98.75 102 ILE B N 1
ATOM 2814 C CA . ILE B 1 102 ? -2.484 15.039 15.234 1 98.75 102 ILE B CA 1
ATOM 2815 C C . ILE B 1 102 ? -1.319 15.977 14.93 1 98.75 102 ILE B C 1
ATOM 2817 O O . ILE B 1 102 ? -0.188 15.531 14.734 1 98.75 102 ILE B O 1
ATOM 2821 N N . ALA B 1 103 ? -1.615 17.203 14.883 1 98.69 103 ALA B N 1
ATOM 2822 C CA . ALA B 1 103 ? -0.575 18.234 14.812 1 98.69 103 ALA B CA 1
ATOM 2823 C C . ALA B 1 103 ? -0.833 19.344 15.828 1 98.69 103 ALA B C 1
ATOM 2825 O O . ALA B 1 103 ? -1.984 19.625 16.172 1 98.69 103 ALA B O 1
ATOM 2826 N N . TYR B 1 104 ? 0.243 19.938 16.297 1 98.69 104 TYR B N 1
ATOM 2827 C CA . TYR B 1 104 ? 0.137 21.031 17.281 1 98.69 104 TYR B CA 1
ATOM 2828 C C . TYR B 1 104 ? 0.881 22.266 16.781 1 98.69 104 TYR B C 1
ATOM 2830 O O . TYR B 1 104 ? 2.059 22.188 16.422 1 98.69 104 TYR B O 1
ATOM 2838 N N . TYR B 1 105 ? 0.098 23.359 16.797 1 98 105 TYR B N 1
ATOM 2839 C CA . TYR B 1 105 ? 0.64 24.641 16.359 1 98 105 TYR B CA 1
ATOM 2840 C C . TYR B 1 105 ? 0.553 25.672 17.469 1 98 105 TYR B C 1
ATOM 2842 O O . TYR B 1 105 ? -0.398 25.672 18.266 1 98 105 TYR B O 1
ATOM 2850 N N . GLU B 1 106 ? 1.521 26.562 17.562 1 97.69 106 GLU B N 1
ATOM 2851 C CA . GLU B 1 106 ? 1.479 27.781 18.359 1 97.69 106 GLU B CA 1
ATOM 2852 C C . GLU B 1 106 ? 1.717 29.016 17.5 1 97.69 106 GLU B C 1
ATOM 2854 O O . GLU B 1 106 ? 2.809 29.203 16.969 1 97.69 106 GLU B O 1
ATOM 2859 N N . LYS B 1 107 ? 0.66 29.875 17.391 1 96.44 107 LYS B N 1
ATOM 2860 C CA . LYS B 1 107 ? 0.74 31.109 16.625 1 96.44 107 LYS B CA 1
ATOM 2861 C C . LYS B 1 107 ? 1.228 30.844 15.203 1 96.44 107 LYS B C 1
ATOM 2863 O O . LYS B 1 107 ? 2.139 31.516 14.719 1 96.44 107 LYS B O 1
ATOM 2868 N N . GLY B 1 108 ? 0.756 29.734 14.688 1 95.19 108 GLY B N 1
ATOM 2869 C CA . GLY B 1 108 ? 1.036 29.422 13.297 1 95.19 108 GLY B CA 1
ATOM 2870 C C . GLY B 1 108 ? 2.297 28.609 13.109 1 95.19 108 GLY B C 1
ATOM 2871 O O . GLY B 1 108 ? 2.58 28.141 12 1 95.19 108 GLY B O 1
ATOM 2872 N N . GLN B 1 109 ? 3.055 28.438 14.148 1 96.94 109 GLN B N 1
ATOM 2873 C CA . GLN B 1 109 ? 4.289 27.656 14.062 1 96.94 109 GLN B CA 1
ATOM 2874 C C . GLN B 1 109 ? 4.055 26.203 14.469 1 96.94 109 GLN B C 1
ATOM 2876 O O . GLN B 1 109 ? 3.604 25.938 15.586 1 96.94 109 GLN B O 1
ATOM 2881 N N . GLY B 1 110 ? 4.395 25.328 13.57 1 97.75 110 GLY B N 1
ATOM 2882 C CA . GLY B 1 110 ? 4.266 23.922 13.891 1 97.75 110 GLY B CA 1
ATOM 2883 C C . GLY B 1 110 ? 5.27 23.453 14.93 1 97.75 110 GLY B C 1
ATOM 2884 O O . GLY B 1 110 ? 6.477 23.625 14.758 1 97.75 110 GLY B O 1
ATOM 2885 N N . LYS B 1 111 ? 4.75 22.812 15.953 1 98.62 111 LYS B N 1
ATOM 2886 C CA . LYS B 1 111 ? 5.617 22.391 17.047 1 98.62 111 LYS B CA 1
ATOM 2887 C C . LYS B 1 111 ? 5.922 20.891 16.969 1 98.62 111 LYS B C 1
ATOM 2889 O O . LYS B 1 111 ? 7.062 20.484 17.172 1 98.62 111 LYS B O 1
ATOM 2894 N N . PHE B 1 112 ? 4.879 20.094 16.766 1 98.75 112 PHE B N 1
ATOM 2895 C CA . PHE B 1 112 ? 5.066 18.672 16.531 1 98.75 112 PHE B CA 1
ATOM 2896 C C . PHE B 1 112 ? 3.871 18.078 15.797 1 98.75 112 PHE B C 1
ATOM 2898 O O . PHE B 1 112 ? 2.807 18.688 15.734 1 98.75 112 PHE B O 1
ATOM 2905 N N . GLY B 1 113 ? 4.109 16.953 15.141 1 98.81 113 GLY B N 1
ATOM 2906 C CA . GLY B 1 113 ? 3.086 16.172 14.461 1 98.81 113 GLY B CA 1
ATOM 2907 C C . GLY B 1 113 ? 3.152 14.695 14.781 1 98.81 113 GLY B C 1
ATOM 2908 O O . GLY B 1 113 ? 4.199 14.195 15.195 1 98.81 113 GLY B O 1
ATOM 2909 N N . LEU B 1 114 ? 2.023 14.031 14.648 1 98.94 114 LEU B N 1
ATOM 2910 C CA . LEU B 1 114 ? 1.907 12.594 14.828 1 98.94 114 LEU B CA 1
ATOM 2911 C C . LEU B 1 114 ? 1.068 11.969 13.719 1 98.94 114 LEU B C 1
ATOM 2913 O O . LEU B 1 114 ? 0.043 12.523 13.328 1 98.94 114 LEU B O 1
ATOM 2917 N N . ILE B 1 115 ? 1.524 10.898 13.219 1 98.94 115 ILE B N 1
ATOM 2918 C CA . ILE B 1 115 ? 0.786 10.023 12.305 1 98.94 115 ILE B CA 1
ATOM 2919 C C . ILE B 1 115 ? 0.806 8.594 12.836 1 98.94 115 ILE B C 1
ATOM 2921 O O . ILE B 1 115 ? 1.874 7.996 12.992 1 98.94 115 ILE B O 1
ATOM 2925 N N . TYR B 1 116 ? -0.377 8.055 13.117 1 98.88 116 TYR B N 1
ATOM 2926 C CA . TYR B 1 116 ? -0.47 6.703 13.664 1 98.88 116 TYR B CA 1
ATOM 2927 C C . TYR B 1 116 ? -1.165 5.766 12.688 1 98.88 116 TYR B C 1
ATOM 2929 O O . TYR B 1 116 ? -2.369 5.887 12.445 1 98.88 116 TYR B O 1
ATOM 2937 N N . ASN B 1 117 ? -0.36 4.934 12.039 1 98.38 117 ASN B N 1
ATOM 2938 C CA . ASN B 1 117 ? -0.936 3.809 11.312 1 98.38 117 ASN B CA 1
ATOM 2939 C C . ASN B 1 117 ? -1.49 2.752 12.266 1 98.38 117 ASN B C 1
ATOM 2941 O O . ASN B 1 117 ? -0.737 1.942 12.805 1 98.38 117 ASN B O 1
ATOM 2945 N N . VAL B 1 118 ? -2.746 2.699 12.43 1 97.62 118 VAL B N 1
ATOM 2946 C CA . VAL B 1 118 ? -3.412 2.062 13.562 1 97.62 118 VAL B CA 1
ATOM 2947 C C . VAL B 1 118 ? -3.191 0.553 13.508 1 97.62 118 VAL B C 1
ATOM 2949 O O . VAL B 1 118 ? -2.705 -0.045 14.469 1 97.62 118 VAL B O 1
ATOM 2952 N N . MET B 1 119 ? -3.416 -0.029 12.438 1 95.19 119 MET B N 1
ATOM 2953 C CA . MET B 1 119 ? -3.4 -1.486 12.352 1 95.19 119 MET B CA 1
ATOM 2954 C C . MET B 1 119 ? -1.97 -2.016 12.352 1 95.19 119 MET B C 1
ATOM 2956 O O . MET B 1 119 ? -1.707 -3.111 12.852 1 95.19 119 MET B O 1
ATOM 2960 N N . ALA B 1 120 ? -1.037 -1.219 11.812 1 95.12 120 ALA B N 1
ATOM 2961 C CA . ALA B 1 120 ? 0.366 -1.623 11.789 1 95.12 120 ALA B CA 1
ATOM 2962 C C . ALA B 1 120 ? 1.065 -1.26 13.094 1 95.12 120 ALA B C 1
ATOM 2964 O O . ALA B 1 120 ? 2.219 -1.636 13.312 1 95.12 120 ALA B O 1
ATOM 2965 N N . ASP B 1 121 ? 0.408 -0.526 13.891 1 97.12 121 ASP B N 1
ATOM 2966 C CA . ASP B 1 121 ? 0.963 -0.039 15.156 1 97.12 121 ASP B CA 1
ATOM 2967 C C . ASP B 1 121 ? 2.271 0.712 14.922 1 97.12 121 ASP B C 1
ATOM 2969 O O . ASP B 1 121 ? 3.291 0.403 15.547 1 97.12 121 ASP B O 1
ATOM 2973 N N . GLN B 1 122 ? 2.24 1.6 14 1 98.06 122 GLN B N 1
ATOM 2974 C CA . GLN B 1 122 ? 3.367 2.475 13.695 1 98.06 122 GLN B CA 1
ATOM 2975 C C . GLN B 1 122 ? 3.037 3.93 14.016 1 98.06 122 GLN B C 1
ATOM 2977 O O . GLN B 1 122 ? 2.135 4.512 13.406 1 98.06 122 GLN B O 1
ATOM 2982 N N . LEU B 1 123 ? 3.734 4.434 14.945 1 98.81 123 LEU B N 1
ATOM 2983 C CA . LEU B 1 123 ? 3.521 5.816 15.352 1 98.81 123 LEU B CA 1
ATOM 2984 C C . LEU B 1 123 ? 4.699 6.691 14.938 1 98.81 123 LEU B C 1
ATOM 2986 O O . LEU B 1 123 ? 5.805 6.543 15.469 1 98.81 123 LEU B O 1
ATOM 2990 N N . PHE B 1 124 ? 4.496 7.559 13.992 1 98.94 124 PHE B N 1
ATOM 2991 C CA . PHE B 1 124 ? 5.434 8.617 13.648 1 98.94 124 PHE B CA 1
ATOM 2992 C C . PHE B 1 124 ? 5.188 9.859 14.5 1 98.94 124 PHE B C 1
ATOM 2994 O O . PHE B 1 124 ? 4.043 10.273 14.688 1 98.94 124 PHE B O 1
ATOM 3001 N N . TYR B 1 125 ? 6.215 10.43 15.031 1 98.88 125 TYR B N 1
ATOM 3002 C CA . TYR B 1 125 ? 6.012 11.617 15.844 1 98.88 125 TYR B CA 1
ATOM 3003 C C . TYR B 1 125 ? 7.285 12.461 15.906 1 98.88 125 TYR B C 1
ATOM 3005 O O . TYR B 1 125 ? 8.391 11.938 15.766 1 98.88 125 TYR B O 1
ATOM 3013 N N . GLY B 1 126 ? 7.043 13.727 16.125 1 98.75 126 GLY B N 1
ATOM 3014 C CA . GLY B 1 126 ? 8.141 14.664 16.297 1 98.75 126 GLY B CA 1
ATOM 3015 C C . GLY B 1 126 ? 7.973 15.938 15.5 1 98.75 126 GLY B C 1
ATOM 3016 O O . GLY B 1 126 ? 6.848 16.391 15.273 1 98.75 126 GLY B O 1
ATOM 3017 N N . GLY B 1 127 ? 9.172 16.578 15.172 1 97.94 127 GLY B N 1
ATOM 3018 C CA . GLY B 1 127 ? 9.164 17.859 14.492 1 97.94 127 GLY B CA 1
ATOM 3019 C C . GLY B 1 127 ? 9.445 19.031 15.422 1 97.94 127 GLY B C 1
ATOM 3020 O O . GLY B 1 127 ? 9.367 18.891 16.641 1 97.94 127 GLY B O 1
ATOM 3021 N N . GLY B 1 128 ? 9.672 20.219 14.805 1 97.19 128 GLY B N 1
ATOM 3022 C CA . GLY B 1 128 ? 10.086 21.359 15.617 1 97.19 128 GLY B CA 1
ATOM 3023 C C . GLY B 1 128 ? 11.359 21.094 16.406 1 97.19 128 GLY B C 1
ATOM 3024 O O . GLY B 1 128 ? 12.398 20.781 15.82 1 97.19 128 GLY B O 1
ATOM 3025 N N . GLN B 1 129 ? 11.273 21.078 17.719 1 97.81 129 GLN B N 1
ATOM 3026 C CA . GLN B 1 129 ? 12.445 20.875 18.562 1 97.81 129 GLN B CA 1
ATOM 3027 C C . GLN B 1 129 ? 12.727 19.391 18.766 1 97.81 129 GLN B C 1
ATOM 3029 O O . GLN B 1 129 ? 13.773 19.016 19.281 1 97.81 129 GLN B O 1
ATOM 3034 N N . PHE B 1 130 ? 11.844 18.547 18.328 1 98.31 130 PHE B N 1
ATOM 3035 C CA . PHE B 1 130 ? 11.961 17.125 18.578 1 98.31 130 PHE B CA 1
ATOM 3036 C C . PHE B 1 130 ? 12.5 16.406 17.344 1 98.31 130 PHE B C 1
ATOM 3038 O O . PHE B 1 130 ? 12.164 16.766 16.219 1 98.31 130 PHE B O 1
ATOM 3045 N N . ASP B 1 131 ? 13.289 15.359 17.609 1 98.31 131 ASP B N 1
ATOM 3046 C CA . ASP B 1 131 ? 13.617 14.43 16.531 1 98.31 131 ASP B CA 1
ATOM 3047 C C . ASP B 1 131 ? 12.383 13.648 16.078 1 98.31 131 ASP B C 1
ATOM 3049 O O . ASP B 1 131 ? 11.375 13.602 16.797 1 98.31 131 ASP B O 1
ATOM 3053 N N . VAL B 1 132 ? 12.477 13.203 14.906 1 98.75 132 VAL B N 1
ATOM 3054 C CA . VAL B 1 132 ? 11.336 12.461 14.383 1 98.75 132 VAL B CA 1
ATOM 3055 C C . VAL B 1 132 ? 11.594 10.961 14.508 1 98.75 132 VAL B C 1
ATOM 3057 O O . VAL B 1 132 ? 12.656 10.469 14.117 1 98.75 132 VAL B O 1
ATOM 3060 N N . TYR B 1 133 ? 10.57 10.234 15.062 1 98.75 133 TYR B N 1
ATOM 3061 C CA . TYR B 1 133 ? 10.68 8.797 15.297 1 98.75 133 TYR B CA 1
ATOM 3062 C C . TYR B 1 133 ? 9.523 8.055 14.641 1 98.75 133 TYR B C 1
ATOM 3064 O O . TYR B 1 133 ? 8.453 8.625 14.414 1 98.75 133 TYR B O 1
ATOM 3072 N N . CYS B 1 134 ? 9.773 6.906 14.25 1 98.5 134 CYS B N 1
ATOM 3073 C CA . CYS B 1 134 ? 8.742 5.891 14.094 1 98.5 134 CYS B CA 1
ATOM 3074 C C . CYS B 1 134 ? 8.844 4.832 15.18 1 98.5 134 CYS B C 1
ATOM 3076 O O . CYS B 1 134 ? 9.773 4.027 15.188 1 98.5 134 CYS B O 1
ATOM 3078 N N . ASN B 1 135 ? 7.801 4.848 15.984 1 97.62 135 ASN B N 1
ATOM 3079 C CA . ASN B 1 135 ? 7.922 4.062 17.203 1 97.62 135 ASN B CA 1
ATOM 3080 C C . ASN B 1 135 ? 9.227 4.371 17.938 1 97.62 135 ASN B C 1
ATOM 3082 O O . ASN B 1 135 ? 9.477 5.516 18.312 1 97.62 135 ASN B O 1
ATOM 3086 N N . ASP B 1 136 ? 10.18 3.402 18.031 1 95.81 136 ASP B N 1
ATOM 3087 C CA . ASP B 1 136 ? 11.414 3.629 18.781 1 95.81 136 ASP B CA 1
ATOM 3088 C C . ASP B 1 136 ? 12.586 3.879 17.844 1 95.81 136 ASP B C 1
ATOM 3090 O O . ASP B 1 136 ? 13.719 4.078 18.297 1 95.81 136 ASP B O 1
ATOM 3094 N N . LYS B 1 137 ? 12.32 4.027 16.656 1 96.5 137 LYS B N 1
ATOM 3095 C CA . LYS B 1 137 ? 13.391 4.188 15.672 1 96.5 137 LYS B CA 1
ATOM 3096 C C . LYS B 1 137 ? 13.516 5.641 15.227 1 96.5 137 LYS B C 1
ATOM 3098 O O . LYS B 1 137 ? 12.547 6.234 14.75 1 96.5 137 LYS B O 1
ATOM 3103 N N . LEU B 1 138 ? 14.68 6.211 15.352 1 98.06 138 LEU B N 1
ATOM 3104 C CA . LEU B 1 138 ? 14.977 7.551 14.859 1 98.06 138 LEU B CA 1
ATOM 3105 C C . LEU B 1 138 ? 15 7.578 13.328 1 98.06 138 LEU B C 1
ATOM 3107 O O . LEU B 1 138 ? 15.641 6.734 12.703 1 98.06 138 LEU B O 1
ATOM 3111 N N . LEU B 1 139 ? 14.273 8.508 12.758 1 97.88 139 LEU B N 1
ATOM 3112 C CA . LEU B 1 139 ? 14.266 8.633 11.305 1 97.88 139 LEU B CA 1
ATOM 3113 C C . LEU B 1 139 ? 15.406 9.531 10.828 1 97.88 139 LEU B C 1
ATOM 3115 O O . LEU B 1 139 ? 15.734 10.523 11.477 1 97.88 139 LEU B O 1
ATOM 3119 N N . SER B 1 140 ? 15.922 9.188 9.711 1 95.62 140 SER B N 1
ATOM 3120 C CA . SER B 1 140 ? 17.016 9.961 9.133 1 95.62 140 SER B CA 1
ATOM 3121 C C . SER B 1 140 ? 16.484 11 8.148 1 95.62 140 SER B C 1
ATOM 3123 O O . SER B 1 140 ? 15.516 10.75 7.43 1 95.62 140 SER B O 1
ATOM 3125 N N . PRO B 1 141 ? 17.203 12.109 8.094 1 96.62 141 PRO B N 1
ATOM 3126 C CA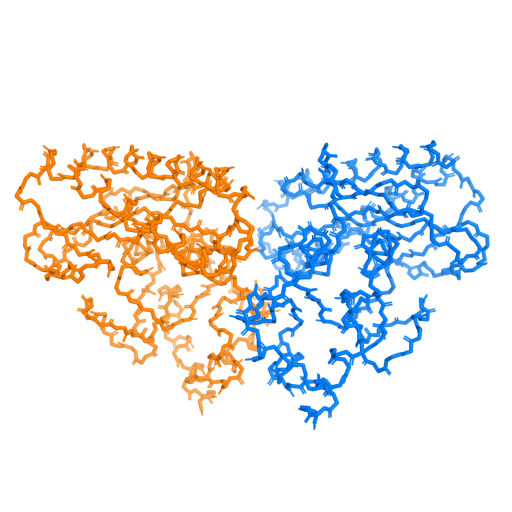 . PRO B 1 141 ? 16.859 13.086 7.059 1 96.62 141 PRO B CA 1
ATOM 3127 C C . PRO B 1 141 ? 17.047 12.539 5.645 1 96.62 141 PRO B C 1
ATOM 3129 O O . PRO B 1 141 ? 17.688 11.508 5.457 1 96.62 141 PRO B O 1
ATOM 3132 N N . TYR B 1 142 ? 16.469 13.266 4.75 1 96.38 142 TYR B N 1
ATOM 3133 C CA . TYR B 1 142 ? 16.516 12.883 3.346 1 96.38 142 TYR B CA 1
ATOM 3134 C C . TYR B 1 142 ? 17.953 12.688 2.887 1 96.38 142 TYR B C 1
ATOM 3136 O O . TYR B 1 142 ? 18.828 13.508 3.188 1 96.38 142 TYR B O 1
ATOM 3144 N N . LYS B 1 143 ? 18.188 11.578 2.193 1 91.38 143 LYS B N 1
ATOM 3145 C CA . LYS B 1 143 ? 19.438 11.305 1.498 1 91.38 143 LYS B CA 1
ATOM 3146 C C . LYS B 1 143 ? 19.234 11.242 -0.012 1 91.38 143 LYS B C 1
ATOM 3148 O O . LYS B 1 143 ? 18.406 10.469 -0.496 1 91.38 143 LYS B O 1
ATOM 3153 N N . ARG B 1 144 ? 20.062 11.961 -0.674 1 91.5 144 ARG B N 1
ATOM 3154 C CA . ARG B 1 144 ? 19.859 12.117 -2.111 1 91.5 144 ARG B CA 1
ATOM 3155 C C . ARG B 1 144 ? 20.156 10.82 -2.852 1 91.5 144 ARG B C 1
ATOM 3157 O O . ARG B 1 144 ? 21.109 10.117 -2.523 1 91.5 144 ARG B O 1
ATOM 3164 N N . ARG B 1 145 ? 19.297 10.453 -3.795 1 88.5 145 ARG B N 1
ATOM 3165 C CA . ARG B 1 145 ? 19.422 9.344 -4.73 1 88.5 145 ARG B CA 1
ATOM 3166 C C . ARG B 1 145 ? 18.906 9.727 -6.113 1 88.5 145 ARG B C 1
ATOM 3168 O O . ARG B 1 145 ? 18.062 10.617 -6.242 1 88.5 145 ARG B O 1
ATOM 3175 N N . PRO B 1 146 ? 19.438 9.031 -7.137 1 90.88 146 PRO B N 1
ATOM 3176 C CA . PRO B 1 146 ? 18.938 9.328 -8.477 1 90.88 146 PRO B CA 1
ATOM 3177 C C . PRO B 1 146 ? 17.438 9.062 -8.617 1 90.88 146 PRO B C 1
ATOM 3179 O O . PRO B 1 146 ? 16.906 8.133 -8.008 1 90.88 146 PRO B O 1
ATOM 3182 N N . LEU B 1 147 ? 16.797 9.844 -9.453 1 93.31 147 LEU B N 1
ATOM 3183 C CA . LEU B 1 147 ? 15.352 9.742 -9.648 1 93.31 147 LEU B CA 1
ATOM 3184 C C . LEU B 1 147 ? 14.977 8.344 -10.133 1 93.31 147 LEU B C 1
ATOM 3186 O O . LEU B 1 147 ? 13.93 7.812 -9.734 1 93.31 147 LEU B O 1
ATOM 3190 N N . ASP B 1 148 ? 15.836 7.758 -10.969 1 90.44 148 ASP B N 1
ATOM 3191 C CA . ASP B 1 148 ? 15.539 6.441 -11.531 1 90.44 148 ASP B CA 1
ATOM 3192 C C . ASP B 1 148 ? 15.75 5.34 -10.5 1 90.44 148 ASP B C 1
ATOM 3194 O O . ASP B 1 148 ? 15.844 4.16 -10.852 1 90.44 148 ASP B O 1
ATOM 3198 N N . ARG B 1 149 ? 15.836 5.703 -9.242 1 91.06 149 ARG B N 1
ATOM 3199 C CA . ARG B 1 149 ? 15.898 4.762 -8.125 1 91.06 149 ARG B CA 1
ATOM 3200 C C . ARG B 1 149 ? 14.883 5.121 -7.051 1 91.06 149 ARG B C 1
ATOM 3202 O O . ARG B 1 149 ? 15.047 4.75 -5.887 1 91.06 149 ARG B O 1
ATOM 3209 N N . CYS B 1 150 ? 13.953 5.883 -7.457 1 95.12 150 CYS B N 1
ATOM 3210 C CA . CYS B 1 150 ? 12.953 6.344 -6.5 1 95.12 150 CYS B CA 1
ATOM 3211 C C . CYS B 1 150 ? 11.555 5.93 -6.93 1 95.12 150 CYS B C 1
ATOM 3213 O O . CYS B 1 150 ? 11.336 5.578 -8.094 1 95.12 150 CYS B O 1
ATOM 3215 N N . LEU B 1 151 ? 10.75 5.848 -5.984 1 97.19 151 LEU B N 1
ATOM 3216 C CA . LEU B 1 151 ? 9.305 5.719 -6.168 1 97.19 151 LEU B CA 1
ATOM 3217 C C . LEU B 1 151 ? 8.586 6.98 -5.711 1 97.19 151 LEU B C 1
ATOM 3219 O O . LEU B 1 151 ? 9.109 7.746 -4.898 1 97.19 151 LEU B O 1
ATOM 3223 N N . VAL B 1 152 ? 7.414 7.191 -6.242 1 98.62 152 VAL B N 1
ATOM 3224 C CA . VAL B 1 152 ? 6.645 8.383 -5.895 1 98.62 152 VAL B CA 1
ATOM 3225 C C . VAL B 1 152 ? 5.203 7.992 -5.57 1 98.62 152 VAL B C 1
ATOM 3227 O O . VAL B 1 152 ? 4.617 7.145 -6.25 1 98.62 152 VAL B O 1
ATOM 3230 N N . GLY B 1 153 ? 4.695 8.531 -4.469 1 98.69 153 GLY B N 1
ATOM 3231 C CA . GLY B 1 153 ? 3.277 8.398 -4.18 1 98.69 153 GLY B CA 1
ATOM 3232 C C . GLY B 1 153 ? 2.439 9.492 -4.816 1 98.69 153 GLY B C 1
ATOM 3233 O O . GLY B 1 153 ? 2.863 10.648 -4.879 1 98.69 153 GLY B O 1
ATOM 3234 N N . SER B 1 154 ? 1.223 9.109 -5.258 1 98.5 154 SER B N 1
ATOM 3235 C CA . SER B 1 154 ? 0.359 10.117 -5.867 1 98.5 154 SER B CA 1
ATOM 3236 C C . SER B 1 154 ? -1.107 9.711 -5.789 1 98.5 154 SER B C 1
ATOM 3238 O O . SER B 1 154 ? -1.421 8.523 -5.668 1 98.5 154 SER B O 1
ATOM 3240 N N . ASN B 1 155 ? -1.912 10.75 -5.77 1 97.75 155 ASN B N 1
ATOM 3241 C CA . ASN B 1 155 ? -3.312 10.516 -6.105 1 97.75 155 ASN B CA 1
ATOM 3242 C C . ASN B 1 155 ? -3.463 9.906 -7.496 1 97.75 155 ASN B C 1
ATOM 3244 O O . ASN B 1 155 ? -2.816 10.352 -8.445 1 97.75 155 ASN B O 1
ATOM 3248 N N . ALA B 1 156 ? -4.309 8.914 -7.59 1 97.31 156 ALA B N 1
ATOM 3249 C CA . ALA B 1 156 ? -4.418 8.133 -8.82 1 97.31 156 ALA B CA 1
ATOM 3250 C C . ALA B 1 156 ? -4.922 9 -9.977 1 97.31 156 ALA B C 1
ATOM 3252 O O . ALA B 1 156 ? -4.41 8.914 -11.094 1 97.31 156 ALA B O 1
ATOM 3253 N N . ALA B 1 157 ? -5.934 9.781 -9.719 1 96.38 157 ALA B N 1
ATOM 3254 C CA . ALA B 1 157 ? -6.523 10.617 -10.758 1 96.38 157 ALA B CA 1
ATOM 3255 C C . ALA B 1 157 ? -5.531 11.672 -11.25 1 96.38 157 ALA B C 1
ATOM 3257 O O . ALA B 1 157 ? -5.465 11.961 -12.445 1 96.38 157 ALA B O 1
ATOM 3258 N N . MET B 1 158 ? -4.793 12.266 -10.312 1 97.31 158 MET B N 1
ATOM 3259 C CA . MET B 1 158 ? -3.773 13.242 -10.688 1 97.31 158 MET B CA 1
ATOM 3260 C C . MET B 1 158 ? -2.732 12.617 -11.609 1 97.31 158 MET B C 1
ATOM 3262 O O . MET B 1 158 ? -2.336 13.227 -12.602 1 97.31 158 MET B O 1
ATOM 3266 N N . TYR B 1 159 ? -2.307 11.406 -11.25 1 97.94 159 TYR B N 1
ATOM 3267 C CA . TYR B 1 159 ? -1.34 10.688 -12.07 1 97.94 159 TYR B CA 1
ATOM 3268 C C . TYR B 1 159 ? -1.916 10.375 -13.445 1 97.94 159 TYR B C 1
ATOM 3270 O O . TYR B 1 159 ? -1.292 10.664 -14.469 1 97.94 159 TYR B O 1
ATOM 3278 N N . ALA B 1 160 ? -3.105 9.812 -13.484 1 97.06 160 ALA B N 1
ATOM 3279 C CA . ALA B 1 160 ? -3.725 9.367 -14.734 1 97.06 160 ALA B CA 1
ATOM 3280 C C . ALA B 1 160 ? -3.939 10.539 -15.688 1 97.06 160 ALA B C 1
ATOM 3282 O O . ALA B 1 160 ? -3.818 10.383 -16.906 1 97.06 160 ALA B O 1
ATOM 3283 N N . LYS B 1 161 ? -4.184 11.734 -15.148 1 96.62 161 LYS B N 1
ATOM 3284 C CA . LYS B 1 161 ? -4.508 12.898 -15.969 1 96.62 161 LYS B CA 1
ATOM 3285 C C . LYS B 1 161 ? -3.268 13.75 -16.219 1 96.62 161 LYS B C 1
ATOM 3287 O O . LYS B 1 161 ? -3.352 14.805 -16.859 1 96.62 161 LYS B O 1
ATOM 3292 N N . ASN B 1 162 ? -2.102 13.32 -15.719 1 97.5 162 ASN B N 1
ATOM 3293 C CA . ASN B 1 162 ? -0.872 14.102 -15.766 1 97.5 162 ASN B CA 1
ATOM 3294 C C . ASN B 1 162 ? -1.086 15.508 -15.219 1 97.5 162 ASN B C 1
ATOM 3296 O O . ASN B 1 162 ? -0.723 16.5 -15.859 1 97.5 162 ASN B O 1
ATOM 3300 N N . TYR B 1 163 ? -1.81 15.609 -14.102 1 97.44 163 TYR B N 1
ATOM 3301 C CA . TYR B 1 163 ? -2.117 16.875 -13.438 1 97.44 163 TYR B CA 1
ATOM 3302 C C . TYR B 1 163 ? -0.845 17.641 -13.117 1 97.44 163 TYR B C 1
ATOM 3304 O O . TYR B 1 163 ? -0.025 17.203 -12.312 1 97.44 163 TYR B O 1
ATOM 3312 N N . HIS B 1 164 ? -0.615 18.844 -13.789 1 97.31 164 HIS B N 1
ATOM 3313 C CA . HIS B 1 164 ? 0.522 19.734 -13.578 1 97.31 164 HIS B CA 1
ATOM 3314 C C . HIS B 1 164 ? 1.839 19.031 -13.875 1 97.31 164 HIS B C 1
ATOM 3316 O O . HIS B 1 164 ? 2.838 19.25 -13.188 1 97.31 164 HIS B O 1
ATOM 3322 N N . GLY B 1 165 ? 1.836 17.953 -14.773 1 97.69 165 GLY B N 1
ATOM 3323 C CA . GLY B 1 165 ? 3.066 17.312 -15.203 1 97.69 165 GLY B CA 1
ATOM 3324 C C . GLY B 1 165 ? 3.5 16.188 -14.281 1 97.69 165 GLY B C 1
ATOM 3325 O O . GLY B 1 165 ? 4.609 15.664 -14.414 1 97.69 165 GLY B O 1
ATOM 3326 N N . ILE B 1 166 ? 2.633 15.758 -13.406 1 97.88 166 ILE B N 1
ATOM 3327 C CA . ILE B 1 166 ? 2.965 14.781 -12.375 1 97.88 166 ILE B CA 1
ATOM 3328 C C . ILE B 1 166 ? 3.316 13.445 -13.023 1 97.88 166 ILE B C 1
ATOM 3330 O O . ILE B 1 166 ? 4.285 12.797 -12.625 1 97.88 166 ILE B O 1
ATOM 3334 N N . LYS B 1 167 ? 2.512 13.016 -13.969 1 97.69 167 LYS B N 1
ATOM 3335 C CA . LYS B 1 167 ? 2.822 11.766 -14.648 1 97.69 167 LYS B CA 1
ATOM 3336 C C . LYS B 1 167 ? 4.188 11.828 -15.328 1 97.69 167 LYS B C 1
ATOM 3338 O O . LYS B 1 167 ? 4.969 10.883 -15.258 1 97.69 167 LYS B O 1
ATOM 3343 N N . GLY B 1 168 ? 4.449 12.898 -16.016 1 97.06 168 GLY B N 1
ATOM 3344 C CA . GLY B 1 168 ? 5.746 13.086 -16.656 1 97.06 168 GLY B CA 1
ATOM 3345 C C . GLY B 1 168 ? 6.906 12.992 -15.672 1 97.06 168 GLY B C 1
ATOM 3346 O O . GLY B 1 168 ? 7.922 12.367 -15.977 1 97.06 168 GLY B O 1
ATOM 3347 N N . PHE B 1 169 ? 6.781 13.586 -14.523 1 97.69 169 PHE B N 1
ATOM 3348 C CA . PHE B 1 169 ? 7.789 13.516 -13.469 1 97.69 169 PHE B CA 1
ATOM 3349 C C . PHE B 1 169 ? 7.961 12.078 -12.984 1 97.69 169 PHE B C 1
ATOM 3351 O O . PHE B 1 169 ? 9.078 11.578 -12.898 1 97.69 169 PHE B O 1
ATOM 3358 N N . ILE B 1 170 ? 6.824 11.43 -12.742 1 97.75 170 ILE B N 1
ATOM 3359 C CA . ILE B 1 170 ? 6.84 10.086 -12.18 1 97.75 170 ILE B CA 1
ATOM 3360 C C . ILE B 1 170 ? 7.449 9.109 -13.18 1 97.75 170 ILE B C 1
ATOM 3362 O O . ILE B 1 170 ? 8.164 8.18 -12.789 1 97.75 170 ILE B O 1
ATOM 3366 N N . ASP B 1 171 ? 7.227 9.328 -14.422 1 95.62 171 ASP B N 1
ATOM 3367 C CA . ASP B 1 171 ? 7.754 8.453 -15.461 1 95.62 171 ASP B CA 1
ATOM 3368 C C . ASP B 1 171 ? 9.281 8.492 -15.5 1 95.62 171 ASP B C 1
ATOM 3370 O O . ASP B 1 171 ? 9.914 7.645 -16.125 1 95.62 171 ASP B O 1
ATOM 3374 N N . LYS B 1 172 ? 9.898 9.438 -14.828 1 95.69 172 LYS B N 1
ATOM 3375 C CA . LYS B 1 172 ? 11.352 9.539 -14.742 1 95.69 172 LYS B CA 1
ATOM 3376 C C . LYS B 1 172 ? 11.883 8.766 -13.531 1 95.69 172 LYS B C 1
ATOM 3378 O O . LYS B 1 172 ? 13.094 8.664 -13.336 1 95.69 172 LYS B O 1
ATOM 3383 N N . THR B 1 173 ? 11.023 8.234 -12.758 1 96.44 173 THR B N 1
ATOM 3384 C CA . THR B 1 173 ? 11.359 7.41 -11.602 1 96.44 173 THR B CA 1
ATOM 3385 C C . THR B 1 173 ? 11.07 5.941 -11.883 1 96.44 173 THR B C 1
ATOM 3387 O O . THR B 1 173 ? 10.953 5.535 -13.047 1 96.44 173 THR B O 1
ATOM 3390 N N . LEU B 1 174 ? 11 5.105 -10.82 1 94.62 174 LEU B N 1
ATOM 3391 C CA . LEU B 1 174 ? 10.773 3.674 -10.984 1 94.62 174 LEU B CA 1
ATOM 3392 C C . LEU B 1 174 ? 9.281 3.352 -10.953 1 94.62 174 LEU B C 1
ATOM 3394 O O . LEU B 1 174 ? 8.883 2.207 -11.172 1 94.62 174 LEU B O 1
ATOM 3398 N N . GLY B 1 175 ? 8.469 4.418 -10.633 1 96.25 175 GLY B N 1
ATOM 3399 C CA . GLY B 1 175 ? 7.039 4.172 -10.727 1 96.25 175 GLY B CA 1
ATOM 3400 C C . GLY B 1 175 ? 6.242 4.867 -9.641 1 96.25 175 GLY B C 1
ATOM 3401 O O . GLY B 1 175 ? 6.812 5.527 -8.773 1 96.25 175 GLY B O 1
ATOM 3402 N N . VAL B 1 176 ? 4.93 4.723 -9.75 1 98.5 176 VAL B N 1
ATOM 3403 C CA . VAL B 1 176 ? 3.992 5.367 -8.836 1 98.5 176 VAL B CA 1
ATOM 3404 C C . VAL B 1 176 ? 3.422 4.332 -7.867 1 98.5 176 VAL B C 1
ATOM 3406 O O . VAL B 1 176 ? 3.332 3.146 -8.195 1 98.5 176 VAL B O 1
ATOM 3409 N N . ARG B 1 177 ? 3.191 4.703 -6.684 1 98.69 177 ARG B N 1
ATOM 3410 C CA . ARG B 1 177 ? 2.396 3.963 -5.711 1 98.69 177 ARG B CA 1
ATOM 3411 C C . ARG B 1 177 ? 1.155 4.75 -5.301 1 98.69 177 ARG B C 1
ATOM 3413 O O . ARG B 1 177 ? 1.216 5.969 -5.129 1 98.69 177 ARG B O 1
ATOM 3420 N N . VAL B 1 178 ? 0.039 4.094 -5.227 1 98.62 178 VAL B N 1
ATOM 3421 C CA . VAL B 1 178 ? -1.235 4.641 -4.77 1 98.62 178 VAL B CA 1
ATOM 3422 C C . VAL B 1 178 ? -1.733 3.855 -3.561 1 98.62 178 VAL B C 1
ATOM 3424 O O . VAL B 1 178 ? -2.225 2.732 -3.699 1 98.62 178 VAL B O 1
ATOM 3427 N N . TYR B 1 179 ? -1.695 4.5 -2.398 1 97.75 179 TYR B N 1
ATOM 3428 C CA . TYR B 1 179 ? -1.97 3.789 -1.155 1 97.75 179 TYR B CA 1
ATOM 3429 C C . TYR B 1 179 ? -3.352 4.141 -0.618 1 97.75 179 TYR B C 1
ATOM 3431 O O . TYR B 1 179 ? -3.896 3.428 0.229 1 97.75 179 TYR B O 1
ATOM 3439 N N . GLY B 1 180 ? -3.92 5.234 -0.971 1 95.62 180 GLY B N 1
ATOM 3440 C CA . GLY B 1 180 ? -5.297 5.547 -0.626 1 95.62 180 GLY B CA 1
ATOM 3441 C C . GLY B 1 180 ? -5.422 6.395 0.626 1 95.62 180 GLY B C 1
ATOM 3442 O O . GLY B 1 180 ? -6.531 6.617 1.123 1 95.62 180 GLY B O 1
ATOM 3443 N N . GLY B 1 181 ? -4.344 6.93 1.19 1 96 181 GLY B N 1
ATOM 3444 C CA . GLY B 1 181 ? -4.348 7.785 2.367 1 96 181 GLY B CA 1
ATOM 3445 C C . GLY B 1 181 ? -3.17 8.742 2.414 1 96 181 GLY B C 1
ATOM 3446 O O . GLY B 1 181 ? -2.047 8.367 2.062 1 96 181 GLY B O 1
ATOM 3447 N N . ALA B 1 182 ? -3.482 9.961 2.822 1 97.81 182 ALA B N 1
ATOM 3448 C CA . ALA B 1 182 ? -2.438 10.977 2.902 1 97.81 182 ALA B CA 1
ATOM 3449 C C . ALA B 1 182 ? -1.426 10.641 3.994 1 97.81 182 ALA B C 1
ATOM 3451 O O . ALA B 1 182 ? -0.216 10.672 3.76 1 97.81 182 ALA B O 1
ATOM 3452 N N . GLY B 1 183 ? -1.963 10.328 5.152 1 98.44 183 GLY B N 1
ATOM 3453 C CA . GLY B 1 183 ? -1.083 9.969 6.254 1 98.44 183 GLY B CA 1
ATOM 3454 C C . GLY B 1 183 ? -0.172 8.797 5.938 1 98.44 183 GLY B C 1
ATOM 3455 O O . GLY B 1 183 ? 1.03 8.852 6.207 1 98.44 183 GLY B O 1
ATOM 3456 N N . LEU B 1 184 ? -0.761 7.793 5.375 1 98.12 184 LEU B N 1
ATOM 3457 C CA . LEU B 1 184 ? -0.002 6.609 4.992 1 98.12 184 LEU B CA 1
ATOM 3458 C C . LEU B 1 184 ? 1.067 6.957 3.963 1 98.12 184 LEU B C 1
ATOM 3460 O O . LEU B 1 184 ? 2.225 6.555 4.102 1 98.12 184 LEU B O 1
ATOM 3464 N N . SER B 1 185 ? 0.725 7.664 2.99 1 98.62 185 SER B N 1
ATOM 3465 C CA . SER B 1 185 ? 1.642 8.031 1.915 1 98.62 185 SER B CA 1
ATOM 3466 C C . SER B 1 185 ? 2.758 8.938 2.424 1 98.62 185 SER B C 1
ATOM 3468 O O . SER B 1 185 ? 3.93 8.719 2.115 1 98.62 185 SER B O 1
ATOM 3470 N N . MET B 1 186 ? 2.396 9.898 3.174 1 98.69 186 MET B N 1
ATOM 3471 C CA . MET B 1 186 ? 3.406 10.836 3.643 1 98.69 186 MET B CA 1
ATOM 3472 C C . MET B 1 186 ? 4.324 10.188 4.672 1 98.69 186 MET B C 1
ATOM 3474 O O . MET B 1 186 ? 5.508 10.523 4.758 1 98.69 186 MET B O 1
ATOM 3478 N N . SER B 1 187 ? 3.807 9.227 5.453 1 98.38 187 SER B N 1
ATOM 3479 C CA . SER B 1 187 ? 4.676 8.477 6.352 1 98.38 187 SER B CA 1
ATOM 3480 C C . SER B 1 187 ? 5.75 7.719 5.574 1 98.38 187 SER B C 1
ATOM 3482 O O . SER B 1 187 ? 6.871 7.562 6.055 1 98.38 187 SER B O 1
ATOM 3484 N N . LYS B 1 188 ? 5.414 7.25 4.383 1 98.19 188 LYS B N 1
ATOM 3485 C CA . LYS B 1 188 ? 6.379 6.551 3.537 1 98.19 188 LYS B CA 1
ATOM 3486 C C . LYS B 1 188 ? 7.434 7.516 2.996 1 98.19 188 LYS B C 1
ATOM 3488 O O . LYS B 1 188 ? 8.586 7.133 2.801 1 98.19 188 LYS B O 1
ATOM 3493 N N . VAL B 1 189 ? 7.055 8.734 2.781 1 98.5 189 VAL B N 1
ATOM 3494 C CA . VAL B 1 189 ? 8.031 9.75 2.406 1 98.5 189 VAL B CA 1
ATOM 3495 C C . VAL B 1 189 ? 8.977 10.016 3.578 1 98.5 189 VAL B C 1
ATOM 3497 O O . VAL B 1 189 ? 10.195 9.992 3.418 1 98.5 189 VAL B O 1
ATOM 3500 N N . LEU B 1 190 ? 8.391 10.234 4.75 1 98.38 190 LEU B N 1
ATOM 3501 C CA . LEU B 1 190 ? 9.164 10.594 5.934 1 98.38 190 LEU B CA 1
ATOM 3502 C C . LEU B 1 190 ? 10.156 9.492 6.289 1 98.38 190 LEU B C 1
ATOM 3504 O O . LEU B 1 190 ? 11.242 9.766 6.801 1 98.38 190 LEU B O 1
ATOM 3508 N N . SER B 1 191 ? 9.781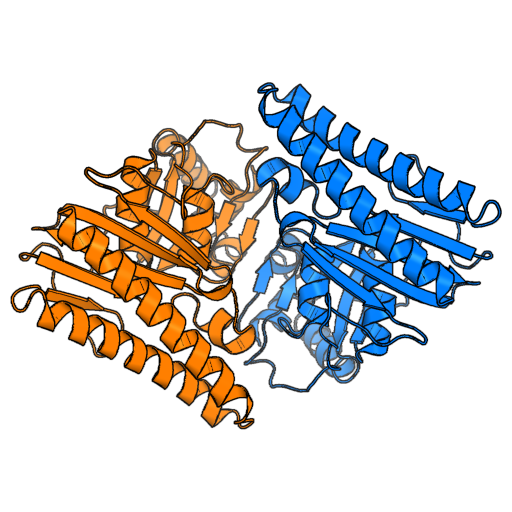 8.289 5.965 1 96.88 191 SER B N 1
ATOM 3509 C CA . SER B 1 191 ? 10.633 7.156 6.305 1 96.88 191 SER B CA 1
ATOM 3510 C C . SER B 1 191 ? 11.602 6.832 5.172 1 96.88 191 SER B C 1
ATOM 3512 O O . SER B 1 191 ? 12.359 5.863 5.254 1 96.88 191 SER B O 1
ATOM 3514 N N . GLY B 1 192 ? 11.492 7.523 4.09 1 95.62 192 GLY B N 1
ATOM 3515 C CA . GLY B 1 192 ? 12.43 7.352 2.996 1 95.62 192 GLY B CA 1
ATOM 3516 C C . GLY B 1 192 ? 12.039 6.242 2.039 1 95.62 192 GLY B C 1
ATOM 3517 O O . GLY B 1 192 ? 12.812 5.875 1.153 1 95.62 192 GLY B O 1
ATOM 3518 N N . GLN B 1 193 ? 10.875 5.738 2.146 1 95.94 193 GLN B N 1
ATOM 3519 C CA . GLN B 1 193 ? 10.445 4.617 1.319 1 95.94 193 GLN B CA 1
ATOM 3520 C C . GLN B 1 193 ? 10.008 5.09 -0.064 1 95.94 193 GLN B C 1
ATOM 3522 O O . GLN B 1 193 ? 10.016 4.312 -1.021 1 95.94 193 GLN B O 1
ATOM 3527 N N . ILE B 1 194 ? 9.531 6.305 -0.167 1 97.69 194 ILE B N 1
ATOM 3528 C CA . ILE B 1 194 ? 9.273 6.934 -1.457 1 97.69 194 ILE B CA 1
ATOM 3529 C C . ILE B 1 194 ? 9.82 8.359 -1.454 1 97.69 194 ILE B C 1
ATOM 3531 O O . ILE B 1 194 ? 10.062 8.938 -0.392 1 97.69 194 ILE B O 1
ATOM 3535 N N . LEU B 1 195 ? 10.008 8.914 -2.611 1 97.94 195 LEU B N 1
ATOM 3536 C CA . LEU B 1 195 ? 10.688 10.195 -2.777 1 97.94 195 LEU B CA 1
ATOM 3537 C C . LEU B 1 195 ? 9.758 11.359 -2.443 1 97.94 195 LEU B C 1
ATOM 3539 O O . LEU B 1 195 ? 10.18 12.336 -1.822 1 97.94 195 LEU B O 1
ATOM 3543 N N . ALA B 1 196 ? 8.547 11.234 -2.912 1 98.69 196 ALA B N 1
ATOM 3544 C CA . ALA B 1 196 ? 7.617 12.359 -2.885 1 98.69 196 ALA B CA 1
ATOM 3545 C C . ALA B 1 196 ? 6.172 11.875 -2.889 1 98.69 196 ALA B C 1
ATOM 3547 O O . ALA B 1 196 ? 5.906 10.695 -3.131 1 98.69 196 ALA B O 1
ATOM 3548 N N . TYR B 1 197 ? 5.32 12.789 -2.545 1 98.88 197 TYR B N 1
ATOM 3549 C CA . TYR B 1 197 ? 3.889 12.516 -2.559 1 98.88 197 TYR B CA 1
ATOM 3550 C C . TYR B 1 197 ? 3.111 13.703 -3.115 1 98.88 197 TYR B C 1
ATOM 3552 O O . TYR B 1 197 ? 3.395 14.852 -2.771 1 98.88 197 TYR B O 1
ATOM 3560 N N . PHE B 1 198 ? 2.104 13.414 -4.012 1 98.81 198 PHE B N 1
ATOM 3561 C CA . PHE B 1 198 ? 1.253 14.414 -4.637 1 98.81 198 PHE B CA 1
ATOM 3562 C C . PHE B 1 198 ? -0.22 14.094 -4.414 1 98.81 198 PHE B C 1
ATOM 3564 O O . PHE B 1 198 ? -0.666 12.984 -4.699 1 98.81 198 PHE B O 1
ATOM 3571 N N . SER B 1 199 ? -0.986 15.078 -3.912 1 98.69 199 SER B N 1
ATOM 3572 C CA . SER B 1 199 ? -2.416 14.852 -3.723 1 98.69 199 SER B CA 1
ATOM 3573 C C . SER B 1 199 ? -3.16 16.172 -3.529 1 98.69 199 SER B C 1
ATOM 3575 O O . SER B 1 199 ? -2.543 17.234 -3.488 1 98.69 199 SER B O 1
ATOM 3577 N N . VAL B 1 200 ? -4.492 16.141 -3.572 1 98 200 VAL B N 1
ATOM 3578 C CA . VAL B 1 200 ? -5.387 17.234 -3.201 1 98 200 VAL B CA 1
ATOM 3579 C C . VAL B 1 200 ? -6.051 16.922 -1.861 1 98 200 VAL B C 1
ATOM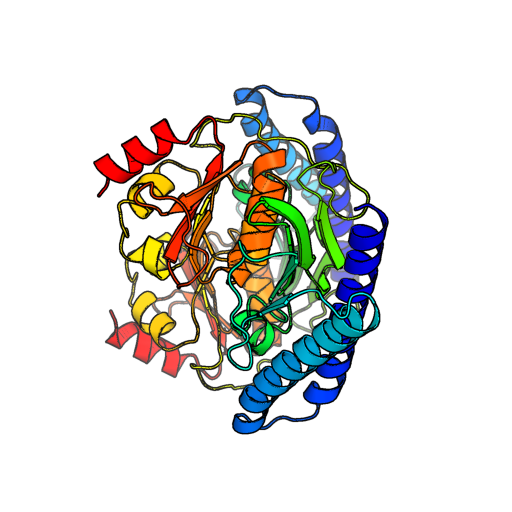 3581 O O . VAL B 1 200 ? -6.91 16.047 -1.773 1 98 200 VAL B O 1
ATOM 3584 N N . ILE B 1 201 ? -5.633 17.672 -0.847 1 96.81 201 ILE B N 1
ATOM 3585 C CA . ILE B 1 201 ? -6.039 17.25 0.49 1 96.81 201 ILE B CA 1
ATOM 3586 C C . ILE B 1 201 ? -6.25 18.484 1.374 1 96.81 201 ILE B C 1
ATOM 3588 O O . ILE B 1 201 ? -5.945 19.609 0.971 1 96.81 201 ILE B O 1
ATOM 3592 N N . TYR B 1 202 ? -6.824 18.266 2.551 1 95.94 202 TYR B N 1
ATOM 3593 C CA . TYR B 1 202 ? -7.172 19.312 3.512 1 95.94 202 TYR B CA 1
ATOM 3594 C C . TYR B 1 202 ? -6.035 19.531 4.504 1 95.94 202 TYR B C 1
ATOM 3596 O O . TYR B 1 202 ? -5.133 18.703 4.621 1 95.94 202 TYR B O 1
ATOM 3604 N N . PRO B 1 203 ? -6.074 20.641 5.242 1 96.25 203 PRO B N 1
ATOM 3605 C CA . PRO B 1 203 ? -5.004 20.969 6.184 1 96.25 203 PRO B CA 1
ATOM 3606 C C . PRO B 1 203 ? -4.77 19.875 7.227 1 96.25 203 PRO B C 1
ATOM 3608 O O . PRO B 1 203 ? -3.625 19.594 7.59 1 96.25 203 PRO B O 1
ATOM 3611 N N . TRP B 1 204 ? -5.832 19.219 7.703 1 96.19 204 TRP B N 1
ATOM 3612 C CA . TRP B 1 204 ? -5.68 18.203 8.734 1 96.19 204 TRP B CA 1
ATOM 3613 C C . TRP B 1 204 ? -5.023 16.953 8.172 1 96.19 204 TRP B C 1
ATOM 3615 O O . TRP B 1 204 ? -4.535 16.109 8.922 1 96.19 204 TRP B O 1
ATOM 3625 N N . ASP B 1 205 ? -4.996 16.875 6.84 1 96.88 205 ASP B N 1
ATOM 3626 C CA . ASP B 1 205 ? -4.348 15.75 6.184 1 96.88 205 ASP B CA 1
ATOM 3627 C C . ASP B 1 205 ? -2.838 15.961 6.098 1 96.88 205 ASP B C 1
ATOM 3629 O O . ASP B 1 205 ? -2.076 14.992 6.031 1 96.88 205 ASP B O 1
ATOM 3633 N N . TYR B 1 206 ? -2.41 17.219 6.098 1 97.94 206 TYR B N 1
ATOM 3634 C CA . TYR B 1 206 ? -0.993 17.406 5.801 1 97.94 206 TYR B CA 1
ATOM 3635 C C . TYR B 1 206 ? -0.278 18.109 6.938 1 97.94 206 TYR B C 1
ATOM 3637 O O . TYR B 1 206 ? 0.953 18.188 6.957 1 97.94 206 TYR B O 1
ATOM 3645 N N . ALA B 1 207 ? -0.964 18.609 7.941 1 98.12 207 ALA B N 1
ATOM 3646 C CA . ALA B 1 207 ? -0.365 19.406 9 1 98.12 207 ALA B CA 1
ATOM 3647 C C . ALA B 1 207 ? 0.733 18.641 9.727 1 98.12 207 ALA B C 1
ATOM 3649 O O . ALA B 1 207 ? 1.85 19.141 9.883 1 98.12 207 ALA B O 1
ATOM 3650 N N . ALA B 1 208 ? 0.428 17.438 10.102 1 98.69 208 ALA B N 1
ATOM 3651 C CA . ALA B 1 208 ? 1.389 16.641 10.852 1 98.69 208 ALA B CA 1
ATOM 3652 C C . ALA B 1 208 ? 2.641 16.359 10.023 1 98.69 208 ALA B C 1
ATOM 3654 O O . ALA B 1 208 ? 3.762 16.547 10.5 1 98.69 208 ALA B O 1
ATOM 3655 N N . ALA B 1 209 ? 2.439 15.945 8.82 1 98.75 209 ALA B N 1
ATOM 3656 C CA . ALA B 1 209 ? 3.559 15.609 7.941 1 98.75 209 ALA B CA 1
ATOM 3657 C C . ALA B 1 209 ? 4.398 16.844 7.629 1 98.75 209 ALA B C 1
ATOM 3659 O O . ALA B 1 209 ? 5.617 16.75 7.48 1 98.75 209 ALA B O 1
ATOM 3660 N N . SER B 1 210 ? 3.738 17.984 7.52 1 98.25 210 SER B N 1
ATOM 3661 C CA . SER B 1 210 ? 4.453 19.219 7.234 1 98.25 210 SER B CA 1
ATOM 3662 C C . SER B 1 210 ? 5.465 19.547 8.328 1 98.25 210 SER B C 1
ATOM 3664 O O . SER B 1 210 ? 6.609 19.906 8.039 1 98.25 210 SER B O 1
ATOM 3666 N N . ILE B 1 211 ? 5.098 19.391 9.547 1 98.56 211 ILE B N 1
ATOM 3667 C CA . ILE B 1 211 ? 5.961 19.703 10.688 1 98.56 211 ILE B CA 1
ATOM 3668 C C . ILE B 1 211 ? 7.121 18.703 10.742 1 98.56 211 ILE B C 1
ATOM 3670 O O . ILE B 1 211 ? 8.281 19.109 10.836 1 98.56 211 ILE B O 1
ATOM 3674 N N . MET B 1 212 ? 6.836 17.438 10.656 1 98.81 212 MET B N 1
ATOM 3675 C CA . MET B 1 212 ? 7.871 16.406 10.727 1 98.81 212 MET B CA 1
ATOM 3676 C C . MET B 1 212 ? 8.781 16.469 9.5 1 98.81 212 MET B C 1
ATOM 3678 O O . MET B 1 212 ? 9.992 16.281 9.617 1 98.81 212 MET B O 1
ATOM 3682 N N . GLY B 1 213 ? 8.164 16.688 8.359 1 98.69 213 GLY B N 1
ATOM 3683 C CA . GLY B 1 213 ? 8.93 16.766 7.121 1 98.69 213 GLY B CA 1
ATOM 3684 C C . GLY B 1 213 ? 10 17.828 7.152 1 98.69 213 GLY B C 1
ATOM 3685 O O . GLY B 1 213 ? 11.125 17.609 6.703 1 98.69 213 GLY B O 1
ATOM 3686 N N . LYS B 1 214 ? 9.609 18.984 7.668 1 98.06 214 LYS B N 1
ATOM 3687 C CA . LYS B 1 214 ? 10.586 20.078 7.766 1 98.06 214 LYS B CA 1
ATOM 3688 C C . LYS B 1 214 ? 11.828 19.625 8.539 1 98.06 214 LYS B C 1
ATOM 3690 O O . LYS B 1 214 ? 12.953 19.938 8.141 1 98.06 214 LYS B O 1
ATOM 3695 N N . LYS B 1 215 ? 11.641 18.906 9.586 1 98.06 215 LYS B N 1
ATOM 3696 C CA . LYS B 1 215 ? 12.734 18.391 10.406 1 98.06 215 LYS B CA 1
ATOM 3697 C C . LYS B 1 215 ? 13.57 17.375 9.641 1 98.06 215 LYS B C 1
ATOM 3699 O O . LYS B 1 215 ? 14.773 17.234 9.883 1 98.06 215 LYS B O 1
ATOM 3704 N N . LEU B 1 216 ? 13.047 16.688 8.695 1 98.44 216 LEU B N 1
ATOM 3705 C CA . LEU B 1 216 ? 13.703 15.617 7.953 1 98.44 216 LEU B CA 1
ATOM 3706 C C . LEU B 1 216 ? 14.156 16.109 6.582 1 98.44 216 LEU B C 1
ATOM 3708 O O . LEU B 1 216 ? 14.461 15.297 5.699 1 98.44 216 LEU B O 1
ATOM 3712 N N . ASP B 1 217 ? 14.117 17.406 6.34 1 98.25 217 ASP B N 1
ATOM 3713 C CA . ASP B 1 217 ? 14.633 18.062 5.141 1 98.25 217 ASP B CA 1
ATOM 3714 C C . ASP B 1 217 ? 13.688 17.859 3.959 1 98.25 217 ASP B C 1
ATOM 3716 O O . ASP B 1 217 ? 14.133 17.719 2.816 1 98.25 217 ASP B O 1
ATOM 3720 N N . TYR B 1 218 ? 12.445 17.734 4.293 1 98.5 218 TYR B N 1
ATOM 3721 C CA . TYR B 1 218 ? 11.391 17.781 3.285 1 98.5 218 TYR B CA 1
ATOM 3722 C C . TYR B 1 218 ? 10.633 19.094 3.342 1 98.5 218 TYR B C 1
ATOM 3724 O O . TYR B 1 218 ? 10.727 19.828 4.324 1 98.5 218 TYR B O 1
ATOM 3732 N N . GLN B 1 219 ? 9.961 19.359 2.258 1 97.81 219 GLN B N 1
ATOM 3733 C CA . GLN B 1 219 ? 9.117 20.562 2.162 1 97.81 219 GLN B CA 1
ATOM 3734 C C . GLN B 1 219 ? 7.734 20.219 1.618 1 97.81 219 GLN B C 1
ATOM 3736 O O . GLN B 1 219 ? 7.613 19.453 0.649 1 97.81 219 GLN B O 1
ATOM 3741 N N . LEU B 1 220 ? 6.75 20.672 2.307 1 98.31 220 LEU B N 1
ATOM 3742 C CA . LEU B 1 220 ? 5.371 20.562 1.837 1 98.31 220 LEU B CA 1
ATOM 3743 C C . LEU B 1 220 ? 4.867 21.906 1.327 1 98.31 220 LEU B C 1
ATOM 3745 O O . LEU B 1 220 ? 4.945 22.906 2.035 1 98.31 220 LEU B O 1
ATOM 3749 N N . GLU B 1 221 ? 4.418 21.953 0.149 1 97.69 221 GLU B N 1
ATOM 3750 C CA . GLU B 1 221 ? 3.881 23.156 -0.478 1 97.69 221 GLU B CA 1
ATOM 3751 C C . GLU B 1 221 ? 2.867 22.812 -1.563 1 97.69 221 GLU B C 1
ATOM 3753 O O . GLU B 1 221 ? 2.66 21.641 -1.872 1 97.69 221 GLU B O 1
ATOM 3758 N N . THR B 1 222 ? 2.188 23.812 -2.051 1 97.62 222 THR B N 1
ATOM 3759 C CA . THR B 1 222 ? 1.291 23.547 -3.172 1 97.62 222 THR B CA 1
ATOM 3760 C C . THR B 1 222 ? 2.082 23.156 -4.414 1 97.62 222 THR B C 1
ATOM 3762 O O . THR B 1 222 ? 3.26 23.5 -4.543 1 97.62 222 THR B O 1
ATOM 3765 N N . ILE B 1 223 ? 1.459 22.469 -5.309 1 96.75 223 ILE B N 1
ATOM 3766 C CA . ILE B 1 223 ? 2.111 22 -6.523 1 96.75 223 ILE B CA 1
ATOM 3767 C C . ILE B 1 223 ? 2.557 23.188 -7.367 1 96.75 223 ILE B C 1
ATOM 3769 O O . ILE B 1 223 ? 3.551 23.109 -8.094 1 96.75 223 ILE B O 1
ATOM 3773 N N . THR B 1 224 ? 1.898 24.328 -7.168 1 94.19 224 THR B N 1
ATOM 3774 C CA . THR B 1 224 ? 2.229 25.531 -7.926 1 94.19 224 THR B CA 1
ATOM 3775 C C . THR B 1 224 ? 3.27 26.375 -7.188 1 94.19 224 THR B C 1
ATOM 3777 O O . THR B 1 224 ? 3.689 27.422 -7.676 1 94.19 224 THR B O 1
ATOM 3780 N N . GLY B 1 225 ? 3.68 26 -6.02 1 92.94 225 GLY B N 1
ATOM 3781 C CA . GLY B 1 225 ? 4.801 26.641 -5.34 1 92.94 225 GLY B CA 1
ATOM 3782 C C . GLY B 1 225 ? 4.375 27.625 -4.273 1 92.94 225 GLY B C 1
ATOM 3783 O O . GLY B 1 225 ? 5.215 28.281 -3.646 1 92.94 225 GLY B O 1
ATOM 3784 N N . GLU B 1 226 ? 3.111 27.75 -4.012 1 92.81 226 GLU B N 1
ATOM 3785 C CA . GLU B 1 226 ? 2.619 28.656 -2.979 1 92.81 226 GLU B CA 1
ATOM 3786 C C . GLU B 1 226 ? 2.693 28.016 -1.599 1 92.81 226 GLU B C 1
ATOM 3788 O O . GLU B 1 226 ? 2.697 26.781 -1.482 1 92.81 226 GLU B O 1
ATOM 3793 N N . LEU B 1 227 ? 2.684 28.891 -0.613 1 91.5 227 LEU B N 1
ATOM 3794 C CA . LEU B 1 227 ? 2.611 28.406 0.76 1 91.5 227 LEU B CA 1
ATOM 3795 C C . LEU B 1 227 ? 1.235 27.812 1.055 1 91.5 227 LEU B C 1
ATOM 3797 O O . LEU B 1 227 ? 0.238 28.234 0.459 1 91.5 227 LEU B O 1
ATOM 3801 N N . LEU B 1 228 ? 1.237 26.891 1.98 1 94.81 228 LEU B N 1
ATOM 3802 C CA . LEU B 1 228 ? -0.021 26.297 2.408 1 94.81 228 LEU B CA 1
ATOM 3803 C C . LEU B 1 228 ? -0.902 27.312 3.113 1 94.81 228 LEU B C 1
ATOM 3805 O O . LEU B 1 228 ? -0.406 28.141 3.883 1 94.81 228 LEU B O 1
ATOM 3809 N N . ASP B 1 229 ? -2.189 27.266 2.898 1 92.38 229 ASP B N 1
ATOM 3810 C CA . ASP B 1 229 ? -3.066 28.281 3.49 1 92.38 229 ASP B CA 1
ATOM 3811 C C . ASP B 1 229 ? -3.688 27.766 4.789 1 92.38 229 ASP B C 1
ATOM 3813 O O . ASP B 1 229 ? -4.199 28.562 5.586 1 92.38 229 ASP B O 1
ATOM 3817 N N . TYR B 1 230 ? -3.752 26.453 4.984 1 92.88 230 TYR B N 1
ATOM 3818 C CA . TYR B 1 230 ? -4.289 25.797 6.176 1 92.88 230 TYR B CA 1
ATOM 3819 C C . TYR B 1 230 ? -5.766 26.125 6.359 1 92.88 230 TYR B C 1
ATOM 3821 O O . TYR B 1 230 ? -6.254 26.188 7.488 1 92.88 230 TYR B O 1
ATOM 3829 N N . SER B 1 231 ? -6.504 26.344 5.297 1 90.69 231 SER B N 1
ATOM 3830 C CA . SER B 1 231 ? -7.906 26.734 5.406 1 90.69 231 SER B CA 1
ATOM 3831 C C . SER B 1 231 ? -8.766 26.016 4.379 1 90.69 231 SER B C 1
ATOM 3833 O O . SER B 1 231 ? -9.984 25.922 4.535 1 90.69 231 SER B O 1
ATOM 3835 N N . SER B 1 232 ? -8.148 25.531 3.381 1 92 232 SER B N 1
ATOM 3836 C CA . SER B 1 232 ? -8.922 24.906 2.316 1 92 232 SER B CA 1
ATOM 3837 C C . SER B 1 232 ? -8.203 23.672 1.768 1 92 232 SER B C 1
ATOM 3839 O O . SER B 1 232 ? -7.051 23.422 2.113 1 92 232 SER B O 1
ATOM 3841 N N . ARG B 1 233 ? -8.977 22.938 0.971 1 94.81 233 ARG B N 1
ATOM 3842 C CA . ARG B 1 233 ? -8.391 21.828 0.218 1 94.81 233 ARG B CA 1
ATOM 3843 C C . ARG B 1 233 ? -7.465 22.344 -0.878 1 94.81 233 ARG B C 1
ATOM 3845 O O . ARG B 1 233 ? -7.836 23.234 -1.645 1 94.81 233 ARG B O 1
ATOM 3852 N N . GLN B 1 234 ? -6.207 21.797 -0.953 1 97.31 234 GLN B N 1
ATOM 3853 C CA . GLN B 1 234 ? -5.219 22.281 -1.916 1 97.31 234 GLN B CA 1
ATOM 3854 C C . GLN B 1 234 ? -4.488 21.109 -2.574 1 97.31 234 GLN B C 1
ATOM 3856 O O . GLN B 1 234 ? -4.375 20.031 -1.987 1 97.31 234 GLN B O 1
ATOM 3861 N N . ALA B 1 235 ? -4.09 21.297 -3.822 1 98.19 235 ALA B N 1
ATOM 3862 C CA . ALA B 1 235 ? -3.146 20.391 -4.453 1 98.19 235 ALA B CA 1
ATOM 3863 C C . ALA B 1 235 ? -1.733 20.594 -3.916 1 98.19 235 ALA B C 1
ATOM 3865 O O . ALA B 1 235 ? -1.128 21.656 -4.141 1 98.19 235 ALA B O 1
ATOM 3866 N N . VAL B 1 236 ? -1.232 19.594 -3.24 1 98.5 236 VAL B N 1
ATOM 3867 C CA . VAL B 1 236 ? 0.027 19.797 -2.531 1 98.5 236 VAL B CA 1
ATOM 3868 C C . VAL B 1 236 ? 1.036 18.734 -2.959 1 98.5 236 VAL B C 1
ATOM 3870 O O . VAL B 1 236 ? 0.67 17.75 -3.592 1 98.5 236 VAL B O 1
ATOM 3873 N N . MET B 1 237 ? 2.32 18.984 -2.678 1 98.62 237 MET B N 1
ATOM 3874 C CA . MET B 1 237 ? 3.396 18 -2.816 1 98.62 237 MET B CA 1
ATOM 3875 C C . MET B 1 237 ? 4.316 18.031 -1.602 1 98.62 237 MET B C 1
ATOM 3877 O O . MET B 1 237 ? 4.578 19.094 -1.039 1 98.62 237 MET B O 1
ATOM 3881 N N . LEU B 1 238 ? 4.648 16.938 -1.062 1 98.75 238 LEU B N 1
ATOM 3882 C CA . LEU B 1 238 ? 5.727 16.719 -0.106 1 98.75 238 LEU B CA 1
ATOM 3883 C C . LEU B 1 238 ? 6.969 16.172 -0.803 1 98.75 238 LEU B C 1
ATOM 3885 O O . LEU B 1 238 ? 6.949 15.055 -1.329 1 98.75 238 LEU B O 1
ATOM 3889 N N . VAL B 1 239 ? 8.055 17 -0.848 1 98.56 239 VAL B N 1
ATOM 3890 C CA . VAL B 1 239 ? 9.242 16.656 -1.618 1 98.56 239 VAL B CA 1
ATOM 3891 C C . VAL B 1 239 ? 10.492 17 -0.817 1 98.56 239 VAL B C 1
ATOM 3893 O O . VAL B 1 239 ? 10.445 17.812 0.109 1 98.56 239 VAL B O 1
ATOM 3896 N N . PRO B 1 240 ? 11.641 16.328 -1.166 1 98.5 240 PRO B N 1
ATOM 3897 C CA . PRO B 1 240 ? 12.883 16.766 -0.529 1 98.5 240 PRO B CA 1
ATOM 3898 C C . PRO B 1 240 ? 13.219 18.219 -0.832 1 98.5 240 PRO B C 1
ATOM 3900 O O . PRO B 1 240 ? 13.156 18.656 -1.988 1 98.5 240 PRO B O 1
ATOM 3903 N N . LYS B 1 241 ? 13.594 18.891 0.206 1 97.56 241 LYS B N 1
ATOM 3904 C CA . LYS B 1 241 ? 13.891 20.328 0.082 1 97.56 241 LYS B CA 1
ATOM 3905 C C . LYS B 1 241 ? 15 20.562 -0.942 1 97.56 241 LYS B C 1
ATOM 3907 O O . LYS B 1 241 ? 14.906 21.5 -1.749 1 97.56 241 LYS B O 1
ATOM 3912 N N . ASP B 1 242 ? 15.938 19.766 -0.978 1 96.75 242 ASP B N 1
ATOM 3913 C CA . ASP B 1 242 ? 17.109 19.938 -1.825 1 96.75 242 ASP B CA 1
ATOM 3914 C C . ASP B 1 242 ? 16.781 19.641 -3.287 1 96.75 242 ASP B C 1
ATOM 3916 O O . ASP B 1 242 ? 17.578 19.969 -4.18 1 96.75 242 ASP B O 1
ATOM 3920 N N . ARG B 1 243 ? 15.625 19.062 -3.525 1 97 243 ARG B N 1
ATOM 3921 C CA . ARG B 1 243 ? 15.273 18.719 -4.898 1 97 243 ARG B CA 1
ATOM 3922 C C . ARG B 1 243 ? 14.094 19.547 -5.391 1 97 243 ARG B C 1
ATOM 3924 O O . ARG B 1 243 ? 13.547 19.297 -6.465 1 97 243 ARG B O 1
ATOM 3931 N N . LEU B 1 244 ? 13.742 20.469 -4.625 1 96.75 244 LEU B N 1
ATOM 3932 C CA . LEU B 1 244 ? 12.531 21.234 -4.895 1 96.75 244 LEU B CA 1
ATOM 3933 C C . LEU B 1 244 ? 12.594 21.875 -6.277 1 96.75 244 LEU B C 1
ATOM 3935 O O . LEU B 1 244 ? 11.664 21.75 -7.07 1 96.75 244 LEU B O 1
ATOM 3939 N N . GLU B 1 245 ? 13.641 22.547 -6.59 1 95.88 245 GLU B N 1
ATOM 3940 C CA . GLU B 1 245 ? 13.773 23.25 -7.867 1 95.88 245 GLU B CA 1
ATOM 3941 C C . GLU B 1 245 ? 13.812 22.266 -9.031 1 95.88 245 GLU B C 1
ATOM 3943 O O . GLU B 1 245 ? 13.211 22.516 -10.078 1 95.88 245 GLU B O 1
ATOM 3948 N N . GLU B 1 246 ? 14.5 21.203 -8.852 1 96.5 246 GLU B N 1
ATOM 3949 C CA . GLU B 1 246 ? 14.578 20.156 -9.867 1 96.5 246 GLU B CA 1
ATOM 3950 C C . GLU B 1 246 ? 13.195 19.594 -10.18 1 96.5 246 GLU B C 1
ATOM 3952 O O . GLU B 1 246 ? 12.828 19.438 -11.344 1 96.5 246 GLU B O 1
ATOM 3957 N N . ILE B 1 247 ? 12.461 19.297 -9.141 1 97 247 ILE B N 1
ATOM 3958 C CA . ILE B 1 247 ? 11.125 18.719 -9.281 1 97 247 ILE B CA 1
ATOM 3959 C C . ILE B 1 247 ? 10.195 19.719 -9.945 1 97 247 ILE B C 1
ATOM 3961 O O . ILE B 1 247 ? 9.453 19.391 -10.867 1 97 247 ILE B O 1
ATOM 3965 N N . ARG B 1 248 ? 10.305 20.953 -9.539 1 95.88 248 ARG B N 1
ATOM 3966 C CA . ARG B 1 248 ? 9.484 22.016 -10.133 1 95.88 248 ARG B CA 1
ATOM 3967 C C . ARG B 1 248 ? 9.781 22.156 -11.625 1 95.88 248 ARG B C 1
ATOM 3969 O O . ARG B 1 248 ? 8.859 22.328 -12.43 1 95.88 248 ARG B O 1
ATOM 3976 N N . ASP B 1 249 ? 11 22.141 -11.969 1 96.25 249 ASP B N 1
ATOM 3977 C CA . ASP B 1 249 ? 11.398 22.266 -13.359 1 96.25 249 ASP B CA 1
ATOM 3978 C C . ASP B 1 249 ? 10.828 21.125 -14.203 1 96.25 249 ASP B C 1
ATOM 3980 O O . ASP B 1 249 ? 10.344 21.359 -15.32 1 96.25 249 ASP B O 1
ATOM 3984 N N . ILE B 1 250 ? 10.898 19.953 -13.672 1 96.5 250 ILE B N 1
ATOM 3985 C CA . ILE B 1 250 ? 10.398 18.797 -14.398 1 96.5 250 ILE B CA 1
ATOM 3986 C C . ILE B 1 250 ? 8.883 18.891 -14.539 1 96.5 250 ILE B C 1
ATOM 3988 O O . ILE B 1 250 ? 8.336 18.641 -15.617 1 96.5 250 ILE B O 1
ATOM 3992 N N . LEU B 1 251 ? 8.227 19.25 -13.414 1 96.44 251 LEU B N 1
ATOM 3993 C CA . LEU B 1 251 ? 6.773 19.375 -13.453 1 96.44 251 LEU B CA 1
ATOM 3994 C C . LEU B 1 251 ? 6.348 20.391 -14.508 1 96.44 251 LEU B C 1
ATOM 3996 O O . LEU B 1 251 ? 5.402 20.141 -15.266 1 96.44 251 LEU B O 1
ATOM 4000 N N . ASN B 1 252 ? 7.066 21.469 -14.586 1 94 252 ASN B N 1
ATOM 4001 C CA . ASN B 1 252 ? 6.742 22.531 -15.531 1 94 252 ASN B CA 1
ATOM 4002 C C . ASN B 1 252 ? 7.027 22.109 -16.969 1 94 252 ASN B C 1
ATOM 4004 O O . ASN B 1 252 ? 6.316 22.516 -17.891 1 94 252 ASN B O 1
ATOM 4008 N N . SER B 1 253 ? 7.996 21.312 -17.188 1 92.56 253 SER B N 1
ATOM 4009 C CA . SER B 1 253 ? 8.359 20.875 -18.531 1 92.56 253 SER B CA 1
ATOM 4010 C C . SER B 1 253 ? 7.398 19.797 -19.031 1 92.56 253 SER B C 1
ATOM 4012 O O . SER B 1 253 ? 7.25 19.625 -20.25 1 92.56 253 SER B O 1
ATOM 4014 N N . GLU B 1 254 ? 6.809 19.109 -18.125 1 87.31 254 GLU B N 1
ATOM 4015 C CA . GLU B 1 254 ? 5.957 17.969 -18.484 1 87.31 254 GLU B CA 1
ATOM 4016 C C . GLU B 1 254 ? 4.484 18.375 -18.5 1 87.31 254 GLU B C 1
ATOM 4018 O O . GLU B 1 254 ? 3.609 17.547 -18.75 1 87.31 254 GLU B O 1
ATOM 4023 N N . ASN B 1 255 ? 4.266 19.594 -18.062 1 79.69 255 ASN B N 1
ATOM 4024 C CA . ASN B 1 255 ? 2.889 20.078 -18.047 1 79.69 255 ASN B CA 1
ATOM 4025 C C . ASN B 1 255 ? 2.377 20.344 -19.453 1 79.69 255 ASN B C 1
ATOM 4027 O O . ASN B 1 255 ? 3.123 20.844 -20.297 1 79.69 255 ASN B O 1
#

InterPro domains:
  IPR000760 Inositol monophosphatase-like [PF00459] (5-235)
  IPR000760 Inositol monophosphatase-like [PR00377] (37-57)
  IPR000760 Inositol monophosphatase-like [PR00377] (59-75)
  IPR000760 Inositol monophosphatase-like [PR00377] (80-96)
  IPR000760 Inositol monophosphatase-like [PR00377] (171-192)
  IPR000760 Inositol monophosphatase-like [PR00377] (201-225)

Nearest PDB structures (foldseek):
  5i3s-assembly1_A  TM=8.798E-01  e=3.946E-26  Staphylococcus aureus subsp. aureus MSSA476
  6ib8-assembly1_A  TM=8.513E-01  e=1.185E-21  Escherichia coli
  2p3v-assembly1_A  TM=8.601E-01  e=2.763E-20  Thermotoga maritima MSB8
  3luz-assembly1_A  TM=8.827E-01  e=2.295E-20  Bartonella henselae
  3lv0-assembly1_A  TM=8.340E-01  e=8.393E-20  Bartonella henselae

Organism: Streptococcus thermophilus (strain ATCC BAA-250 / LMG 18311) (NCBI:txid264199)

Sequence (510 aa):
MENKLVFAKEIIKEAGAFIKKSLSKTITVEEKSAFDDLVTNIDKETQDLLVARIKSAFPTDNILAEENDMVHNIKDGNVWVLDPIDGTVNFIVQQDNFCVMIAYYEKGQGKFGLIYNVMADQLFYGGGQFDVYCNDKLLSPYKRRPLDRCLVGSNAAMYAKNYHGIKGFIDKTLGVRVYGGAGLSMSKVLSGQILAYFSVIYPWDYAAASIMGKKLDYQLETITGELLDYSSRQAVMLVPKDRLEEIRDILNSENMENKLVFAKEIIKEAGAFIKKSLSKTITVEEKSAFDDLVTNIDKETQDLLVARIKSAFPTDNILAEENDMVHNIKDGNVWVLDPIDGTVNFIVQQDNFCVMIAYYEKGQGKFGLIYNVMADQLFYGGGQFDVYCNDKLLSPYKRRPLDRCLVGSNAAMYAKNYHGIKGFIDKTLGVRVYGGAGLSMSKVLSGQILAYFSVIYPWDYAAASIMGKKLDYQLETITGELLDYSSRQAVMLVPKDRLEEIRDILNSEN

Foldseek 3Di:
DVVVQVLVVVLQLVLLVQLVVLVVVCVVPPDDVVLVVSLVVSQVVSVVSSVVSCCVVPVVAAEAEDPPRRHDDLLPAKYKQWGSWFLSVCCRPVVALIWTKIWIGGNNHTFKIWIARRVVRWIWMDFHVGFIDTPPHTAAADDDDQQQAFEEEEDPVCLVVCPLVVVVSRVRYVHYDYRRGLSSRLVCCRRVVGAKYKYWAALSRCVNSQRNLVNRQKHKDALQRHHDPNGDTGTMMIHHNVCVVVSNVNSNVRD/DVVVQVLVVVLQLVLLVQLVVLVVVCVVPPDDVVLVVSLVVSQVVSVVSSVVSCCVVPVPAAEAEDPPRRHDDLLPAKYKQWGSWFLSVCCRPVVALIWTKIWIGGNNHTFKIWIARRVVRWIWMDFHVGFIDTPPHTAAADDDDQQQAFEEEEDPVCLVVCPLVVVVSRVRYVHYDYRRGLSSRLVCCRRVVGAKYKYWAALSRCVNSQRNLVNRQKHKDALQRHHDPNGDTGTIMIHHNVCVVVSNVNSNVRD